Protein 4S3O (pdb70)

Sequence (690 aa):
GSALKRINKELSDLARDPPAQCSAGPVGDDMFHHWQATIMGPNDSPYQGGVFFLTIHHFPTDYPFKPPKVAFTTRIYHPNINSNGSICLDDILRSQWSPALTISKVLLSICSLLCDPNNPDDPLVPEIARIYKTDRDKYNRISREWTQKYAMGSALKRINKELSDLARDPPAQCSAGPVGDDMFHHWQATIMGPNDSPYQGGVFFLTIHHFPTDYPFKPPKVAFTTRIYHPNINSNGSICLDILRSQWSPALTISKVLLSICSLLCDPNPDDPLVPEIARIYKTDRDKYNRISREWTQKYAMTQPLSKTWELSLYELQRTPQEAITDLEIVVSPRSLHSELMCPICLDMLKNTMTTKECLHRFCADCIITALRSNKECPTCRKKLVSKRSLRPDPNFDALISSKIYPSTQPLSKTWELSLYELQRTPQEAVSPRSLHSELMCPICLDMLKNTMTTKECLHRFCADCIITALRSGNKECPTCRKKLVSKRSLRPDPNFDALISKIYPSKHLVKDFNPYITCYICKGYLIKPTTVTECLHTFCKTCIVQHFEDSNDDCPRCGNQVETNPLEMLRLDNTLEEIIFKLVPGLREQELERESEFWKKNLVKDFNPYITCYICKGYLIKPTTVTECLHTFCKTCIVQHFEDSNDCPRCGNQVHETNPLEMLRLDNTLEEIIFKLVPGLRREQELERESSEFWKKNK

GO terms:
  GO:0061631 ubiquitin conjugating enzyme activity (F, IDA)
  GO:1903749 positive regulation of protein localization to mitochondrion (P, HMP)
  GO:0051865 protein autoubiquitination (P, IDA)
  GO:0004842 ubiquitin-protein transferase activity (F, IDA)
  GO:0043161 proteasome-mediated ubiquitin-dependent protein catabolic process (P, IDA)
  GO:0016567 protein ubiquitination (P, IDA)
  GO:0006513 protein monoubiquitination (P, IDA)
  GO:0085020 protein K6-linked ubiquitination (P, IDA)
  GO:0000209 protein polyubiquitination (P, IDA)
  GO:0061631 ubiquitin conjugating enzyme activity (F, EXP)
  GO:0005886 plasma membrane (C, EXP)
  GO:0010008 endosome membrane (C, EXP)
  GO:0005515 protein binding (F, IPI)
  GO:0004842 ubiquitin-protein transferase activity (F, TAS)
  GO:0036211 protein modification process (P, TAS)
  GO:0005654 nucleoplasm (C, TAS)
  GO:0005829 cytosol (C, TAS)
  GO:0030514 negative regulation of BMP signaling pathway (P, TAS)
  GO:0000122 negative regulation of transcription by RNA polymerase II (P, TAS)
  GO:0005886 plasma membrane (C, IDA)

Nearest PDB structures (foldseek):
  4s3o-assembly2_C  TM=1.011E+00  e=5.346E-19  Homo sapiens
  4s3o-assembly1_F  TM=1.002E+00  e=6.451E-17  Homo sapiens
  9dgg-assembly1_K  TM=9.718E-01  e=1.398E-11  Homo sapiens
  6wi8-assembly2_B  TM=9.639E-01  e=3.337E-10  Homo sapiens
  4s3o-assembly2_B  TM=9.518E-01  e=9.614E-07  Homo sapiens

CATH classification: 3.10.110.10

Secondary structure (DSSP, 8-state):
-HHHHHHHHHHHHHHHSPPTTEEEEESSS-TTEEEEEEEPPSSSTTTT-EEEEEEE--TTTTSSPPEEEESS----TTB-TT-BB--GGGTTT--TT--HHHHHHHHHHHHHS--TTS-SSHHHHHHHHH-HHHHHHHHHHHHHHH--/---HHHHTPPPHHHHT----PPP---B-SS-GGGGHHHHB-TTT-SB-SSEEEETTT--EEEHHHHHHHHT---B-TTT--B--SGGGEEE-HHHHHHHHHHS--/--BGGGGHHHHB-TTTSSB-SSEEEETTTTEEEEHHHHHHHTTT-SB-TTT--B---SGGGGEEE-HHHHHHHHHHSTTHHHHHHHHHHHHHTT-/-HHHHHHHHHHHHHHHSPPTTEEEEEETTEEEEEEEEEEPPTTSTTTT-EEEEEEE--TTTTSSPPEEEESS---BTTB-TT-BB--GGGTTT--TT--HHHHHHHHHHHHHS--TTS-SSHHHHHHHHH-HHHHHHHHHHHHHHH--/---HHHHTPPPTTGGG--------GGGGHHHHB-TTT-SB-SSEEEETTT--EEEHHHHHHHHSSSTTB-TTT--B--SGGGEEE-HHHHHHHHHHS--/-GGGGHHHHB-TTT-SB-SSEEEETTTTEEEEHHHHHHHHTT--B-TTT-PBP-SSSGGGGEEE-HHHHHHHHHHSTTHHHHHHHHHHHHHHH--

Structure (mmCIF, N/CA/C/O backbone):
data_4S3O
#
_entry.id   4S3O
#
_cell.length_a   54.392
_cell.length_b   105.285
_cell.length_c   132.417
_cell.angle_alpha   90.00
_cell.angle_beta   90.00
_cell.angle_gamma   90.00
#
_symmetry.space_group_name_H-M   'P 21 21 21'
#
loop_
_entity.id
_entity.type
_entity.pdbx_description
1 polymer 'Ubiquitin-conjugating enzyme E2 D3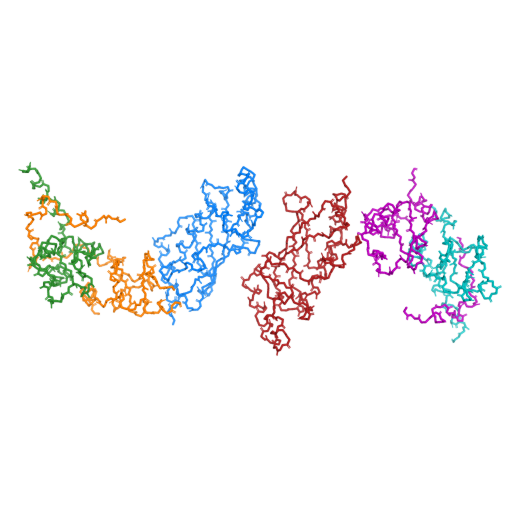'
2 polymer 'E3 ubiquitin-protein ligase RING2'
3 polymer 'Polycomb group RING finger protein 5'
4 non-polymer 'ZINC ION'
5 water water
#
loop_
_atom_site.group_PDB
_atom_site.id
_atom_site.type_symbol
_atom_site.label_atom_id
_atom_site.label_alt_id
_atom_site.label_comp_id
_atom_site.label_asym_id
_atom_site.label_entity_id
_atom_site.label_seq_id
_atom_site.pdbx_PDB_ins_code
_atom_site.Cartn_x
_atom_site.Cartn_y
_atom_site.Cartn_z
_atom_site.occupancy
_atom_site.B_iso_or_equiv
_atom_site.auth_seq_id
_atom_site.auth_comp_id
_atom_site.auth_asym_id
_atom_site.auth_atom_id
_atom_site.pdbx_PDB_model_num
ATOM 1 N N . GLY A 1 1 ? 16.699 -0.867 -3.705 1.00 58.35 0 GLY A N 1
ATOM 2 C CA . GLY A 1 1 ? 15.364 -0.734 -4.266 1.00 48.49 0 GLY A CA 1
ATOM 3 C C . GLY A 1 1 ? 15.374 -0.536 -5.770 1.00 43.93 0 GLY A C 1
ATOM 4 O O . GLY A 1 1 ? 14.479 0.097 -6.331 1.00 42.79 0 GLY A O 1
ATOM 5 N N . SER A 1 2 ? 16.382 -1.083 -6.437 1.00 40.41 1 SER A N 1
ATOM 6 C CA . SER A 1 2 ? 16.541 -0.825 -7.863 1.00 38.78 1 SER A CA 1
ATOM 7 C C . SER A 1 2 ? 15.437 -1.498 -8.676 1.00 34.11 1 SER A C 1
ATOM 8 O O . SER A 1 2 ? 14.956 -0.929 -9.653 1.00 31.82 1 SER A O 1
ATOM 11 N N . ALA A 1 3 ? 15.016 -2.691 -8.259 1.00 32.60 2 ALA A N 1
ATOM 12 C CA . ALA A 1 3 ? 13.980 -3.413 -8.986 1.00 37.05 2 ALA A CA 1
ATOM 13 C C . ALA A 1 3 ? 12.659 -2.663 -8.962 1.00 35.54 2 ALA A C 1
ATOM 14 O O . ALA A 1 3 ? 12.016 -2.515 -10.004 1.00 33.14 2 ALA A O 1
ATOM 16 N N . LEU A 1 4 ? 12.266 -2.179 -7.784 1.00 29.86 3 LEU A N 1
ATOM 17 C CA . LEU A 1 4 ? 11.039 -1.400 -7.659 1.00 31.79 3 LEU A CA 1
ATOM 18 C C . LEU A 1 4 ? 11.082 -0.141 -8.536 1.00 32.09 3 LEU A C 1
ATOM 19 O O . LEU A 1 4 ? 10.088 0.213 -9.178 1.00 31.34 3 LEU A O 1
ATOM 24 N N . LYS A 1 5 ? 12.235 0.520 -8.572 1.00 32.56 4 LYS A N 1
ATOM 25 C CA . LYS A 1 5 ? 12.418 1.683 -9.439 1.00 34.26 4 LYS A CA 1
ATOM 26 C C . LYS A 1 5 ? 12.165 1.279 -10.893 1.00 32.55 4 LYS A C 1
ATOM 27 O O . LYS A 1 5 ? 11.450 1.964 -11.640 1.00 31.70 4 LYS A O 1
ATOM 29 N N . ARG A 1 6 ? 12.715 0.134 -11.283 1.00 29.75 5 ARG A N 1
ATOM 30 C CA . ARG A 1 6 ? 12.666 -0.272 -12.680 1.00 28.49 5 ARG A CA 1
ATOM 31 C C . ARG A 1 6 ? 11.239 -0.587 -13.087 1.00 31.89 5 ARG A C 1
ATOM 32 O O . ARG A 1 6 ? 10.780 -0.173 -14.145 1.00 31.63 5 ARG A O 1
ATOM 40 N N . ILE A 1 7 ? 10.531 -1.303 -12.220 1.00 29.15 6 ILE A N 1
ATOM 41 C CA . ILE A 1 7 ? 9.128 -1.616 -12.435 1.00 29.65 6 ILE A CA 1
ATOM 42 C C . ILE A 1 7 ? 8.264 -0.362 -12.547 1.00 31.33 6 ILE A C 1
ATOM 43 O O . ILE A 1 7 ? 7.451 -0.237 -13.472 1.00 33.47 6 ILE A O 1
ATOM 48 N N . ASN A 1 8 ? 8.467 0.587 -11.642 1.00 31.49 7 ASN A N 1
ATOM 49 C CA . ASN A 1 8 ? 7.794 1.871 -11.751 1.00 33.86 7 ASN A CA 1
ATOM 50 C C . ASN A 1 8 ? 8.075 2.619 -13.061 1.00 36.32 7 ASN A C 1
ATOM 51 O O . ASN A 1 8 ? 7.162 3.224 -13.641 1.00 32.83 7 ASN A O 1
ATOM 56 N N . LYS A 1 9 ? 9.325 2.590 -13.520 1.00 36.42 8 LYS A N 1
ATOM 57 C CA . LYS A 1 9 ? 9.664 3.182 -14.822 1.00 36.63 8 LYS A CA 1
ATOM 58 C C . LYS A 1 9 ? 8.859 2.542 -15.950 1.00 32.60 8 LYS A C 1
ATOM 59 O O . LYS A 1 9 ? 8.305 3.252 -16.786 1.00 33.36 8 LYS A O 1
ATOM 65 N N . GLU A 1 10 ? 8.791 1.210 -15.963 1.00 28.04 9 GLU A N 1
ATOM 66 C CA . GLU A 1 10 ? 8.029 0.480 -16.971 1.00 33.72 9 GLU A CA 1
ATOM 67 C C . GLU A 1 10 ? 6.558 0.865 -16.986 1.00 34.85 9 GLU A C 1
ATOM 68 O O . GLU A 1 10 ? 5.970 1.043 -18.046 1.00 34.97 9 GLU A O 1
ATOM 74 N N . LEU A 1 11 ? 5.966 0.970 -15.801 1.00 34.60 10 LEU A N 1
ATOM 75 C CA . LEU A 1 11 ? 4.553 1.289 -15.689 1.00 35.33 10 LEU A CA 1
ATOM 76 C C . LEU A 1 11 ? 4.268 2.623 -16.389 1.00 39.22 10 LEU A C 1
ATOM 77 O O . LEU A 1 11 ? 3.333 2.738 -17.179 1.00 39.02 10 LEU A O 1
ATOM 82 N N . SER A 1 12 ? 5.093 3.630 -16.117 1.00 41.92 11 SER A N 1
ATOM 83 C CA . SER A 1 12 ? 4.887 4.945 -16.724 1.00 46.93 11 SER A CA 1
ATOM 84 C C . SER A 1 12 ? 5.218 4.956 -18.219 1.00 48.70 11 SER A C 1
ATOM 85 O O . SER A 1 12 ? 4.616 5.712 -18.990 1.00 47.14 11 SER A O 1
ATOM 88 N N . ASP A 1 13 ? 6.167 4.114 -18.631 1.00 48.05 12 ASP A N 1
ATOM 89 C CA . ASP A 1 13 ? 6.485 3.987 -20.049 1.00 48.24 12 ASP A CA 1
ATOM 90 C C . ASP A 1 13 ? 5.335 3.324 -20.805 1.00 45.90 12 ASP A C 1
ATOM 91 O O . ASP A 1 13 ? 5.064 3.672 -21.956 1.00 43.75 12 ASP A O 1
ATOM 96 N N . LEU A 1 14 ? 4.650 2.390 -20.147 1.00 42.00 13 LEU A N 1
ATOM 97 C CA . LEU A 1 14 ? 3.472 1.740 -20.724 1.00 40.82 13 LEU A CA 1
ATOM 98 C C . LEU A 1 14 ? 2.377 2.749 -21.084 1.00 39.18 13 LEU A C 1
ATOM 99 O O . LEU A 1 14 ? 1.712 2.612 -22.106 1.00 36.46 13 LEU A O 1
ATOM 104 N N . ALA A 1 15 ? 2.195 3.756 -20.236 1.00 37.89 14 ALA A N 1
ATOM 105 C CA . ALA A 1 15 ? 1.219 4.811 -20.494 1.00 39.00 14 ALA A CA 1
ATOM 106 C C . ALA A 1 15 ? 1.538 5.565 -21.786 1.00 38.26 14 ALA A C 1
ATOM 107 O O . ALA A 1 15 ? 0.633 5.966 -22.524 1.00 36.78 14 ALA A O 1
ATOM 109 N N . ARG A 1 16 ? 2.826 5.753 -22.051 1.00 34.54 15 ARG A N 1
ATOM 110 C CA . ARG A 1 16 ? 3.271 6.529 -23.198 1.00 36.87 15 ARG A CA 1
ATOM 111 C C . ARG A 1 16 ? 3.327 5.690 -24.472 1.00 39.57 15 ARG A C 1
ATOM 112 O O . ARG A 1 16 ? 3.108 6.194 -25.577 1.00 40.66 15 ARG A O 1
ATOM 120 N N . ASP A 1 17 ? 3.633 4.410 -24.318 1.00 34.70 16 ASP A N 1
ATOM 121 C CA . ASP A 1 17 ? 3.845 3.551 -25.472 1.00 42.47 16 ASP A CA 1
ATOM 122 C C . ASP A 1 17 ? 3.297 2.160 -25.202 1.00 44.33 16 ASP A C 1
ATOM 123 O O . ASP A 1 17 ? 4.048 1.220 -24.944 1.00 45.38 16 ASP A O 1
ATOM 128 N N . PRO A 1 18 ? 1.976 2.025 -25.243 1.00 42.99 17 PRO A N 1
ATOM 129 C CA . PRO A 1 18 ? 1.365 0.753 -24.857 1.00 44.45 17 PRO A CA 1
ATOM 130 C C . PRO A 1 18 ? 1.468 -0.294 -25.967 1.00 45.35 17 PRO A C 1
ATOM 131 O O . PRO A 1 18 ? 1.379 0.038 -27.150 1.00 49.71 17 PRO A O 1
ATOM 135 N N . PRO A 1 19 ? 1.650 -1.563 -25.587 1.00 42.12 18 PRO A N 1
ATOM 136 C CA . PRO A 1 19 ? 1.692 -2.629 -26.591 1.00 47.32 18 PRO A CA 1
ATOM 137 C C . PRO A 1 19 ? 0.284 -2.865 -27.140 1.00 49.49 18 PRO A C 1
ATOM 138 O O . PRO A 1 19 ? -0.683 -2.941 -26.371 1.00 49.00 18 PRO A O 1
ATOM 142 N N . ALA A 1 20 ? 0.177 -2.946 -28.457 1.00 48.78 19 ALA A N 1
ATOM 143 C CA . ALA A 1 20 ? -1.110 -3.098 -29.119 1.00 52.77 19 ALA A CA 1
ATOM 144 C C . ALA A 1 20 ? -1.861 -4.331 -28.621 1.00 57.86 19 ALA A C 1
ATOM 145 O O . ALA A 1 20 ? -1.282 -5.418 -28.506 1.00 59.23 19 ALA A O 1
ATOM 147 N N . GLN A 1 21 ? -3.144 -4.139 -28.311 1.00 59.24 20 GLN A N 1
ATOM 148 C CA . GLN A 1 21 ? -4.044 -5.223 -27.915 1.00 60.46 20 GLN A CA 1
ATOM 149 C C . GLN A 1 21 ? -3.698 -5.862 -26.563 1.00 57.21 20 GLN A C 1
ATOM 150 O O . GLN A 1 21 ? -4.236 -6.920 -26.222 1.00 60.35 20 GLN A O 1
ATOM 152 N N . CYS A 1 22 ? -2.809 -5.220 -25.803 1.00 48.48 21 CYS A N 1
ATOM 153 C CA . CYS A 1 22 ? -2.428 -5.704 -24.479 1.00 49.58 21 CYS A CA 1
ATOM 154 C C . CYS A 1 22 ? -2.517 -4.603 -23.437 1.00 49.09 21 CYS A C 1
ATOM 155 O O . CYS A 1 22 ? -2.499 -3.419 -23.767 1.00 50.38 21 CYS A O 1
ATOM 158 N N . SER A 1 23 ? -2.583 -5.007 -22.172 1.00 46.61 22 SER A N 1
ATOM 159 C CA . SER A 1 23 ? -2.465 -4.073 -21.056 1.00 40.90 22 SER A CA 1
ATOM 160 C C .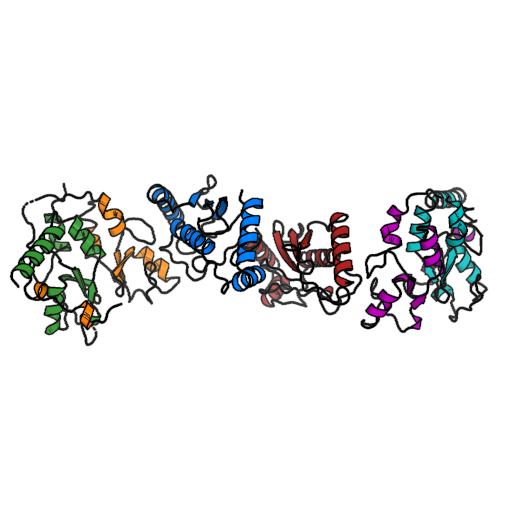 SER A 1 23 ? -1.963 -4.842 -19.843 1.00 39.19 22 SER A C 1
ATOM 161 O O . SER A 1 23 ? -2.089 -6.065 -19.790 1.00 39.78 22 SER A O 1
ATOM 164 N N . ALA A 1 24 ? -1.375 -4.127 -18.886 1.00 33.29 23 ALA A N 1
ATOM 165 C CA . ALA A 1 24 ? -0.842 -4.734 -17.677 1.00 38.55 23 ALA A CA 1
ATOM 166 C C . ALA A 1 24 ? -0.658 -3.677 -16.588 1.00 37.38 23 ALA A C 1
ATOM 167 O O . ALA A 1 24 ? -0.482 -2.503 -16.889 1.00 37.12 23 ALA A O 1
ATOM 169 N N . GLY A 1 25 ? -0.677 -4.104 -15.331 1.00 33.85 24 GLY A N 1
ATOM 170 C CA . GLY A 1 25 ? -0.398 -3.210 -14.227 1.00 35.70 24 GLY A CA 1
ATOM 171 C C . GLY A 1 25 ? -0.538 -3.941 -12.910 1.00 37.10 24 GLY A C 1
ATOM 172 O O . GLY A 1 25 ? -0.995 -5.077 -12.893 1.00 36.74 24 GLY A O 1
ATOM 173 N N . PRO A 1 26 ? -0.143 -3.291 -11.801 1.00 36.27 25 PRO A N 1
ATOM 174 C CA . PRO A 1 26 ? -0.123 -3.952 -10.498 1.00 40.71 25 PRO A CA 1
ATOM 175 C C . PRO A 1 26 ? -1.521 -4.350 -10.056 1.00 43.13 25 PRO A C 1
ATOM 176 O O . PRO A 1 26 ? -2.510 -3.689 -10.393 1.00 43.63 25 PRO A O 1
ATOM 180 N N . VAL A 1 27 ? -1.600 -5.454 -9.326 1.00 41.51 26 VAL A N 1
ATOM 181 C CA . VAL A 1 27 ? -2.893 -5.986 -8.914 1.00 46.89 26 VAL A CA 1
ATOM 182 C C . VAL A 1 27 ? -3.466 -5.142 -7.787 1.00 54.17 26 VAL A C 1
ATOM 183 O O . VAL A 1 27 ? -4.626 -4.730 -7.829 1.00 63.46 26 VAL A O 1
ATOM 187 N N . GLY A 1 28 ? -2.649 -4.878 -6.779 1.00 45.20 27 GLY A N 1
ATOM 188 C CA . GLY A 1 28 ? -3.106 -4.058 -5.674 1.00 46.98 27 GLY A CA 1
ATOM 189 C C . GLY A 1 28 ? -2.029 -3.102 -5.227 1.00 51.24 27 GLY A C 1
ATOM 190 O O . GLY A 1 28 ? -1.576 -2.256 -6.002 1.00 51.42 27 GLY A O 1
ATOM 191 N N . ASP A 1 29 ? -1.607 -3.263 -3.975 1.00 49.64 28 ASP A N 1
ATOM 192 C CA . ASP A 1 29 ? -0.560 -2.449 -3.374 1.00 48.33 28 ASP A CA 1
ATOM 193 C C . ASP A 1 29 ? 0.843 -2.979 -3.665 1.00 55.20 28 ASP A C 1
ATOM 194 O O . ASP A 1 29 ? 1.839 -2.312 -3.366 1.00 54.30 28 ASP A O 1
ATOM 199 N N . ASP A 1 30 ? 0.925 -4.173 -4.251 1.00 52.22 29 ASP A N 1
ATOM 200 C CA . ASP A 1 30 ? 2.216 -4.813 -4.487 1.00 50.57 29 ASP A CA 1
ATOM 201 C C . ASP A 1 30 ? 2.697 -4.602 -5.921 1.00 43.33 29 ASP A C 1
ATOM 202 O O . ASP A 1 30 ? 2.173 -5.192 -6.871 1.00 39.06 29 ASP A O 1
ATOM 207 N N . MET A 1 31 ? 3.722 -3.777 -6.072 1.00 34.76 30 MET A N 1
ATOM 208 C CA . MET A 1 31 ? 4.241 -3.479 -7.394 1.00 33.47 30 MET A CA 1
ATOM 209 C C . MET A 1 31 ? 4.916 -4.679 -8.062 1.00 27.83 30 MET A C 1
ATOM 210 O O . MET A 1 31 ? 5.115 -4.665 -9.259 1.00 30.13 30 MET A O 1
ATOM 215 N N . PHE A 1 32 ? 5.255 -5.713 -7.295 1.00 38.44 31 PHE A N 1
ATOM 216 C CA . PHE A 1 32 ? 5.922 -6.897 -7.856 1.00 37.27 31 PHE A CA 1
ATOM 217 C C . PHE A 1 32 ? 4.943 -7.960 -8.382 1.00 36.30 31 PHE A C 1
ATOM 218 O O . PHE A 1 32 ? 5.361 -8.962 -8.961 1.00 34.17 31 PHE A O 1
ATOM 226 N N . HIS A 1 33 ? 3.652 -7.746 -8.163 1.00 33.97 32 HIS A N 1
ATOM 227 C CA A HIS A 1 33 ? 2.624 -8.650 -8.670 0.45 33.85 32 HIS A CA 1
ATOM 228 C CA B HIS A 1 33 ? 2.622 -8.649 -8.677 0.55 33.87 32 HIS A CA 1
ATOM 229 C C . HIS A 1 33 ? 1.678 -7.874 -9.585 1.00 32.38 32 HIS A C 1
ATOM 230 O O . HIS A 1 33 ? 0.968 -6.973 -9.127 1.00 37.19 32 HIS A O 1
ATOM 243 N N . TRP A 1 34 ? 1.671 -8.224 -10.873 1.00 26.24 33 TRP A N 1
ATOM 244 C CA . TRP A 1 34 ? 0.834 -7.547 -11.857 1.00 27.67 33 TRP A CA 1
ATOM 245 C C . TRP A 1 34 ? -0.147 -8.509 -12.499 1.00 32.54 33 TRP A C 1
ATOM 246 O O . TRP A 1 34 ? 0.044 -9.730 -12.468 1.00 33.47 33 TRP A O 1
ATOM 257 N N . GLN A 1 35 ? -1.179 -7.937 -13.114 1.00 32.18 34 GLN A N 1
ATOM 258 C CA . GLN A 1 35 ? -2.090 -8.678 -13.969 1.00 38.72 34 GLN A CA 1
ATOM 259 C C . GLN A 1 35 ? -1.937 -8.104 -15.366 1.00 38.77 34 GLN A C 1
ATOM 260 O O . GLN A 1 35 ? -1.651 -6.907 -15.516 1.00 35.80 34 GLN A O 1
ATOM 266 N N . ALA A 1 36 ? -2.099 -8.952 -16.381 1.00 34.27 35 ALA A N 1
ATOM 267 C CA . ALA A 1 36 ? -2.133 -8.491 -17.764 1.00 33.31 35 ALA A CA 1
ATOM 268 C C . ALA A 1 36 ? -3.334 -9.045 -18.528 1.00 38.09 35 ALA A C 1
ATOM 269 O O . ALA A 1 36 ? -3.963 -10.033 -18.127 1.00 36.53 35 ALA A O 1
ATOM 271 N N . THR A 1 37 ? -3.648 -8.374 -19.625 1.00 35.65 36 THR A N 1
ATOM 272 C CA . THR A 1 37 ? -4.730 -8.761 -20.495 1.00 40.40 36 THR A CA 1
ATOM 273 C C . THR A 1 37 ? -4.216 -8.796 -21.921 1.00 41.97 36 THR A C 1
ATOM 274 O O . THR A 1 37 ? -3.529 -7.870 -22.359 1.00 41.74 36 THR A O 1
ATOM 278 N N . ILE A 1 38 ? -4.536 -9.875 -22.632 1.00 42.35 37 ILE A N 1
ATOM 279 C CA . ILE A 1 38 ? -4.225 -9.998 -24.047 1.00 38.47 37 ILE A CA 1
ATOM 280 C C . ILE A 1 38 ? -5.488 -10.305 -24.838 1.00 42.18 37 ILE A C 1
ATOM 281 O O . ILE A 1 38 ? -6.223 -11.246 -24.530 1.00 40.46 37 ILE A O 1
ATOM 286 N N . MET A 1 39 ? -5.758 -9.496 -25.850 1.00 43.31 38 MET A N 1
ATOM 287 C CA . MET A 1 39 ? -6.856 -9.801 -26.733 1.00 47.87 38 MET A CA 1
ATOM 288 C C . MET A 1 39 ? -6.342 -10.769 -27.799 1.00 46.68 38 MET A C 1
ATOM 289 O O . MET A 1 39 ? -5.234 -10.601 -28.315 1.00 46.78 38 MET A O 1
ATOM 294 N N . GLY A 1 40 ? -7.119 -11.812 -28.075 1.00 46.88 39 GLY A N 1
ATOM 295 C CA . GLY A 1 40 ? -6.751 -12.784 -29.091 1.00 49.34 39 GLY A CA 1
ATOM 296 C C . GLY A 1 40 ? -6.491 -12.080 -30.404 1.00 53.25 39 GLY A C 1
ATOM 297 O O . GLY A 1 40 ? -7.346 -11.345 -30.889 1.00 56.03 39 GLY A O 1
ATOM 298 N N . PRO A 1 41 ? -5.292 -12.265 -30.969 1.00 52.46 40 PRO A N 1
ATOM 299 C CA . PRO A 1 41 ? -4.918 -11.528 -32.185 1.00 56.79 40 PRO A CA 1
ATOM 300 C C . PRO A 1 41 ? -5.813 -11.852 -33.369 1.00 62.10 40 PRO A C 1
ATOM 301 O O . PRO A 1 41 ? -6.345 -12.953 -33.452 1.00 59.61 40 PRO A O 1
ATOM 305 N N . ASN A 1 42 ? -5.995 -10.886 -34.264 1.00 72.53 41 ASN A N 1
ATOM 306 C CA . ASN A 1 42 ? -6.693 -11.137 -35.516 1.00 82.24 41 ASN A CA 1
ATOM 307 C C . ASN A 1 42 ? -5.808 -11.994 -36.409 1.00 86.98 41 ASN A C 1
ATOM 308 O O . ASN A 1 42 ? -4.584 -11.989 -36.256 1.00 87.33 41 ASN A O 1
ATOM 313 N N . ASP A 1 43 ? -6.423 -12.717 -37.340 1.00 92.60 42 ASP A N 1
ATOM 314 C CA . ASP A 1 43 ? -5.725 -13.760 -38.093 1.00 96.65 42 ASP A CA 1
ATOM 315 C C . ASP A 1 43 ? -5.040 -14.696 -37.095 1.00 90.33 42 ASP A C 1
ATOM 316 O O . ASP A 1 43 ? -3.821 -14.896 -37.116 1.00 90.91 42 ASP A O 1
ATOM 318 N N . SER A 1 44 ? -5.856 -15.218 -36.188 1.00 80.65 43 SER A N 1
ATOM 319 C CA . SER A 1 44 ? -5.458 -16.248 -35.247 1.00 69.63 43 SER A CA 1
ATOM 320 C C . SER A 1 44 ? -6.777 -16.800 -34.751 1.00 61.71 43 SER A C 1
ATOM 321 O O . SER A 1 44 ? -7.770 -16.078 -34.721 1.00 60.61 43 SER A O 1
ATOM 324 N N . PRO A 1 45 ? -6.813 -18.086 -34.385 1.00 57.57 44 PRO A N 1
ATOM 325 C CA . PRO A 1 45 ? -8.107 -18.652 -33.999 1.00 53.69 44 PRO A CA 1
ATOM 326 C C . PRO A 1 45 ? -8.529 -18.255 -32.583 1.00 50.30 44 PRO A C 1
ATOM 327 O O . PRO A 1 45 ? -9.570 -18.718 -32.123 1.00 48.48 44 PRO A O 1
ATOM 331 N N . TYR A 1 46 ? -7.738 -17.416 -31.913 1.00 48.69 45 TYR A N 1
ATOM 332 C CA . TYR A 1 46 ? -8.104 -16.895 -30.595 1.00 48.34 45 TYR A CA 1
ATOM 333 C C . TYR A 1 46 ? -8.748 -15.519 -30.708 1.00 49.78 45 TYR A C 1
ATOM 334 O O . TYR A 1 46 ? -8.968 -14.851 -29.705 1.00 47.63 45 TYR A O 1
ATOM 343 N N . GLN A 1 47 ? -9.024 -15.093 -31.937 1.00 55.72 46 GLN A N 1
ATOM 344 C CA . GLN A 1 47 ? -9.655 -13.803 -32.186 1.00 58.37 46 GLN A CA 1
ATOM 345 C C . GLN A 1 47 ? -11.010 -13.719 -31.488 1.00 54.46 46 GLN A C 1
ATOM 346 O O . GLN A 1 47 ? -11.785 -14.669 -31.508 1.00 51.89 46 GLN A O 1
ATOM 352 N N . GLY A 1 48 ? -11.285 -12.582 -30.859 1.00 53.04 47 GLY A N 1
ATOM 353 C CA . GLY A 1 48 ? -12.514 -12.419 -30.108 1.00 54.22 47 GLY A CA 1
ATOM 354 C C . GLY A 1 48 ? -12.314 -12.657 -28.621 1.00 54.67 47 GLY A C 1
ATOM 355 O O . GLY A 1 48 ? -13.090 -12.159 -27.804 1.00 54.28 47 GLY A O 1
ATOM 356 N N . GLY A 1 49 ? -11.269 -13.404 -28.267 1.00 47.48 48 GLY A N 1
ATOM 357 C CA . GLY A 1 49 ? -11.042 -13.782 -26.884 1.00 46.53 48 GLY A CA 1
ATOM 358 C C . GLY A 1 49 ? -10.325 -12.725 -26.070 1.00 47.40 48 GLY A C 1
ATOM 359 O O . GLY A 1 49 ? -9.635 -11.869 -26.619 1.00 46.80 48 GLY A O 1
ATOM 360 N N . VAL A 1 50 ? -10.501 -12.779 -24.753 1.00 49.17 49 VAL A N 1
ATOM 361 C CA . VAL A 1 50 ? -9.719 -11.957 -23.840 1.00 45.09 49 VAL A CA 1
ATOM 362 C C . VAL A 1 50 ? -9.039 -12.851 -22.818 1.00 41.86 49 VAL A C 1
ATOM 363 O O . VAL A 1 50 ? -9.694 -13.569 -22.072 1.00 42.25 49 VAL A O 1
ATOM 367 N N . PHE A 1 51 ? -7.717 -12.815 -22.796 1.00 37.38 50 PHE A N 1
ATOM 368 C CA . PHE A 1 51 ? -6.964 -13.735 -21.963 1.00 36.67 50 PHE A CA 1
ATOM 369 C C . PHE A 1 51 ? -6.251 -12.984 -20.847 1.00 38.87 50 PHE A C 1
ATOM 370 O O . PHE A 1 51 ? -5.506 -12.029 -21.096 1.00 41.97 50 PHE A O 1
ATOM 378 N N . PHE A 1 52 ? -6.485 -13.421 -19.617 1.00 35.74 51 PHE A N 1
ATOM 379 C CA . PHE A 1 52 ? -5.820 -12.844 -18.461 1.00 33.74 51 PHE A CA 1
ATOM 380 C C . PHE A 1 52 ? -4.545 -13.600 -18.123 1.00 35.99 51 PHE A C 1
ATOM 381 O O . PHE A 1 52 ? -4.460 -14.820 -18.320 1.00 32.19 51 PHE A O 1
ATOM 389 N N . LEU A 1 53 ? -3.553 -12.853 -17.637 1.00 31.65 52 LEU A N 1
ATOM 390 C CA . LEU A 1 53 ? -2.273 -13.407 -17.218 1.00 29.85 52 LEU A CA 1
ATOM 391 C C . LEU A 1 53 ? -1.860 -12.823 -15.859 1.00 29.86 52 LEU A C 1
ATOM 392 O O . LEU A 1 53 ? -2.297 -11.724 -15.477 1.00 27.43 52 LEU A O 1
ATOM 397 N N . THR A 1 54 ? -1.021 -13.548 -15.131 1.00 30.98 53 THR A N 1
ATOM 398 C CA . THR A 1 54 ? -0.437 -13.007 -13.903 1.00 33.72 53 THR A CA 1
ATOM 399 C C . THR A 1 54 ? 1.063 -12.877 -14.106 1.00 32.16 53 THR A C 1
ATOM 400 O O . THR A 1 54 ? 1.682 -13.704 -14.791 1.00 31.35 53 THR A O 1
ATOM 404 N N . ILE A 1 55 ? 1.640 -11.828 -13.532 1.00 30.67 54 ILE A N 1
ATOM 405 C CA . ILE A 1 55 ? 3.063 -11.539 -13.694 1.00 28.99 54 ILE A CA 1
ATOM 406 C C . ILE A 1 55 ? 3.683 -11.314 -12.319 1.00 31.66 54 ILE A C 1
ATOM 407 O O . ILE A 1 55 ? 3.174 -10.509 -11.534 1.00 35.45 54 ILE A O 1
ATOM 412 N N A HIS A 1 56 ? 4.760 -12.032 -12.022 0.57 30.92 55 HIS A N 1
ATOM 413 N N B HIS A 1 56 ? 4.770 -12.025 -12.017 0.43 31.01 55 HIS A N 1
ATOM 414 C CA A HIS A 1 56 ? 5.489 -11.818 -10.780 0.57 32.20 55 HIS A CA 1
ATOM 415 C CA B HIS A 1 56 ? 5.498 -11.848 -10.755 0.43 32.48 55 HIS A CA 1
ATOM 416 C C A HIS A 1 56 ? 6.937 -11.471 -11.097 0.57 32.63 55 HIS A C 1
ATOM 417 C C B HIS A 1 56 ? 6.954 -11.497 -11.043 0.43 32.48 55 HIS A C 1
ATOM 418 O O A HIS A 1 56 ? 7.648 -12.245 -11.743 0.57 30.62 55 HIS A O 1
ATOM 419 O O B HIS A 1 56 ? 7.694 -12.304 -11.610 0.43 31.11 55 HIS A O 1
ATOM 432 N N . PHE A 1 57 ? 7.364 -10.290 -10.666 1.00 33.13 56 PHE A N 1
ATOM 433 C CA . PHE A 1 57 ? 8.746 -9.855 -10.894 1.00 28.08 56 PHE A CA 1
ATOM 434 C C . PHE A 1 57 ? 9.625 -10.375 -9.779 1.00 31.32 56 PHE A C 1
ATOM 435 O O . PHE A 1 57 ? 9.253 -10.271 -8.605 1.00 32.09 56 PHE A O 1
ATOM 443 N N . PRO A 1 58 ? 10.798 -10.926 -10.123 1.00 31.19 57 PRO A N 1
ATOM 444 C CA . PRO A 1 58 ? 11.739 -11.380 -9.079 1.00 31.19 57 PRO A CA 1
ATOM 445 C C . PRO A 1 58 ? 12.370 -10.182 -8.344 1.00 29.61 57 PRO A C 1
ATOM 446 O O . PRO A 1 58 ? 12.313 -9.056 -8.846 1.00 29.49 57 PRO A O 1
ATOM 450 N N . THR A 1 59 ? 12.983 -10.423 -7.187 1.00 30.85 58 THR A N 1
ATOM 451 C CA . THR A 1 59 ? 13.569 -9.331 -6.408 1.00 35.65 58 THR A CA 1
ATOM 452 C C . THR A 1 59 ? 14.744 -8.644 -7.110 1.00 37.08 58 THR A C 1
ATOM 453 O O . THR A 1 59 ? 15.030 -7.481 -6.829 1.00 37.43 58 THR A O 1
ATOM 457 N N . ASP A 1 60 ? 15.415 -9.356 -8.016 1.00 34.29 59 ASP A N 1
ATOM 458 C CA . ASP A 1 60 ? 16.517 -8.774 -8.784 1.00 37.43 59 ASP A CA 1
ATOM 459 C C . ASP A 1 60 ? 16.175 -8.470 -10.260 1.00 34.95 59 ASP A C 1
ATOM 460 O O . ASP A 1 60 ? 17.064 -8.408 -11.122 1.00 33.60 59 ASP A O 1
ATOM 465 N N . TYR A 1 61 ? 14.890 -8.255 -10.534 1.00 30.23 60 TYR A N 1
ATOM 466 C CA . TYR A 1 61 ? 14.454 -7.750 -11.825 1.00 29.61 60 TYR A CA 1
ATOM 467 C C . TYR A 1 61 ? 15.195 -6.448 -12.062 1.00 31.16 60 TYR A C 1
ATOM 468 O O . TYR A 1 61 ? 15.328 -5.649 -11.136 1.00 36.04 60 TYR A O 1
ATOM 477 N N . PRO A 1 62 ? 15.674 -6.201 -13.302 1.00 29.08 61 PRO A N 1
ATOM 478 C CA . PRO A 1 62 ? 15.445 -6.925 -14.555 1.00 27.90 61 PRO A CA 1
ATOM 479 C C . PRO A 1 62 ? 16.539 -7.938 -14.911 1.00 30.58 61 PRO A C 1
ATOM 480 O O . PRO A 1 62 ? 16.625 -8.358 -16.067 1.00 31.20 61 PRO A O 1
ATOM 484 N N . PHE A 1 63 ? 17.358 -8.336 -13.946 1.00 29.34 62 PHE A N 1
ATOM 485 C CA . PHE A 1 63 ? 18.458 -9.254 -14.247 1.00 30.20 62 PHE A CA 1
ATOM 486 C C . PHE A 1 63 ? 18.026 -10.725 -14.313 1.00 32.05 62 PHE A C 1
ATOM 487 O O . PHE A 1 63 ? 18.775 -11.584 -14.782 1.00 35.92 62 PHE A O 1
ATOM 495 N N . LYS A 1 64 ? 16.805 -11.004 -13.865 1.00 32.69 63 LYS A N 1
ATOM 496 C CA . LYS A 1 64 ? 16.183 -12.315 -14.027 1.00 32.73 63 LYS A CA 1
ATOM 497 C C . LYS A 1 64 ? 14.799 -12.053 -14.596 1.00 31.97 63 LYS A C 1
ATOM 498 O O . LYS A 1 64 ? 14.215 -11.004 -14.323 1.00 33.57 63 LYS A O 1
ATOM 504 N N . PRO A 1 65 ? 14.268 -12.994 -15.399 1.00 30.17 64 PRO A N 1
ATOM 505 C CA . PRO A 1 65 ? 12.990 -12.718 -16.081 1.00 29.97 64 PRO A CA 1
ATOM 506 C C . PRO A 1 65 ? 11.804 -12.644 -15.104 1.00 32.15 64 PRO A C 1
ATOM 507 O O . PRO A 1 65 ? 11.902 -13.151 -13.995 1.00 30.44 64 PRO A O 1
ATOM 511 N N . PRO A 1 66 ? 10.703 -12.000 -15.510 1.00 30.97 65 PRO A N 1
ATOM 512 C CA . PRO A 1 66 ? 9.479 -12.115 -14.713 1.00 30.51 65 PRO A CA 1
ATOM 513 C C . PRO A 1 66 ? 8.840 -13.479 -14.946 1.00 31.57 65 PRO A C 1
ATOM 514 O O . PRO A 1 66 ? 9.122 -14.116 -15.976 1.00 29.87 65 PRO A O 1
ATOM 518 N N . LYS A 1 67 ? 8.024 -13.936 -13.998 1.00 27.93 66 LYS A N 1
ATOM 519 C CA . LYS A 1 67 ? 7.261 -15.160 -14.188 1.00 28.67 66 LYS A CA 1
ATOM 520 C C . LYS A 1 67 ? 5.930 -14.745 -14.792 1.00 33.05 66 LYS A C 1
ATOM 521 O O . LYS A 1 67 ? 5.204 -13.897 -14.235 1.00 30.84 66 LYS A O 1
ATOM 527 N N . VAL A 1 68 ? 5.615 -15.312 -15.951 1.00 29.47 67 VAL A N 1
ATOM 528 C CA . VAL A 1 68 ? 4.401 -14.912 -16.657 1.00 24.48 67 VAL A CA 1
ATOM 529 C C . VAL A 1 68 ? 3.576 -16.138 -17.000 1.00 30.21 67 VAL A C 1
ATOM 530 O O . VAL A 1 68 ? 4.083 -17.043 -17.643 1.00 29.87 67 VAL A O 1
ATOM 534 N N . ALA A 1 69 ? 2.319 -16.175 -16.553 1.00 29.40 68 ALA A N 1
ATOM 535 C CA . ALA A 1 69 ? 1.445 -17.323 -16.793 1.00 31.77 68 ALA A CA 1
ATOM 536 C C . ALA A 1 69 ? 0.034 -16.885 -17.175 1.00 30.98 68 ALA A C 1
ATOM 537 O O . ALA A 1 69 ? -0.440 -15.844 -16.720 1.00 30.98 68 ALA A O 1
ATOM 539 N N . PHE A 1 70 ? -0.639 -17.693 -17.989 1.00 27.26 69 PHE A N 1
ATOM 540 C CA . PHE A 1 70 ? -2.057 -17.472 -18.277 1.00 30.23 69 PHE A CA 1
ATOM 541 C C . PHE A 1 70 ? -2.914 -17.934 -17.091 1.00 34.53 69 PHE A C 1
ATOM 542 O O . PHE A 1 70 ? -2.647 -18.985 -16.497 1.00 34.09 69 PHE A O 1
ATOM 550 N N . THR A 1 71 ? -3.933 -17.151 -16.737 1.00 30.36 70 THR A N 1
ATOM 551 C CA . THR A 1 71 ? -4.970 -17.644 -15.835 1.00 35.56 70 THR A CA 1
ATOM 552 C C . THR A 1 71 ? -6.205 -18.095 -16.628 1.00 40.85 70 THR A C 1
ATOM 553 O O . THR A 1 71 ? -6.974 -18.942 -16.176 1.00 44.50 70 THR A O 1
ATOM 557 N N . THR A 1 72 ? -6.389 -17.526 -17.811 1.00 37.80 71 THR A N 1
ATOM 558 C CA . THR A 1 72 ? -7.449 -17.966 -18.710 1.00 39.79 71 THR A CA 1
ATOM 559 C C . THR A 1 72 ? -7.032 -19.243 -19.451 1.00 39.44 71 THR A C 1
ATOM 560 O O . THR A 1 72 ? -5.953 -19.291 -20.038 1.00 36.15 71 THR A O 1
ATOM 564 N N . ARG A 1 73 ? -7.879 -20.269 -19.433 1.00 41.35 72 ARG A N 1
ATOM 565 C CA . ARG A 1 73 ? -7.576 -21.510 -20.159 1.00 46.19 72 ARG A CA 1
ATOM 566 C C . ARG A 1 73 ? -7.391 -21.233 -21.646 1.00 44.43 72 ARG A C 1
ATOM 567 O O . ARG A 1 73 ? -8.166 -20.479 -22.242 1.00 44.82 72 ARG A O 1
ATOM 575 N N . ILE A 1 74 ? -6.392 -21.865 -22.257 1.00 38.99 73 ILE A N 1
ATOM 576 C CA . ILE A 1 74 ? -6.163 -21.672 -23.684 1.00 37.47 73 ILE A CA 1
ATOM 577 C C . ILE A 1 74 ? -5.583 -22.932 -24.331 1.00 40.83 73 ILE A C 1
ATOM 578 O O . ILE A 1 74 ? -4.809 -23.653 -23.702 1.00 40.03 73 ILE A O 1
ATOM 583 N N . TYR A 1 75 ? -5.984 -23.198 -25.576 1.00 38.81 74 TYR A N 1
ATOM 584 C CA . TYR A 1 75 ? -5.531 -24.367 -26.335 1.00 40.76 74 TYR A CA 1
ATOM 585 C C . TYR A 1 75 ? -4.382 -23.941 -27.255 1.00 47.80 74 TYR A C 1
ATOM 586 O O . TYR A 1 75 ? -4.577 -23.211 -28.225 1.00 39.86 74 TYR A O 1
ATOM 595 N N . HIS A 1 76 ? -3.174 -24.388 -26.939 1.00 34.29 75 HIS A N 1
ATOM 596 C CA . HIS A 1 76 ? -1.989 -23.905 -27.637 1.00 30.18 75 HIS A CA 1
ATOM 597 C C . HIS A 1 76 ? -0.824 -24.839 -27.300 1.00 30.92 75 HIS A C 1
ATOM 598 O O . HIS A 1 76 ? -0.688 -25.265 -26.155 1.00 32.71 75 HIS A O 1
ATOM 605 N N . PRO A 1 77 ? 0.010 -25.176 -28.298 1.00 33.40 76 PRO A N 1
ATOM 606 C CA . PRO A 1 77 ? 1.050 -26.183 -28.056 1.00 30.45 76 PRO A CA 1
ATOM 607 C C . PRO A 1 77 ? 2.161 -25.718 -27.114 1.00 29.50 76 PRO A C 1
ATOM 608 O O . PRO A 1 77 ? 2.856 -26.573 -26.569 1.00 34.81 76 PRO A O 1
ATOM 612 N N . ASN A 1 78 ? 2.316 -24.407 -26.925 1.00 27.66 77 ASN A N 1
ATOM 613 C CA . ASN A 1 78 ? 3.359 -23.859 -26.052 1.00 31.79 77 ASN A CA 1
ATOM 614 C C . ASN A 1 78 ? 2.860 -23.351 -24.698 1.00 30.70 77 ASN A C 1
ATOM 615 O O . ASN A 1 78 ? 3.612 -22.707 -23.961 1.00 30.25 77 ASN A O 1
ATOM 620 N N . ILE A 1 79 ? 1.607 -23.649 -24.364 1.00 30.08 78 ILE A N 1
ATOM 621 C CA . ILE A 1 79 ? 1.028 -23.219 -23.090 1.00 27.58 78 ILE A CA 1
ATOM 622 C C . ILE A 1 79 ? 0.329 -24.398 -22.417 1.00 30.28 78 ILE A C 1
ATOM 623 O O . ILE A 1 79 ? -0.565 -24.986 -23.010 1.00 35.65 78 ILE A O 1
ATOM 628 N N . ASN A 1 80 ? 0.732 -24.771 -21.202 1.00 31.77 79 ASN A N 1
ATOM 629 C CA . ASN A 1 80 ? 0.113 -25.949 -20.568 1.00 31.54 79 ASN A CA 1
ATOM 630 C C . ASN A 1 80 ? -1.166 -25.659 -19.770 1.00 34.12 79 ASN A C 1
ATOM 631 O O . ASN A 1 80 ? -1.669 -24.533 -19.751 1.00 31.16 79 ASN A O 1
ATOM 636 N N . SER A 1 81 ? -1.694 -26.686 -19.117 1.00 28.41 80 SER A N 1
ATOM 637 C CA . SER A 1 81 ? -2.948 -26.550 -18.402 1.00 33.34 80 SER A CA 1
ATOM 638 C C . SER A 1 81 ? -2.821 -25.711 -17.136 1.00 32.51 80 SER A C 1
ATOM 639 O O . SER A 1 81 ? -3.832 -25.244 -16.625 1.00 31.54 80 SER A O 1
ATOM 642 N N . ASN A 1 82 ? -1.593 -25.524 -16.634 1.00 31.13 81 ASN A N 1
ATOM 643 C CA . ASN A 1 82 ? -1.372 -24.637 -15.486 1.00 31.92 81 ASN A CA 1
ATOM 644 C C . ASN A 1 82 ? -1.161 -23.201 -15.929 1.00 31.86 81 ASN A C 1
ATOM 645 O O . ASN A 1 82 ? -1.001 -22.304 -15.090 1.00 35.99 81 ASN A O 1
ATOM 650 N N . GLY A 1 83 ? -1.131 -22.989 -17.244 1.00 31.49 82 GLY A N 1
ATOM 651 C CA . GLY A 1 83 ? -0.937 -21.661 -17.811 1.00 25.41 82 GLY A CA 1
ATOM 652 C C . GLY A 1 83 ? 0.520 -21.250 -17.995 1.00 28.81 82 GLY A C 1
ATOM 653 O O . GLY A 1 83 ? 0.799 -20.104 -18.374 1.00 26.66 82 GLY A O 1
ATOM 654 N N . SER A 1 84 ? 1.462 -22.153 -17.722 1.00 31.35 83 SER A N 1
ATOM 655 C CA . SER A 1 84 ? 2.874 -21.833 -17.970 1.00 31.48 83 SER A CA 1
ATOM 656 C C . SER A 1 84 ? 3.108 -21.700 -19.470 1.00 32.20 83 SER A C 1
ATOM 657 O O . SER A 1 84 ? 2.426 -22.355 -20.272 1.00 28.56 83 SER A O 1
ATOM 660 N N . ILE A 1 85 ? 4.086 -20.873 -19.831 1.00 26.52 84 ILE A N 1
ATOM 661 C CA . ILE A 1 85 ? 4.361 -20.548 -21.226 1.00 28.40 84 ILE A CA 1
ATOM 662 C C . ILE A 1 85 ? 5.779 -20.946 -21.578 1.00 32.03 84 ILE A C 1
ATOM 663 O O . ILE A 1 85 ? 6.718 -20.511 -20.917 1.00 30.31 84 ILE A O 1
ATOM 668 N N . CYS A 1 86 ? 5.940 -21.762 -22.617 1.00 24.16 85 CYS A N 1
ATOM 669 C CA . CYS A 1 86 ? 7.275 -22.118 -23.089 1.00 29.34 85 CYS A CA 1
ATOM 670 C C . CYS A 1 86 ? 7.656 -21.101 -24.163 1.00 34.41 85 CYS A C 1
ATOM 671 O O . CYS A 1 86 ? 7.183 -21.156 -25.304 1.00 34.01 85 CYS A O 1
ATOM 674 N N . LEU A 1 87 ? 8.485 -20.148 -23.764 1.00 33.42 86 LEU A N 1
ATOM 675 C CA . LEU A 1 87 ? 8.914 -19.048 -24.608 1.00 34.33 86 LEU A CA 1
ATOM 676 C C . LEU A 1 87 ? 10.346 -18.734 -24.171 1.00 33.90 86 LEU A C 1
ATOM 677 O O . LEU A 1 87 ? 10.591 -18.466 -22.989 1.00 33.93 86 LEU A O 1
ATOM 682 N N A ASP A 1 88 ? 11.272 -18.767 -25.125 0.51 33.89 87 ASP A N 1
ATOM 683 N N B ASP A 1 88 ? 11.288 -18.768 -25.104 0.49 33.95 87 ASP A N 1
ATOM 684 C CA A ASP A 1 88 ? 12.701 -18.651 -24.839 0.51 36.77 87 ASP A CA 1
ATOM 685 C CA B ASP A 1 88 ? 12.702 -18.699 -24.738 0.49 36.52 87 ASP A CA 1
ATOM 686 C C A ASP A 1 88 ? 13.097 -17.452 -23.966 0.51 35.45 87 ASP A C 1
ATOM 687 C C B ASP A 1 88 ? 13.141 -17.437 -23.968 0.49 35.57 87 ASP A C 1
ATOM 688 O O A ASP A 1 88 ? 13.876 -17.594 -23.017 0.51 36.77 87 ASP A O 1
ATOM 689 O O B ASP A 1 88 ? 13.994 -17.524 -23.077 0.49 36.49 87 ASP A O 1
ATOM 698 N N . ILE A 1 89 ? 12.578 -16.275 -24.299 1.00 29.93 88 ILE A N 1
ATOM 699 C CA . ILE A 1 89 ? 12.945 -15.055 -23.569 1.00 32.38 88 ILE A CA 1
ATOM 700 C C . ILE A 1 89 ? 12.458 -15.089 -22.121 1.00 28.79 88 ILE A C 1
ATOM 701 O O . ILE A 1 89 ? 12.914 -14.316 -21.286 1.00 32.37 88 ILE A O 1
ATOM 706 N N . LEU A 1 90 ? 11.526 -15.982 -21.815 1.00 27.13 89 LEU A N 1
ATOM 707 C CA . LEU A 1 90 ? 11.088 -16.129 -20.432 1.00 28.98 89 LEU A CA 1
ATOM 708 C C . LEU A 1 90 ? 11.982 -17.119 -19.703 1.00 37.81 89 LEU A C 1
ATOM 709 O O . LEU A 1 90 ? 11.813 -17.346 -18.508 1.00 38.33 89 LEU A O 1
ATOM 714 N N . ARG A 1 91 ? 12.931 -17.703 -20.436 1.00 41.02 90 ARG A N 1
ATOM 715 C CA . ARG A 1 91 ? 13.854 -18.698 -19.893 1.00 45.95 90 ARG A CA 1
ATOM 716 C C . ARG A 1 91 ? 15.313 -18.301 -20.140 1.00 50.30 90 ARG A C 1
ATOM 717 O O . ARG A 1 91 ? 15.774 -17.261 -19.656 1.00 48.24 90 ARG A O 1
ATOM 719 N N . SER A 1 92 ? 16.026 -19.130 -20.905 1.00 50.14 91 SER A N 1
ATOM 720 C CA . SER A 1 92 ? 17.450 -18.921 -21.180 1.00 54.52 91 SER A CA 1
ATOM 721 C C . SER A 1 92 ? 17.752 -17.649 -21.961 1.00 46.08 91 SER A C 1
ATOM 722 O O . SER A 1 92 ? 18.826 -17.076 -21.827 1.00 48.09 91 SER A O 1
ATOM 725 N N . GLN A 1 93 ? 16.806 -17.213 -22.780 1.00 40.53 92 GLN A N 1
ATOM 726 C CA . GLN A 1 93 ? 17.031 -16.073 -23.665 1.00 39.94 92 GLN A CA 1
ATOM 727 C C . GLN A 1 93 ? 16.600 -14.729 -23.081 1.00 39.11 92 GLN A C 1
ATOM 728 O O . GLN A 1 93 ? 16.510 -13.736 -23.806 1.00 38.48 92 GLN A O 1
ATOM 734 N N . TRP A 1 94 ? 16.327 -14.683 -21.783 1.00 38.10 93 TRP A N 1
ATOM 735 C CA . TRP A 1 94 ? 16.005 -13.405 -21.162 1.00 36.16 93 TRP A CA 1
ATOM 736 C C . TRP A 1 94 ? 17.178 -12.428 -21.306 1.00 35.77 93 TRP A C 1
ATOM 737 O O . TRP A 1 94 ? 18.349 -12.836 -21.350 1.00 35.49 93 TRP A O 1
ATOM 748 N N . SER A 1 95 ? 16.850 -11.146 -21.421 1.00 34.55 94 SER A N 1
ATOM 749 C CA . SER A 1 95 ? 17.846 -10.076 -21.420 1.00 37.76 94 SER A CA 1
ATOM 750 C C . SER A 1 95 ? 17.356 -8.942 -20.526 1.00 33.18 94 SER A C 1
ATOM 751 O O . SER A 1 95 ? 16.174 -8.593 -20.561 1.00 28.05 94 SER A O 1
ATOM 754 N N . PRO A 1 96 ? 18.264 -8.348 -19.737 1.00 29.78 95 PRO A N 1
ATOM 755 C CA . PRO A 1 96 ? 17.849 -7.295 -18.805 1.00 29.69 95 PRO A CA 1
ATOM 756 C C . PRO A 1 96 ? 17.396 -6.008 -19.516 1.00 31.15 95 PRO A C 1
ATOM 757 O O . PRO A 1 96 ? 16.922 -5.090 -18.842 1.00 35.03 95 PRO A O 1
ATOM 761 N N . ALA A 1 97 ? 17.527 -5.955 -20.844 1.00 27.83 96 ALA A N 1
ATOM 762 C CA . ALA A 1 97 ? 16.984 -4.845 -21.644 1.00 23.92 96 ALA A CA 1
ATOM 763 C C . ALA A 1 97 ? 15.524 -5.097 -22.051 1.00 28.54 96 ALA A C 1
ATOM 764 O O . ALA A 1 97 ? 14.881 -4.226 -22.636 1.00 30.58 96 ALA A O 1
ATOM 766 N N . LEU A 1 98 ? 15.002 -6.289 -21.769 1.00 27.72 97 LEU A N 1
ATOM 767 C CA . LEU A 1 98 ? 13.601 -6.576 -22.115 1.00 31.74 97 LEU A CA 1
ATOM 768 C C . LEU A 1 98 ? 12.653 -5.962 -21.094 1.00 30.33 97 LEU A C 1
ATOM 769 O O . LEU A 1 98 ? 13.077 -5.550 -20.028 1.00 32.85 97 LEU A O 1
ATOM 774 N N . THR A 1 99 ? 11.370 -5.895 -21.430 1.00 27.58 98 THR A N 1
ATOM 775 C CA . THR A 1 99 ? 10.371 -5.288 -20.547 1.00 28.15 98 THR A CA 1
ATOM 776 C C . THR A 1 99 ? 9.084 -6.087 -20.654 1.00 27.78 98 THR A C 1
ATOM 777 O O . THR A 1 99 ? 8.946 -6.947 -21.537 1.00 26.57 98 THR A O 1
ATOM 781 N N . ILE A 1 100 ? 8.122 -5.794 -19.783 1.00 28.48 99 ILE A N 1
ATOM 782 C CA . ILE A 1 100 ? 6.847 -6.492 -19.851 1.00 25.68 99 ILE A CA 1
ATOM 783 C C . ILE A 1 100 ? 6.186 -6.259 -21.204 1.00 27.72 99 ILE A C 1
ATOM 784 O O . ILE A 1 100 ? 5.636 -7.180 -21.795 1.00 29.32 99 ILE A O 1
ATOM 789 N N . SER A 1 101 ? 6.303 -5.037 -21.715 1.00 31.85 100 SER A N 1
ATOM 790 C CA . SER A 1 101 ? 5.742 -4.682 -23.019 1.00 36.09 100 SER A CA 1
ATOM 791 C C . SER A 1 101 ? 6.218 -5.608 -24.150 1.00 33.34 100 SER A C 1
ATOM 792 O O . SER A 1 101 ? 5.407 -6.156 -24.915 1.00 32.69 100 SER A O 1
ATOM 795 N N . LYS A 1 102 ? 7.536 -5.766 -24.244 1.00 29.67 101 LYS A N 1
ATOM 796 C CA . LYS A 1 102 ? 8.173 -6.698 -25.175 1.00 31.31 101 LYS A CA 1
ATOM 797 C C . LYS A 1 102 ? 7.749 -8.145 -24.954 1.00 26.20 101 LYS A C 1
ATOM 798 O O . LYS A 1 102 ? 7.552 -8.914 -25.914 1.00 25.72 101 LYS A O 1
ATOM 804 N N . VAL A 1 103 ? 7.616 -8.527 -23.684 1.00 25.92 102 VAL A N 1
ATOM 805 C CA . VAL A 1 103 ? 7.179 -9.879 -23.351 1.00 29.13 102 VAL A CA 1
ATOM 806 C C . VAL A 1 103 ? 5.765 -10.158 -23.855 1.00 31.68 102 VAL A C 1
ATOM 807 O O . VAL A 1 103 ? 5.530 -11.168 -24.522 1.00 29.95 102 VAL A O 1
ATOM 811 N N . LEU A 1 104 ? 4.832 -9.256 -23.559 1.00 31.36 103 LEU A N 1
ATOM 812 C CA . LEU A 1 104 ? 3.452 -9.412 -24.027 1.00 31.86 103 LEU A CA 1
ATOM 813 C C . LEU A 1 104 ? 3.336 -9.453 -25.549 1.00 30.39 103 LEU A C 1
ATOM 814 O O . LEU A 1 104 ? 2.570 -10.247 -26.101 1.00 32.09 103 LEU A O 1
ATOM 819 N N . LEU A 1 105 ? 4.084 -8.591 -26.228 1.00 32.03 104 LEU A N 1
ATOM 820 C CA . LEU A 1 105 ? 4.089 -8.587 -27.688 1.00 37.52 104 LEU A CA 1
ATOM 821 C C . LEU A 1 105 ? 4.624 -9.914 -28.235 1.00 35.81 104 LEU A C 1
ATOM 822 O O . LEU A 1 105 ? 4.147 -10.430 -29.258 1.00 33.28 104 LEU A O 1
ATOM 827 N N . SER A 1 106 ? 5.607 -10.476 -27.542 1.00 32.41 105 SER A N 1
ATOM 828 C CA . SER A 1 106 ? 6.184 -11.738 -27.976 1.00 32.76 105 SER A CA 1
ATOM 829 C C . SER A 1 106 ? 5.187 -12.873 -27.749 1.00 28.45 105 SER A C 1
ATOM 830 O O . SER A 1 106 ? 5.120 -13.822 -28.530 1.00 29.50 105 SER A O 1
ATOM 833 N N . ILE A 1 107 ? 4.397 -12.764 -26.690 1.00 27.37 106 ILE A N 1
ATOM 834 C CA . ILE A 1 107 ? 3.350 -13.752 -26.420 1.00 29.83 106 ILE A CA 1
ATOM 835 C C . ILE A 1 107 ? 2.231 -13.652 -27.451 1.00 32.48 106 ILE A C 1
ATOM 836 O O . ILE A 1 107 ? 1.696 -14.668 -27.887 1.00 36.82 106 ILE A O 1
ATOM 841 N N . CYS A 1 108 ? 1.891 -12.435 -27.866 1.00 34.62 107 CYS A N 1
ATOM 842 C CA . CYS A 1 108 ? 0.929 -12.271 -28.960 1.00 35.79 107 CYS A CA 1
ATOM 843 C C . CYS A 1 108 ? 1.431 -12.972 -30.204 1.00 36.30 107 CYS A C 1
ATOM 844 O O . CYS A 1 108 ? 0.696 -13.732 -30.843 1.00 38.90 107 CYS A O 1
ATOM 847 N N . SER A 1 109 ? 2.694 -12.715 -30.540 1.00 34.60 108 SER A N 1
ATOM 848 C CA . SER A 1 109 ? 3.296 -13.309 -31.724 1.00 38.90 108 SER A CA 1
ATOM 849 C C . SER A 1 109 ? 3.241 -14.838 -31.657 1.00 37.20 108 SER A C 1
ATOM 850 O O . SER A 1 109 ? 2.981 -15.508 -32.662 1.00 39.57 108 SER A O 1
ATOM 853 N N . LEU A 1 110 ? 3.463 -15.373 -30.459 1.00 35.49 109 LEU A N 1
ATOM 854 C CA . LEU A 1 110 ? 3.397 -16.807 -30.198 1.00 36.05 109 LEU A CA 1
ATOM 855 C C . LEU A 1 110 ? 1.976 -17.358 -30.403 1.00 36.80 109 LEU A C 1
ATOM 856 O O . LEU A 1 110 ? 1.800 -18.494 -30.858 1.00 34.40 109 LEU A O 1
ATOM 861 N N . LEU A 1 111 ? 0.965 -16.551 -30.076 1.00 36.09 110 LEU A N 1
ATOM 862 C CA . LEU A 1 111 ? -0.418 -16.950 -30.326 1.00 36.60 110 LEU A CA 1
ATOM 863 C C . LEU A 1 111 ? -0.718 -16.983 -31.828 1.00 36.88 110 LEU A C 1
ATOM 864 O O . LEU A 1 111 ? -1.484 -17.814 -32.286 1.00 37.80 110 LEU A O 1
ATOM 869 N N . CYS A 1 112 ? -0.121 -16.075 -32.595 1.00 41.31 111 CYS A N 1
ATOM 870 C CA . CYS A 1 112 ? -0.345 -16.068 -34.038 1.00 47.95 111 CYS A CA 1
ATOM 871 C C . CYS A 1 112 ? 0.408 -17.204 -34.709 1.00 44.41 111 CYS A C 1
ATOM 872 O O . CYS A 1 112 ? -0.087 -17.819 -35.658 1.00 47.03 111 CYS A O 1
ATOM 875 N N . ASP A 1 113 ? 1.610 -17.468 -34.210 1.00 44.07 112 ASP A N 1
ATOM 876 C CA . ASP A 1 113 ? 2.522 -18.432 -34.818 1.00 45.31 112 ASP A CA 1
ATOM 877 C C . ASP A 1 113 ? 3.162 -19.301 -33.744 1.00 41.96 112 ASP A C 1
ATOM 878 O O . ASP A 1 113 ? 4.251 -18.996 -33.273 1.00 37.71 112 ASP A O 1
ATOM 883 N N . PRO A 1 114 ? 2.486 -20.387 -33.355 1.00 41.53 113 PRO A N 1
ATOM 884 C CA . PRO A 1 114 ? 3.019 -21.303 -32.342 1.00 38.96 113 PRO A CA 1
ATOM 885 C C . PRO A 1 114 ? 4.344 -21.934 -32.754 1.00 40.72 113 PRO A C 1
ATOM 886 O O . PRO A 1 114 ? 4.693 -21.938 -33.944 1.00 40.05 113 PRO A O 1
ATOM 890 N N . ASN A 1 115 ? 5.085 -22.444 -31.776 1.00 37.93 114 ASN A N 1
ATOM 891 C CA A ASN A 1 115 ? 6.318 -23.173 -32.050 0.53 43.04 114 ASN A CA 1
ATOM 892 C CA B ASN A 1 115 ? 6.318 -23.164 -32.046 0.47 43.14 114 ASN A CA 1
ATOM 893 C C . ASN A 1 115 ? 6.178 -24.649 -31.700 1.00 43.85 114 ASN A C 1
ATOM 894 O O . ASN A 1 115 ? 6.556 -25.073 -30.615 1.00 43.07 114 ASN A O 1
ATOM 903 N N . PRO A 1 116 ? 5.633 -25.446 -32.631 1.00 49.77 115 PRO A N 1
ATOM 904 C CA . PRO A 1 116 ? 5.352 -26.862 -32.363 1.00 52.47 115 PRO A CA 1
ATOM 905 C C . PRO A 1 116 ? 6.598 -27.727 -32.177 1.00 51.98 115 PRO A C 1
ATOM 906 O O . PRO A 1 116 ? 6.474 -28.842 -31.676 1.00 53.17 115 PRO A O 1
ATOM 910 N N . ASP A 1 117 ? 7.767 -27.229 -32.571 1.00 52.88 116 ASP A N 1
ATOM 911 C CA . ASP A 1 117 ? 9.010 -27.960 -32.340 1.00 56.63 116 ASP A CA 1
ATOM 912 C C . ASP A 1 117 ? 9.629 -27.651 -30.966 1.00 59.21 116 ASP A C 1
ATOM 913 O O . ASP A 1 117 ? 10.611 -28.267 -30.574 1.00 63.84 116 ASP A O 1
ATOM 918 N N . ASP A 1 118 ? 9.037 -26.710 -30.237 1.00 59.31 117 ASP A N 1
ATOM 919 C CA . ASP A 1 118 ? 9.402 -26.449 -28.836 1.00 63.86 117 ASP A CA 1
ATOM 920 C C . ASP A 1 118 ? 8.151 -26.562 -27.948 1.00 58.44 117 ASP A C 1
ATOM 921 O O . ASP A 1 118 ? 7.751 -25.597 -27.286 1.00 56.96 117 ASP A O 1
ATOM 926 N N . PRO A 1 119 ? 7.528 -27.752 -27.922 1.00 55.95 118 PRO A N 1
ATOM 927 C CA . PRO A 1 119 ? 6.178 -27.843 -27.357 1.00 52.50 118 PRO A CA 1
ATOM 928 C C . PRO A 1 119 ? 6.132 -28.059 -25.846 1.00 50.14 118 PRO A C 1
ATOM 929 O O . PRO A 1 119 ? 7.035 -28.662 -25.271 1.00 53.25 118 PRO A O 1
ATOM 933 N N . LEU A 1 120 ? 5.078 -27.558 -25.211 1.00 45.86 119 LEU A N 1
ATOM 934 C CA . LEU A 1 120 ? 4.778 -27.934 -23.837 1.00 46.34 119 LEU A CA 1
ATOM 935 C C . LEU A 1 120 ? 3.710 -29.019 -23.812 1.00 46.93 119 LEU A C 1
ATOM 936 O O . LEU A 1 120 ? 3.662 -29.824 -22.885 1.00 48.24 119 LEU A O 1
ATOM 941 N N . VAL A 1 121 ? 2.844 -29.019 -24.827 1.00 41.66 120 VAL A N 1
ATOM 942 C CA . VAL A 1 121 ? 1.754 -29.987 -24.922 1.00 43.12 120 VAL A CA 1
ATOM 943 C C . VAL A 1 121 ? 1.889 -30.746 -26.242 1.00 49.36 120 VAL A C 1
ATOM 944 O O . VAL A 1 121 ? 1.342 -30.324 -27.259 1.00 43.70 120 VAL A O 1
ATOM 948 N N . PRO A 1 122 ? 2.637 -31.860 -26.227 1.00 46.60 121 PRO A N 1
ATOM 949 C CA . PRO A 1 122 ? 2.964 -32.628 -27.435 1.00 55.36 121 PRO A CA 1
ATOM 950 C C . PRO A 1 122 ? 1.754 -33.004 -28.289 1.00 53.33 121 PRO A C 1
ATOM 951 O O . PRO A 1 122 ? 1.856 -33.005 -29.516 1.00 48.99 121 PRO A O 1
ATOM 955 N N . GLU A 1 123 ? 0.625 -33.302 -27.659 1.00 53.81 122 GLU A N 1
ATOM 956 C CA . GLU A 1 123 ? -0.559 -33.705 -28.408 1.00 54.92 122 GLU A CA 1
ATOM 957 C C . GLU A 1 123 ? -1.076 -32.559 -29.281 1.00 56.47 122 GLU A C 1
ATOM 958 O O . GLU A 1 123 ? -1.440 -32.768 -30.449 1.00 49.43 122 GLU A O 1
ATOM 964 N N . ILE A 1 124 ? -1.090 -31.348 -28.720 1.00 46.24 123 ILE A N 1
ATOM 965 C CA . ILE A 1 124 ? -1.531 -30.166 -29.459 1.00 44.82 123 ILE A CA 1
ATOM 966 C C . ILE A 1 124 ? -0.541 -29.837 -30.584 1.00 51.30 123 ILE A C 1
ATOM 967 O O . ILE A 1 124 ? -0.939 -29.493 -31.705 1.00 44.81 123 ILE A O 1
ATOM 972 N N . ALA A 1 125 ? 0.746 -29.955 -30.270 1.00 44.12 124 ALA A N 1
ATOM 973 C CA . ALA A 1 125 ? 1.813 -29.805 -31.256 1.00 47.84 124 ALA A CA 1
ATOM 974 C C . ALA A 1 125 ? 1.581 -30.710 -32.475 1.00 50.22 124 ALA A C 1
ATOM 975 O O . ALA A 1 125 ? 1.689 -30.272 -33.616 1.00 51.06 124 ALA A O 1
ATOM 977 N N . ARG A 1 126 ? 1.243 -31.969 -32.221 1.00 50.51 125 ARG A N 1
ATOM 978 C CA . ARG A 1 126 ? 0.985 -32.929 -33.295 1.00 50.72 125 ARG A CA 1
ATOM 979 C C . ARG A 1 126 ? -0.195 -32.499 -34.170 1.00 53.64 125 ARG A C 1
ATOM 980 O O . ARG A 1 126 ? -0.121 -32.543 -35.404 1.00 52.08 125 ARG A O 1
ATOM 982 N N . ILE A 1 127 ? -1.280 -32.081 -33.525 1.00 51.15 126 ILE A N 1
ATOM 983 C CA . ILE A 1 127 ? -2.459 -31.598 -34.237 1.00 54.79 126 ILE A CA 1
ATOM 984 C C . ILE A 1 127 ? -2.124 -30.360 -35.063 1.00 57.01 126 ILE A C 1
ATOM 985 O O . ILE A 1 127 ? -2.525 -30.263 -36.229 1.00 51.04 126 ILE A O 1
ATOM 990 N N . TYR A 1 128 ? -1.383 -29.427 -34.462 1.00 53.98 127 TYR A N 1
ATOM 991 C CA . TYR A 1 128 ? -0.959 -28.219 -35.165 1.00 46.50 127 TYR A CA 1
ATOM 992 C C . TYR A 1 128 ? -0.186 -28.559 -36.449 1.00 52.33 127 TYR A C 1
ATOM 993 O O . TYR A 1 128 ? -0.364 -27.926 -37.485 1.00 48.97 127 TYR A O 1
ATOM 1002 N N . LYS A 1 129 ? 0.672 -29.565 -36.370 1.00 48.94 128 LYS A N 1
ATOM 1003 C CA . LYS A 1 129 ? 1.540 -29.908 -37.490 1.00 50.74 128 LYS A CA 1
ATOM 1004 C C . LYS A 1 129 ? 0.828 -30.683 -38.606 1.00 53.28 128 LYS A C 1
ATOM 1005 O O . LYS A 1 129 ? 1.146 -30.518 -39.789 1.00 54.86 128 LYS A O 1
ATOM 1011 N N . THR A 1 130 ? -0.134 -31.519 -38.235 1.00 53.99 129 THR A N 1
ATOM 1012 C CA . THR A 1 130 ? -0.724 -32.462 -39.190 1.00 56.79 129 THR A CA 1
ATOM 1013 C C . THR A 1 130 ? -2.178 -32.187 -39.516 1.00 57.64 129 THR A C 1
ATOM 1014 O O . THR A 1 130 ? -2.737 -32.786 -40.420 1.00 60.20 129 THR A O 1
ATOM 1018 N N . ASP A 1 131 ? -2.813 -31.307 -38.755 1.00 61.52 130 ASP A N 1
ATOM 1019 C CA . ASP A 1 131 ? -4.240 -31.110 -38.933 1.00 60.48 130 ASP A CA 1
ATOM 1020 C C . ASP A 1 131 ? -4.615 -29.695 -38.541 1.00 55.50 130 ASP A C 1
ATOM 1021 O O . ASP A 1 131 ? -5.332 -29.495 -37.566 1.00 54.75 130 ASP A O 1
ATOM 1026 N N . ARG A 1 132 ? -4.125 -28.719 -39.302 1.00 55.23 131 ARG A N 1
ATOM 1027 C CA . ARG A 1 132 ? -4.232 -27.323 -38.887 1.00 56.83 131 ARG A CA 1
ATOM 1028 C C . ARG A 1 132 ? -5.682 -26.876 -38.730 1.00 62.39 131 ARG A C 1
ATOM 1029 O O . ARG A 1 132 ? -5.998 -26.118 -37.827 1.00 53.29 131 ARG A O 1
ATOM 1037 N N . ASP A 1 133 ? -6.559 -27.357 -39.607 1.00 65.29 132 ASP A N 1
ATOM 1038 C CA . ASP A 1 133 ? -7.968 -26.977 -39.551 1.00 68.80 132 ASP A CA 1
ATOM 1039 C C . ASP A 1 133 ? -8.654 -27.467 -38.266 1.00 65.49 132 ASP A C 1
ATOM 1040 O O . ASP A 1 133 ? -9.510 -26.778 -37.709 1.00 64.43 132 ASP A O 1
ATOM 1045 N N . LYS A 1 134 ? -8.275 -28.648 -37.790 1.00 61.83 133 LYS A N 1
ATOM 1046 C CA . LYS A 1 134 ? -8.740 -29.123 -36.488 1.00 58.38 133 LYS A CA 1
ATOM 1047 C C . LYS A 1 134 ? -8.174 -28.254 -35.350 1.00 55.08 133 LYS A C 1
ATOM 1048 O O . LYS A 1 134 ? -8.876 -27.907 -34.389 1.00 54.99 133 LYS A O 1
ATOM 1054 N N . TYR A 1 135 ? -6.892 -27.925 -35.455 1.00 52.72 134 TYR A N 1
ATOM 1055 C CA . TYR A 1 135 ? -6.253 -27.083 -34.450 1.00 49.80 134 TYR A CA 1
ATOM 1056 C C . TYR A 1 135 ? -6.984 -25.754 -34.350 1.00 53.52 134 TYR A C 1
ATOM 1057 O O . TYR A 1 135 ? -7.316 -25.295 -33.253 1.00 50.27 134 TYR A O 1
ATOM 1066 N N . ASN A 1 136 ? -7.229 -25.149 -35.509 1.00 53.87 135 ASN A N 1
ATOM 1067 C CA . ASN A 1 136 ? -7.944 -23.883 -35.592 1.00 56.41 135 ASN A CA 1
ATOM 1068 C C . ASN A 1 136 ? -9.319 -23.953 -34.958 1.00 57.43 135 ASN A C 1
ATOM 1069 O O . ASN A 1 136 ? -9.680 -23.098 -34.144 1.00 56.78 135 ASN A O 1
ATOM 1074 N N . ARG A 1 137 ? -10.090 -24.972 -35.331 1.00 59.64 136 ARG A N 1
ATOM 1075 C CA . ARG A 1 137 ? -11.449 -25.098 -34.817 1.00 59.18 136 ARG A CA 1
ATOM 1076 C C . ARG A 1 137 ? -11.482 -25.344 -33.301 1.00 57.61 136 ARG A C 1
ATOM 1077 O O . ARG A 1 137 ? -12.345 -24.810 -32.601 1.00 58.77 136 ARG A O 1
ATOM 1085 N N . ILE A 1 138 ? -10.540 -26.127 -32.786 1.00 55.36 137 ILE A N 1
ATOM 1086 C CA . ILE A 1 138 ? -10.511 -26.378 -31.349 1.00 57.41 137 ILE A CA 1
ATOM 1087 C C . ILE A 1 138 ? -10.061 -25.137 -30.577 1.00 53.32 137 ILE A C 1
ATOM 1088 O O . ILE A 1 138 ? -10.641 -24.798 -29.551 1.00 51.90 137 ILE A O 1
ATOM 1093 N N . SER A 1 139 ? -9.037 -24.458 -31.084 1.00 51.70 138 SER A N 1
ATOM 1094 C CA . SER A 1 139 ? -8.615 -23.181 -30.521 1.00 48.90 138 SER A CA 1
ATOM 1095 C C . SER A 1 139 ? -9.765 -22.178 -30.513 1.00 49.91 138 SER A C 1
ATOM 1096 O O . SER A 1 139 ? -9.954 -21.416 -29.551 1.00 48.38 138 SER A O 1
ATOM 1099 N N . ARG A 1 140 ? -10.533 -22.183 -31.598 1.00 51.91 139 ARG A N 1
ATOM 1100 C CA . ARG A 1 140 ? -11.659 -21.263 -31.746 1.00 55.63 139 ARG A CA 1
ATOM 1101 C C . ARG A 1 140 ? -12.749 -21.616 -30.738 1.00 58.02 139 ARG A C 1
ATOM 1102 O O . ARG A 1 140 ? -13.427 -20.738 -30.184 1.00 60.05 139 ARG A O 1
ATOM 1110 N N . GLU A 1 141 ? -12.905 -22.912 -30.497 1.00 61.18 140 GLU A N 1
ATOM 1111 C CA . GLU A 1 141 ? -13.909 -23.402 -29.566 1.00 64.59 140 GLU A CA 1
ATOM 1112 C C . GLU A 1 141 ? -13.569 -23.025 -28.129 1.00 61.42 140 GLU A C 1
ATOM 1113 O O . GLU A 1 141 ? -14.431 -22.572 -27.372 1.00 59.43 140 GLU A O 1
ATOM 1119 N N . TRP A 1 142 ? -12.314 -23.239 -27.755 1.00 55.20 141 TRP A N 1
ATOM 1120 C CA . TRP A 1 142 ? -11.843 -22.903 -26.411 1.00 53.69 141 TRP A CA 1
ATOM 1121 C C . TRP A 1 142 ? -11.930 -21.409 -26.152 1.00 51.11 141 TRP A C 1
ATOM 1122 O O . TRP A 1 142 ? -12.313 -20.982 -25.060 1.00 51.51 141 TRP A O 1
ATOM 1133 N N . THR A 1 143 ? -11.576 -20.623 -27.165 1.00 50.34 142 THR A N 1
ATOM 1134 C CA . THR A 1 143 ? -11.738 -19.174 -27.100 1.00 51.20 142 THR A CA 1
ATOM 1135 C C . THR A 1 143 ? -13.185 -18.816 -26.754 1.00 54.80 142 THR A C 1
ATOM 1136 O O . THR A 1 143 ? -13.437 -18.022 -25.844 1.00 56.24 142 THR A O 1
ATOM 1140 N N . GLN A 1 144 ? -14.131 -19.418 -27.475 1.00 57.43 143 GLN A N 1
ATOM 1141 C CA . GLN A 1 144 ? -15.550 -19.188 -27.228 1.00 61.79 143 GLN A CA 1
ATOM 1142 C C . GLN A 1 144 ? -15.973 -19.614 -25.819 1.00 64.70 143 GLN A C 1
ATOM 1143 O O . GLN A 1 144 ? -16.754 -18.922 -25.173 1.00 67.11 143 GLN A O 1
ATOM 1145 N N . LYS A 1 145 ? -15.445 -20.738 -25.339 1.00 62.39 144 LYS A N 1
ATOM 1146 C CA . LYS A 1 145 ? -15.866 -21.292 -24.049 1.00 65.28 144 LYS A CA 1
ATOM 1147 C C . LYS A 1 145 ? -15.256 -20.626 -22.803 1.00 63.10 144 LYS A C 1
ATOM 1148 O O . LYS A 1 145 ? -15.945 -20.438 -21.799 1.00 61.85 144 LYS A O 1
ATOM 1150 N N . TYR A 1 146 ? -13.974 -20.277 -22.864 1.00 57.99 145 TYR A N 1
ATOM 1151 C CA . TYR A 1 146 ? -13.255 -19.827 -21.663 1.00 56.50 145 TYR A CA 1
ATOM 1152 C C . TYR A 1 146 ? -12.743 -18.390 -21.702 1.00 51.02 145 TYR A C 1
ATOM 1153 O O . TYR A 1 146 ? -12.425 -17.811 -20.659 1.00 51.58 145 TYR A O 1
ATOM 1162 N N . ALA A 1 147 ? -12.663 -17.813 -22.896 1.00 50.76 146 ALA A N 1
ATOM 1163 C CA . ALA A 1 147 ? -12.025 -16.506 -23.074 1.00 48.81 146 ALA A CA 1
ATOM 1164 C C . ALA A 1 147 ? -13.035 -15.449 -23.488 1.00 55.76 146 ALA A C 1
ATOM 1165 O O . ALA A 1 147 ? -12.676 -14.305 -23.767 1.00 53.20 146 ALA A O 1
ATOM 1167 N N . MET A 1 148 ? -14.299 -15.860 -23.554 1.00 59.89 147 MET A N 1
ATOM 1168 C CA . MET A 1 148 ? -15.404 -14.964 -23.843 1.00 65.47 147 MET A CA 1
ATOM 1169 C C . MET A 1 148 ? -16.511 -15.317 -22.860 1.00 74.21 147 MET A C 1
ATOM 1170 O O . MET A 1 148 ? -16.743 -16.500 -22.588 1.00 78.15 147 MET A O 1
ATOM 1176 N N . GLY B 1 1 ? -15.924 -53.692 -29.525 1.00 62.80 0 GLY D N 1
ATOM 1177 C CA . GLY B 1 1 ? -15.019 -52.755 -28.884 1.00 58.06 0 GLY D CA 1
ATOM 1178 C C . GLY B 1 1 ? -15.098 -52.859 -27.371 1.00 57.24 0 GLY D C 1
ATOM 1179 O O . GLY B 1 1 ? -15.776 -52.064 -26.715 1.00 57.79 0 GLY D O 1
ATOM 1180 N N . SER B 1 2 ? -14.407 -53.841 -26.805 1.00 55.64 1 SER D N 1
ATOM 1181 C CA . SER B 1 2 ? -14.518 -54.087 -25.371 1.00 53.66 1 SER D CA 1
ATOM 1182 C C . SER B 1 2 ? -13.796 -53.028 -24.538 1.00 45.32 1 SER D C 1
ATOM 1183 O O . SER B 1 2 ? -14.290 -52.617 -23.488 1.00 38.46 1 SER D O 1
ATOM 1186 N N . ALA B 1 3 ? -12.628 -52.592 -25.008 1.00 43.89 2 ALA D N 1
ATOM 1187 C CA . ALA B 1 3 ? -11.873 -51.549 -24.327 1.00 40.67 2 ALA D CA 1
ATOM 1188 C C . ALA B 1 3 ? -12.700 -50.266 -24.262 1.00 36.91 2 ALA D C 1
ATOM 1189 O O . ALA B 1 3 ? -12.829 -49.650 -23.211 1.00 35.36 2 ALA D O 1
ATOM 1191 N N . LEU B 1 4 ? -13.291 -49.890 -25.390 1.00 37.97 3 LEU D N 1
ATOM 1192 C CA . LEU B 1 4 ? -14.103 -48.682 -25.455 1.00 38.93 3 LEU D CA 1
ATOM 1193 C C . LEU B 1 4 ? -15.318 -48.785 -24.524 1.00 39.52 3 LEU D C 1
ATOM 1194 O O . LEU B 1 4 ? -15.661 -47.823 -23.815 1.00 34.03 3 LEU D O 1
ATOM 1199 N N . LYS B 1 5 ? -15.956 -49.954 -24.517 1.00 37.20 4 LYS D N 1
ATOM 1200 C CA . LYS B 1 5 ? -17.072 -50.204 -23.609 1.00 39.08 4 LYS D CA 1
ATOM 1201 C C . LYS B 1 5 ? -16.632 -50.042 -22.147 1.00 34.05 4 LYS D C 1
ATOM 1202 O O . LYS B 1 5 ? -17.312 -49.403 -21.339 1.00 33.17 4 LYS D O 1
ATOM 1208 N N . ARG B 1 6 ? -15.483 -50.611 -21.810 1.00 34.01 5 ARG D N 1
ATOM 1209 C CA . ARG B 1 6 ? -14.986 -50.533 -20.433 1.00 34.54 5 ARG D CA 1
ATOM 1210 C C . ARG B 1 6 ? -14.695 -49.081 -20.037 1.00 34.34 5 ARG D C 1
ATOM 1211 O O . ARG B 1 6 ? -15.076 -48.636 -18.960 1.00 35.55 5 ARG D O 1
ATOM 1219 N N . ILE B 1 7 ? -14.048 -48.344 -20.934 1.00 33.43 6 ILE D N 1
ATOM 1220 C CA . ILE B 1 7 ? -13.709 -46.940 -20.699 1.00 31.18 6 ILE D CA 1
ATOM 1221 C C . ILE B 1 7 ? -14.962 -46.087 -20.438 1.00 30.32 6 ILE D C 1
ATOM 1222 O O . ILE B 1 7 ? -15.002 -45.285 -19.492 1.00 30.40 6 ILE D O 1
ATOM 1227 N N . ASN B 1 8 ? -15.990 -46.295 -21.258 1.00 29.49 7 ASN D N 1
ATOM 1228 C CA . ASN B 1 8 ? -17.269 -45.608 -21.085 1.00 31.89 7 ASN D CA 1
ATOM 1229 C C . ASN B 1 8 ? -17.952 -45.879 -19.738 1.00 32.74 7 ASN D C 1
ATOM 1230 O O . ASN B 1 8 ? -18.430 -44.950 -19.088 1.00 31.79 7 ASN D O 1
ATOM 1235 N N . LYS B 1 9 ? -17.991 -47.142 -19.326 1.00 33.66 8 LYS D N 1
ATOM 1236 C CA . LYS B 1 9 ? -18.485 -47.500 -18.000 1.00 37.32 8 LYS D CA 1
ATOM 1237 C C . LYS B 1 9 ? -17.741 -46.742 -16.896 1.00 34.44 8 LYS D C 1
ATOM 1238 O O . LYS B 1 9 ? -18.371 -46.189 -16.002 1.00 30.31 8 LYS D O 1
ATOM 1244 N N . GLU B 1 10 ? -16.407 -46.721 -16.969 1.00 31.81 9 GLU D N 1
ATOM 1245 C CA . GLU B 1 10 ? -15.594 -45.966 -16.007 1.00 35.21 9 GLU D CA 1
ATOM 1246 C C . GLU B 1 10 ? -16.013 -44.509 -15.935 1.00 33.46 9 GLU D C 1
ATOM 1247 O O . GLU B 1 10 ? -16.144 -43.940 -14.853 1.00 32.00 9 GLU D O 1
ATOM 1253 N N . LEU B 1 11 ? -16.213 -43.912 -17.100 1.00 33.95 10 LEU D N 1
ATOM 1254 C CA . LEU B 1 11 ? -16.662 -42.535 -17.178 1.00 36.27 10 LEU D CA 1
ATOM 1255 C C . LEU B 1 11 ? -17.974 -42.348 -16.434 1.00 36.37 10 LEU D C 1
ATOM 1256 O O . LEU B 1 11 ? -18.145 -41.372 -15.706 1.00 37.23 10 LEU D O 1
ATOM 1261 N N . SER B 1 12 ? -18.905 -43.281 -16.617 1.00 39.06 11 SER D N 1
ATOM 1262 C CA . SER B 1 12 ? -20.191 -43.186 -15.925 1.00 41.86 11 SER D CA 1
ATOM 1263 C C . SER B 1 12 ? -19.997 -43.373 -14.428 1.00 39.91 11 SER D C 1
ATOM 1264 O O . SER B 1 12 ? -20.644 -42.703 -13.618 1.00 41.76 11 SER D O 1
ATOM 1267 N N . ASP B 1 13 ? -19.108 -44.284 -14.055 1.00 38.50 12 ASP D N 1
ATOM 1268 C CA . ASP B 1 13 ? -18.852 -44.538 -12.635 1.00 39.54 12 ASP D CA 1
ATOM 1269 C C . ASP B 1 13 ? -18.263 -43.310 -11.952 1.00 38.75 12 ASP D C 1
ATOM 1270 O O . ASP B 1 13 ? -18.606 -42.994 -10.806 1.00 40.39 12 ASP D O 1
ATOM 1275 N N . LEU B 1 14 ? -17.396 -42.611 -12.674 1.00 37.45 13 LEU D N 1
ATOM 1276 C CA . LEU B 1 14 ? -16.734 -41.424 -12.156 1.00 39.13 13 LEU D CA 1
ATOM 1277 C C . LEU B 1 14 ? -17.731 -40.301 -11.939 1.00 42.25 13 LEU D C 1
ATOM 1278 O O . LEU B 1 14 ? -17.611 -39.533 -10.983 1.00 46.72 13 LEU D O 1
ATOM 1283 N N . ALA B 1 15 ? -18.710 -40.200 -12.830 1.00 40.72 14 ALA D N 1
ATOM 1284 C CA . ALA B 1 15 ? -19.746 -39.182 -12.687 1.00 41.72 14 ALA D CA 1
ATOM 1285 C C . ALA B 1 15 ? -20.588 -39.441 -11.441 1.00 45.00 14 ALA D C 1
ATOM 1286 O O . ALA B 1 15 ? -21.076 -38.507 -10.798 1.00 50.02 14 ALA D O 1
ATOM 1288 N N . ARG B 1 16 ? -20.762 -40.717 -11.109 1.00 40.65 15 ARG D N 1
ATOM 1289 C CA . ARG B 1 16 ? -21.589 -41.101 -9.974 1.00 45.36 15 ARG D CA 1
ATOM 1290 C C . ARG B 1 16 ? -20.794 -41.082 -8.665 1.00 46.75 15 ARG D C 1
ATOM 1291 O O . ARG B 1 16 ? -21.290 -40.637 -7.629 1.00 52.12 15 ARG D O 1
ATOM 1299 N N . ASP B 1 17 ? -19.555 -41.547 -8.719 1.00 45.04 16 ASP D N 1
ATOM 1300 C CA . ASP B 1 17 ? -18.740 -41.658 -7.516 1.00 45.88 16 ASP D CA 1
ATOM 1301 C C . ASP B 1 17 ? -17.326 -41.148 -7.773 1.00 41.17 16 ASP D C 1
ATOM 1302 O O . ASP B 1 17 ? -16.403 -41.935 -7.940 1.00 36.84 16 ASP D O 1
ATOM 1307 N N . PRO B 1 18 ? -17.158 -39.818 -7.823 1.00 42.77 17 PRO D N 1
ATOM 1308 C CA . PRO B 1 18 ? -15.843 -39.254 -8.127 1.00 45.56 17 PRO D CA 1
ATOM 1309 C C . PRO B 1 18 ? -14.841 -39.487 -6.994 1.00 47.20 17 PRO D C 1
ATOM 1310 O O . PRO B 1 18 ? -15.199 -39.415 -5.814 1.00 48.22 17 PRO D O 1
ATOM 1314 N N . PRO B 1 19 ? -13.590 -39.782 -7.351 1.00 46.06 18 PRO D N 1
ATOM 1315 C CA . PRO B 1 19 ? -12.550 -39.909 -6.325 1.00 45.41 18 PRO D CA 1
ATOM 1316 C C . PRO B 1 19 ? -12.292 -38.555 -5.669 1.00 46.86 18 PRO D C 1
ATOM 1317 O O . PRO B 1 19 ? -12.256 -37.540 -6.366 1.00 50.68 18 PRO D O 1
ATOM 1321 N N . ALA B 1 20 ? -12.116 -38.538 -4.352 1.00 41.09 19 ALA D N 1
ATOM 1322 C CA . ALA B 1 20 ? -11.896 -37.293 -3.631 1.00 44.39 19 ALA D CA 1
ATOM 1323 C C . ALA B 1 20 ? -10.675 -36.528 -4.162 1.00 44.73 19 ALA D C 1
ATOM 1324 O O . ALA B 1 20 ? -9.612 -37.114 -4.374 1.00 47.18 19 ALA D O 1
ATOM 1326 N N . GLN B 1 21 ? -10.868 -35.235 -4.415 1.00 46.37 20 GLN D N 1
ATOM 1327 C CA . GLN B 1 21 ? -9.815 -34.319 -4.842 1.00 51.55 20 GLN D CA 1
ATOM 1328 C C . GLN B 1 21 ? -9.212 -34.624 -6.218 1.00 49.20 20 GLN D C 1
ATOM 1329 O O . GLN B 1 21 ? -8.130 -34.130 -6.544 1.00 45.72 20 GLN D O 1
ATOM 1335 N N . CYS B 1 22 ? -9.918 -35.415 -7.023 1.00 41.68 21 CYS D N 1
ATOM 1336 C CA . CYS B 1 22 ? -9.424 -35.801 -8.345 1.00 39.30 21 CYS D CA 1
ATOM 1337 C C . CYS B 1 22 ? -10.544 -35.759 -9.361 1.00 37.63 21 CYS D C 1
ATOM 1338 O O . CYS B 1 22 ? -11.710 -35.969 -9.021 1.00 38.30 21 CYS D O 1
ATOM 1341 N N . SER B 1 23 ? -10.186 -35.518 -10.614 1.00 36.73 22 SER D N 1
ATOM 1342 C CA . SER B 1 23 ? -11.145 -35.631 -11.712 1.00 35.83 22 SER D CA 1
ATOM 1343 C C . SER B 1 23 ? -10.419 -36.143 -12.944 1.00 34.56 22 SER D C 1
ATOM 1344 O O . SER B 1 23 ? -9.179 -36.055 -13.033 1.00 34.29 22 SER D O 1
ATOM 1347 N N . ALA B 1 24 ? -11.181 -36.689 -13.889 1.00 32.21 23 ALA D N 1
ATOM 1348 C CA . ALA B 1 24 ? -10.569 -37.192 -15.117 1.00 35.35 23 ALA D CA 1
ATOM 1349 C C . ALA B 1 24 ? -11.618 -37.309 -16.199 1.00 34.51 23 ALA D C 1
ATOM 1350 O O . ALA B 1 24 ? -12.793 -37.504 -15.906 1.00 30.45 23 ALA D O 1
ATOM 1352 N N . GLY B 1 25 ? -11.195 -37.202 -17.453 1.00 34.08 24 GLY D N 1
ATOM 1353 C CA . GLY B 1 25 ? -12.097 -37.419 -18.571 1.00 35.93 24 GLY D CA 1
ATOM 1354 C C . GLY B 1 25 ? -11.383 -37.128 -19.878 1.00 37.41 24 GLY D C 1
ATOM 1355 O O . GLY B 1 25 ? -10.275 -36.595 -19.863 1.00 35.42 24 GLY D O 1
ATOM 1356 N N . PRO B 1 26 ? -12.014 -37.473 -21.009 1.00 35.55 25 PRO D N 1
ATOM 1357 C CA . PRO B 1 26 ? -11.403 -37.359 -22.341 1.00 37.26 25 PRO D CA 1
ATOM 1358 C C . PRO B 1 26 ? -10.984 -35.945 -22.729 1.00 37.84 25 PRO D C 1
ATOM 1359 O O . PRO B 1 26 ? -11.655 -34.974 -22.418 1.00 37.40 25 PRO D O 1
ATOM 1363 N N . VAL B 1 27 ? -9.855 -35.846 -23.416 1.00 41.50 26 VAL D N 1
ATOM 1364 C CA . VAL B 1 27 ? -9.459 -34.593 -24.026 1.00 48.12 26 VAL D CA 1
ATOM 1365 C C . VAL B 1 27 ? -10.029 -34.555 -25.432 1.00 54.84 26 VAL D C 1
ATOM 1366 O O . VAL B 1 27 ? -9.692 -35.393 -26.268 1.00 57.16 26 VAL D O 1
ATOM 1370 N N . GLY B 1 28 ? -10.921 -33.601 -25.670 1.00 57.66 27 GLY D N 1
ATOM 1371 C CA . GLY B 1 28 ? -11.508 -33.400 -26.984 1.00 67.06 27 GLY D CA 1
ATOM 1372 C C . GLY B 1 28 ? -12.017 -34.637 -27.710 1.00 69.03 27 GLY D C 1
ATOM 1373 O O . GLY B 1 28 ? -11.616 -34.892 -28.846 1.00 72.61 27 GLY D O 1
ATOM 1374 N N . ASP B 1 29 ? -12.881 -35.408 -27.052 1.00 67.36 28 ASP D N 1
ATOM 1375 C CA . ASP B 1 29 ? -13.619 -36.486 -27.716 1.00 71.59 28 ASP D CA 1
ATOM 1376 C C . ASP B 1 29 ? -12.744 -37.601 -28.307 1.00 74.38 28 ASP D C 1
ATOM 1377 O O . ASP B 1 29 ? -13.091 -38.198 -29.331 1.00 77.33 28 ASP D O 1
ATOM 1379 N N . ASP B 1 30 ? -11.606 -37.860 -27.669 1.00 72.49 29 ASP D N 1
ATOM 1380 C CA . ASP B 1 30 ? -10.820 -39.060 -27.944 1.00 65.91 29 ASP D CA 1
ATOM 1381 C C . ASP B 1 30 ? -10.899 -39.915 -26.694 1.00 48.24 29 ASP D C 1
ATOM 1382 O O . ASP B 1 30 ? -10.248 -39.613 -25.699 1.00 46.39 29 ASP D O 1
ATOM 1387 N N . MET B 1 31 ? -11.701 -40.973 -26.736 1.00 40.40 30 MET D N 1
ATOM 1388 C CA . MET B 1 31 ? -11.965 -41.729 -25.522 1.00 40.04 30 MET D CA 1
ATOM 1389 C C . MET B 1 31 ? -10.719 -42.436 -24.988 1.00 37.59 30 MET D C 1
ATOM 1390 O O . MET B 1 31 ? -10.652 -42.772 -23.813 1.00 34.86 30 MET D O 1
ATOM 1395 N N . PHE B 1 32 ? -9.723 -42.632 -25.844 1.00 36.95 31 PHE D N 1
ATOM 1396 C CA . PHE B 1 32 ? -8.521 -43.345 -25.423 1.00 34.68 31 PHE D CA 1
ATOM 1397 C C . PHE B 1 32 ? -7.427 -42.411 -24.915 1.00 35.03 31 PHE D C 1
ATOM 1398 O O . PHE B 1 32 ? -6.337 -42.862 -24.533 1.00 34.13 31 PHE D O 1
ATOM 1406 N N . HIS B 1 33 ? -7.716 -41.112 -24.928 1.00 35.68 32 HIS D N 1
ATOM 1407 C CA A HIS B 1 33 ? -6.810 -40.112 -24.358 0.49 36.24 32 HIS D CA 1
ATOM 1408 C CA B HIS B 1 33 ? -6.802 -40.127 -24.375 0.51 36.28 32 HIS D CA 1
ATOM 1409 C C . HIS B 1 33 ? -7.532 -39.198 -23.382 1.00 36.79 32 HIS D C 1
ATOM 1410 O O . HIS B 1 33 ? -8.383 -38.396 -23.781 1.00 38.93 32 HIS D O 1
ATOM 1423 N N . TRP B 1 34 ? -7.198 -39.327 -22.099 1.00 32.74 33 TRP D N 1
ATOM 1424 C CA . TRP B 1 34 ? -7.814 -38.519 -21.045 1.00 32.79 33 TRP D CA 1
ATOM 1425 C C . TRP B 1 34 ? -6.837 -37.550 -20.401 1.00 33.16 33 TRP D C 1
ATOM 1426 O O . TRP B 1 34 ? -5.632 -37.765 -20.429 1.00 34.44 33 TRP D O 1
ATOM 1437 N N . GLN B 1 35 ? -7.382 -36.508 -19.781 1.00 35.28 34 GLN D N 1
ATOM 1438 C CA . GLN B 1 35 ? -6.627 -35.671 -18.863 1.00 34.00 34 GLN D CA 1
ATOM 1439 C C . GLN B 1 35 ? -7.181 -35.910 -17.467 1.00 35.37 34 GLN D C 1
ATOM 1440 O O . GLN B 1 35 ? -8.389 -36.122 -17.302 1.00 36.42 34 GLN D O 1
ATOM 1446 N N . ALA B 1 36 ? -6.307 -35.889 -16.468 1.00 31.57 35 ALA D N 1
ATOM 1447 C CA . ALA B 1 36 ? -6.751 -35.914 -15.084 1.00 31.25 35 ALA D CA 1
ATOM 1448 C C . ALA B 1 36 ? -6.195 -34.721 -14.321 1.00 33.76 35 ALA D C 1
ATOM 1449 O O . ALA B 1 36 ? -5.196 -34.099 -14.721 1.00 29.51 35 ALA D O 1
ATOM 1451 N N . THR B 1 37 ? -6.881 -34.386 -13.235 1.00 32.75 36 THR D N 1
ATOM 1452 C CA . THR B 1 37 ? -6.430 -33.354 -12.330 1.00 32.18 36 THR D CA 1
ATOM 1453 C C . THR B 1 37 ? -6.371 -33.930 -10.926 1.00 34.00 36 THR D C 1
ATOM 1454 O O . THR B 1 37 ? -7.320 -34.573 -10.475 1.00 34.46 36 THR D O 1
ATOM 1458 N N . ILE B 1 38 ? -5.260 -33.701 -10.233 1.00 33.57 37 ILE D N 1
ATOM 1459 C CA . ILE B 1 38 ? -5.172 -34.022 -8.819 1.00 32.53 37 ILE D CA 1
ATOM 1460 C C . ILE B 1 38 ? -4.871 -32.763 -8.032 1.00 35.04 37 ILE D C 1
ATOM 1461 O O . ILE B 1 38 ? -3.885 -32.070 -8.296 1.00 34.05 37 ILE D O 1
ATOM 1466 N N . MET B 1 39 ? -5.732 -32.458 -7.067 1.00 38.93 38 MET D N 1
ATOM 1467 C CA . MET B 1 39 ? -5.463 -31.382 -6.141 1.00 42.11 38 MET D CA 1
ATOM 1468 C C . MET B 1 39 ? -4.445 -31.899 -5.136 1.00 45.82 38 MET D C 1
ATOM 1469 O O . MET B 1 39 ? -4.578 -33.015 -4.631 1.00 44.36 38 MET D O 1
ATOM 1474 N N . GLY B 1 40 ? -3.420 -31.100 -4.866 1.00 37.46 39 GLY D N 1
ATOM 1475 C CA . GLY B 1 40 ? -2.409 -31.452 -3.874 1.00 39.72 39 GLY D CA 1
ATOM 1476 C C . GLY B 1 40 ? -3.033 -31.849 -2.540 1.00 40.88 39 GLY D C 1
ATOM 1477 O O . GLY B 1 40 ? -3.850 -31.108 -1.991 1.00 44.25 39 GLY D O 1
ATOM 1478 N N . PRO B 1 41 ? -2.685 -33.045 -2.038 1.00 40.11 40 PRO D N 1
ATOM 1479 C CA . PRO B 1 41 ? -3.265 -33.535 -0.785 1.00 45.63 40 PRO D CA 1
ATOM 1480 C C . PRO B 1 41 ? -2.943 -32.621 0.377 1.00 49.51 40 PRO D C 1
ATOM 1481 O O . PRO B 1 41 ? -1.821 -32.132 0.486 1.00 47.46 40 PRO D O 1
ATOM 1485 N N . ASN B 1 42 ? -3.938 -32.387 1.222 1.00 58.20 41 ASN D N 1
ATOM 1486 C CA . ASN B 1 42 ? -3.809 -31.477 2.358 1.00 65.29 41 ASN D CA 1
ATOM 1487 C C . ASN B 1 42 ? -2.655 -31.787 3.306 1.00 70.37 41 ASN D C 1
ATOM 1488 O O . ASN B 1 42 ? -1.998 -30.874 3.822 1.00 72.82 41 ASN D O 1
ATOM 1493 N N . ASP B 1 43 ? -2.409 -33.072 3.534 1.00 72.90 42 ASP D N 1
ATOM 1494 C CA . ASP B 1 43 ? -1.378 -33.487 4.477 1.00 80.83 42 ASP D CA 1
ATOM 1495 C C . ASP B 1 43 ? 0.022 -33.151 3.958 1.00 77.66 42 ASP D C 1
ATOM 1496 O O . ASP B 1 43 ? 0.951 -32.909 4.737 1.00 81.62 42 ASP D O 1
ATOM 1498 N N . SER B 1 44 ? 0.144 -33.098 2.636 1.00 66.71 43 SER D N 1
ATOM 1499 C CA . SER B 1 44 ? 1.430 -33.061 1.954 1.00 57.56 43 SER D CA 1
ATOM 1500 C C . SER B 1 44 ? 1.949 -31.643 1.688 1.00 56.66 43 SER D C 1
ATOM 1501 O O . SER B 1 44 ? 1.214 -30.667 1.837 1.00 56.47 43 SER D O 1
ATOM 1504 N N . PRO B 1 45 ? 3.227 -31.529 1.278 1.00 53.38 44 PRO D N 1
ATOM 1505 C CA . PRO B 1 45 ? 3.764 -30.242 0.828 1.00 48.83 44 PRO D CA 1
ATOM 1506 C C . PRO B 1 45 ? 3.269 -29.798 -0.551 1.00 41.46 44 PRO D C 1
ATOM 1507 O O . PRO B 1 45 ? 3.738 -28.763 -1.030 1.00 44.15 44 PRO D O 1
ATOM 1511 N N . TYR B 1 46 ? 2.358 -30.549 -1.172 1.00 40.92 45 TYR D N 1
ATOM 1512 C CA . TYR B 1 46 ? 1.781 -30.172 -2.469 1.00 37.37 45 TYR D CA 1
ATOM 1513 C C . TYR B 1 46 ? 0.444 -29.466 -2.303 1.00 40.17 45 TYR D C 1
ATOM 1514 O O . TYR B 1 46 ? -0.214 -29.114 -3.289 1.00 38.92 45 TYR D O 1
ATOM 1523 N N . GLN B 1 47 ? 0.054 -29.268 -1.048 1.00 42.72 46 GLN D N 1
ATOM 1524 C CA . GLN B 1 47 ? -1.195 -28.595 -0.695 1.00 45.72 46 GLN D CA 1
ATOM 1525 C C . GLN B 1 47 ? -1.372 -27.274 -1.455 1.00 45.72 46 GLN D C 1
ATOM 1526 O O . GLN B 1 47 ? -0.458 -26.447 -1.493 1.00 46.73 46 GLN D O 1
ATOM 1532 N N . GLY B 1 48 ? -2.539 -27.091 -2.069 1.00 48.69 47 GLY D N 1
ATOM 1533 C CA . GLY B 1 48 ? -2.838 -25.887 -2.831 1.00 49.93 47 GLY D CA 1
ATOM 1534 C C . GLY B 1 48 ? -2.529 -26.038 -4.317 1.00 47.19 47 GLY D C 1
ATOM 1535 O O . GLY B 1 48 ? -2.994 -25.256 -5.150 1.00 48.83 47 GLY D O 1
ATOM 1536 N N . GLY B 1 49 ? -1.738 -27.049 -4.652 1.00 40.69 48 GLY D N 1
ATOM 1537 C CA . GLY B 1 49 ? -1.349 -27.276 -6.032 1.00 35.15 48 GLY D CA 1
ATOM 1538 C C . GLY B 1 49 ? -2.451 -27.885 -6.879 1.00 38.00 48 GLY D C 1
ATOM 1539 O O . GLY B 1 49 ? -3.326 -28.599 -6.380 1.00 36.87 48 GLY D O 1
ATOM 1540 N N . VAL B 1 50 ? -2.415 -27.591 -8.176 1.00 33.73 49 VAL D N 1
ATOM 1541 C CA . VAL B 1 50 ? -3.290 -28.252 -9.131 1.00 29.53 49 VAL D CA 1
ATOM 1542 C C . VAL B 1 50 ? -2.386 -28.991 -10.098 1.00 31.91 49 VAL D C 1
ATOM 1543 O O . VAL B 1 50 ? -1.550 -28.369 -10.750 1.00 30.20 49 VAL D O 1
ATOM 1547 N N . PHE B 1 51 ? -2.513 -30.314 -10.146 1.00 27.55 50 PHE D N 1
ATOM 1548 C CA . PHE B 1 51 ? -1.587 -31.139 -10.914 1.00 27.66 50 PHE D CA 1
ATOM 1549 C C . PHE B 1 51 ? -2.309 -31.890 -12.009 1.00 31.41 50 PHE D C 1
ATOM 1550 O O . PHE B 1 51 ? -3.265 -32.637 -11.745 1.00 33.17 50 PHE D O 1
ATOM 1558 N N . PHE B 1 52 ? -1.835 -31.699 -13.235 1.00 27.73 51 PHE D N 1
ATOM 1559 C CA . PHE B 1 52 ? -2.463 -32.278 -14.403 1.00 28.58 51 PHE D CA 1
ATOM 1560 C C . PHE B 1 52 ? -1.713 -33.514 -14.876 1.00 30.60 51 PHE D C 1
ATOM 1561 O O . PHE B 1 52 ? -0.478 -33.584 -14.809 1.00 30.34 51 PHE D O 1
ATOM 1569 N N . LEU B 1 53 ? -2.469 -34.504 -15.328 1.00 27.32 52 LEU D N 1
ATOM 1570 C CA . LEU B 1 53 ? -1.867 -35.728 -15.837 1.00 29.32 52 LEU D CA 1
ATOM 1571 C C . LEU B 1 53 ? -2.453 -36.063 -17.202 1.00 27.86 52 LEU D C 1
ATOM 1572 O O . LEU B 1 53 ? -3.557 -35.630 -17.546 1.00 28.86 52 LEU D O 1
ATOM 1577 N N . THR B 1 54 ? -1.710 -36.826 -17.985 1.00 24.67 53 THR D N 1
ATOM 1578 C CA . THR B 1 54 ? -2.235 -37.328 -19.242 1.00 30.73 53 THR D CA 1
ATOM 1579 C C . THR B 1 54 ? -2.401 -38.846 -19.090 1.00 33.55 53 THR D C 1
ATOM 1580 O O . THR B 1 54 ? -1.591 -39.503 -18.431 1.00 31.40 53 THR D O 1
ATOM 1584 N N . ILE B 1 55 ? -3.453 -39.397 -19.687 1.00 32.44 54 ILE D N 1
ATOM 1585 C CA . ILE B 1 55 ? -3.725 -40.830 -19.602 1.00 30.85 54 ILE D CA 1
ATOM 1586 C C . ILE B 1 55 ? -3.933 -41.372 -21.019 1.00 31.74 54 ILE D C 1
ATOM 1587 O O . ILE B 1 55 ? -4.730 -40.829 -21.768 1.00 34.93 54 ILE D O 1
ATOM 1592 N N A HIS B 1 56 ? -3.214 -42.432 -21.373 0.51 31.54 55 HIS D N 1
ATOM 1593 N N B HIS B 1 56 ? -3.180 -42.408 -21.398 0.49 31.56 55 HIS D N 1
ATOM 1594 C CA A HIS B 1 56 ? -3.422 -43.087 -22.659 0.51 34.21 55 HIS D CA 1
ATOM 1595 C CA B HIS B 1 56 ? -3.408 -43.108 -22.669 0.49 33.95 55 HIS D CA 1
ATOM 1596 C C A HIS B 1 56 ? -3.767 -44.561 -22.448 0.51 34.00 55 HIS D C 1
ATOM 1597 C C B HIS B 1 56 ? -3.800 -44.551 -22.378 0.49 33.77 55 HIS D C 1
ATOM 1598 O O A HIS B 1 56 ? -2.958 -45.327 -21.916 0.51 33.59 55 HIS D O 1
ATOM 1599 O O B HIS B 1 56 ? -3.053 -45.288 -21.728 0.49 33.42 55 HIS D O 1
ATOM 1612 N N . PHE B 1 57 ? -4.973 -44.948 -22.857 1.00 32.55 56 PHE D N 1
ATOM 1613 C CA . PHE B 1 57 ? -5.439 -46.323 -22.688 1.00 31.50 56 PHE D CA 1
ATOM 1614 C C . PHE B 1 57 ? -4.982 -47.173 -23.869 1.00 37.32 56 PHE D C 1
ATOM 1615 O O . PHE B 1 57 ? -5.028 -46.724 -25.009 1.00 40.14 56 PHE D O 1
ATOM 1623 N N . PRO B 1 58 ? -4.553 -48.412 -23.604 1.00 37.72 57 PRO D N 1
ATOM 1624 C CA . PRO B 1 58 ? -4.150 -49.263 -24.732 1.00 40.29 57 PRO D CA 1
ATOM 1625 C C . PRO B 1 58 ? -5.365 -49.934 -25.337 1.00 39.60 57 PRO D C 1
ATOM 1626 O O . PRO B 1 58 ? -6.440 -49.942 -24.717 1.00 37.38 57 PRO D O 1
ATOM 1630 N N . THR B 1 59 ? -5.202 -50.488 -26.535 1.00 39.71 58 THR D N 1
ATOM 1631 C CA . THR B 1 59 ? -6.329 -51.100 -27.225 1.00 44.41 58 THR D CA 1
ATOM 1632 C C . THR B 1 59 ? -6.910 -52.303 -26.495 1.00 43.00 58 THR D C 1
ATOM 1633 O O . THR B 1 59 ? -8.078 -52.619 -26.682 1.00 38.95 58 THR D O 1
ATOM 1637 N N . ASP B 1 60 ? -6.104 -52.972 -25.673 1.00 44.41 59 ASP D N 1
ATOM 1638 C CA . ASP B 1 60 ? -6.595 -54.124 -24.912 1.00 46.61 59 ASP D CA 1
ATOM 1639 C C . ASP B 1 60 ? -6.816 -53.827 -23.412 1.00 41.52 59 ASP D C 1
ATOM 1640 O O . ASP B 1 60 ? -6.799 -54.730 -22.570 1.00 45.09 59 ASP D O 1
ATOM 1645 N N . TYR B 1 61 ? -7.021 -52.557 -23.092 1.00 35.66 60 TYR D N 1
ATOM 1646 C CA . TYR B 1 61 ? -7.475 -52.175 -21.759 1.00 31.81 60 TYR D CA 1
ATOM 1647 C C . TYR B 1 61 ? -8.756 -52.944 -21.480 1.00 34.54 60 TYR D C 1
ATOM 1648 O O . TYR B 1 61 ? -9.588 -53.098 -22.372 1.00 40.50 60 TYR D O 1
ATOM 1657 N N . PRO B 1 62 ? -8.947 -53.413 -20.234 1.00 34.61 61 PRO D N 1
ATOM 1658 C CA . PRO B 1 62 ? -8.127 -53.162 -19.051 1.00 34.88 61 PRO D CA 1
ATOM 1659 C C . PRO B 1 62 ? -7.105 -54.269 -18.773 1.00 37.53 61 PRO D C 1
ATOM 1660 O O . PRO B 1 62 ? -6.640 -54.388 -17.640 1.00 42.09 61 PRO D O 1
ATOM 1664 N N . PHE B 1 63 ? -6.754 -55.064 -19.777 1.00 35.83 62 PHE D N 1
ATOM 1665 C CA . PHE B 1 63 ? -5.825 -56.174 -19.556 1.00 42.15 62 PHE D CA 1
ATOM 1666 C C . PHE B 1 63 ? -4.352 -55.747 -19.640 1.00 44.19 62 PHE D C 1
ATOM 1667 O O . PHE B 1 63 ? -3.447 -56.529 -19.348 1.00 46.21 62 PHE D O 1
ATOM 1675 N N . LYS B 1 64 ? -4.129 -54.501 -20.042 1.00 38.28 63 LYS D N 1
ATOM 1676 C CA . LYS B 1 64 ? -2.806 -53.898 -20.009 1.00 40.08 63 LYS D CA 1
ATOM 1677 C C . LYS B 1 64 ? -3.041 -52.555 -19.362 1.00 37.26 63 LYS D C 1
ATOM 1678 O O . LYS B 1 64 ? -4.134 -52.002 -19.485 1.00 36.49 63 LYS D O 1
ATOM 1680 N N . PRO B 1 65 ? -2.034 -52.030 -18.654 1.00 35.41 64 PRO D N 1
ATOM 1681 C CA . PRO B 1 65 ? -2.307 -50.805 -17.903 1.00 37.34 64 PRO D CA 1
ATOM 1682 C C . PRO B 1 65 ? -2.385 -49.605 -18.827 1.00 38.85 64 PRO D C 1
ATOM 1683 O O . PRO B 1 65 ? -1.865 -49.657 -19.948 1.00 39.76 64 PRO D O 1
ATOM 1687 N N . PRO B 1 66 ? -3.043 -48.534 -18.374 1.00 34.46 65 PRO D N 1
ATOM 1688 C CA . PRO B 1 66 ? -2.980 -47.280 -19.117 1.00 35.55 65 PRO D CA 1
ATOM 1689 C C . PRO B 1 66 ? -1.625 -46.602 -18.864 1.00 34.23 65 PRO D C 1
ATOM 1690 O O . PRO B 1 66 ? -0.977 -46.881 -17.856 1.00 31.04 65 PRO D O 1
ATOM 1694 N N . LYS B 1 67 ? -1.193 -45.731 -19.766 1.00 34.56 66 LYS D N 1
ATOM 1695 C CA . LYS B 1 67 ? 0.016 -44.958 -19.519 1.00 35.58 66 LYS D CA 1
ATOM 1696 C C . LYS B 1 67 ? -0.404 -43.647 -18.871 1.00 33.13 66 LYS D C 1
ATOM 1697 O O . LYS B 1 67 ? -1.223 -42.907 -19.423 1.00 27.59 66 LYS D O 1
ATOM 1699 N N . VAL B 1 68 ? 0.137 -43.382 -17.685 1.00 29.25 67 VAL D N 1
ATOM 1700 C CA . VAL B 1 68 ? -0.256 -42.233 -16.882 1.00 25.92 67 VAL D CA 1
ATOM 1701 C C . VAL B 1 68 ? 0.988 -41.426 -16.532 1.00 34.80 67 VAL D C 1
ATOM 1702 O O . VAL B 1 68 ? 1.939 -41.957 -15.943 1.00 40.31 67 VAL D O 1
ATOM 1706 N N . ALA B 1 69 ? 1.005 -40.155 -16.907 1.00 32.12 68 ALA D N 1
ATOM 1707 C CA . ALA B 1 69 ? 2.142 -39.308 -16.556 1.00 33.46 68 ALA D CA 1
ATOM 1708 C C . ALA B 1 69 ? 1.738 -37.891 -16.152 1.00 31.74 68 ALA D C 1
ATOM 1709 O O . ALA B 1 69 ? 0.705 -37.382 -16.582 1.00 30.92 68 ALA D O 1
ATOM 1711 N N . PHE B 1 70 ? 2.547 -37.261 -15.304 1.00 31.23 69 PHE D N 1
ATOM 1712 C CA . PHE B 1 70 ? 2.283 -35.881 -14.904 1.00 30.32 69 PHE D CA 1
ATOM 1713 C C . PHE B 1 70 ? 2.649 -34.934 -16.046 1.00 32.73 69 PHE D C 1
ATOM 1714 O O . PHE B 1 70 ? 3.665 -35.134 -16.719 1.00 32.74 69 PHE D O 1
ATOM 1722 N N . THR B 1 71 ? 1.824 -33.916 -16.285 1.00 32.31 70 THR D N 1
ATOM 1723 C CA . THR B 1 71 ? 2.215 -32.850 -17.212 1.00 32.95 70 THR D CA 1
ATOM 1724 C C . THR B 1 71 ? 2.642 -31.615 -16.416 1.00 38.37 70 THR D C 1
ATOM 1725 O O . THR B 1 71 ? 3.360 -30.744 -16.919 1.00 47.63 70 THR D O 1
ATOM 1729 N N . THR B 1 72 ? 2.220 -31.560 -15.160 1.00 33.50 71 THR D N 1
ATOM 1730 C CA . THR B 1 72 ? 2.690 -30.533 -14.233 1.00 30.81 71 THR D CA 1
ATOM 1731 C C . THR B 1 72 ? 3.985 -30.987 -13.563 1.00 33.23 71 THR D C 1
ATOM 1732 O O . THR B 1 72 ? 4.031 -32.065 -12.959 1.00 29.76 71 THR D O 1
ATOM 1736 N N . ARG B 1 73 ? 5.033 -30.169 -13.656 1.00 34.38 72 ARG D N 1
ATOM 1737 C CA . ARG B 1 73 ? 6.299 -30.502 -13.017 1.00 37.26 72 ARG D CA 1
ATOM 1738 C C . ARG B 1 73 ? 6.127 -30.575 -11.503 1.00 31.88 72 ARG D C 1
ATOM 1739 O O . ARG B 1 73 ? 5.440 -29.749 -10.921 1.00 31.05 72 ARG D O 1
ATOM 1747 N N . ILE B 1 74 ? 6.772 -31.550 -10.867 1.00 30.18 73 ILE D N 1
ATOM 1748 C CA . ILE B 1 74 ? 6.587 -31.758 -9.433 1.00 30.04 73 ILE D CA 1
ATOM 1749 C C . ILE B 1 74 ? 7.856 -32.324 -8.790 1.00 35.46 73 ILE D C 1
ATOM 1750 O O . ILE B 1 74 ? 8.574 -33.137 -9.387 1.00 37.23 73 ILE D O 1
ATOM 1755 N N . TYR B 1 75 ? 8.144 -31.858 -7.582 1.00 36.85 74 TYR D N 1
ATOM 1756 C CA . TYR B 1 75 ? 9.355 -32.249 -6.870 1.00 37.95 74 TYR D CA 1
ATOM 1757 C C . TYR B 1 75 ? 9.031 -33.467 -6.010 1.00 38.44 74 TYR D C 1
ATOM 1758 O O . TYR B 1 75 ? 8.405 -33.353 -4.961 1.00 38.74 74 TYR D O 1
ATOM 1767 N N . HIS B 1 76 ? 9.460 -34.637 -6.460 1.00 39.70 75 HIS D N 1
ATOM 1768 C CA . HIS B 1 76 ? 9.051 -35.885 -5.828 1.00 40.20 75 HIS D CA 1
ATOM 1769 C C . HIS B 1 76 ? 10.030 -36.977 -6.238 1.00 41.38 75 HIS D C 1
ATOM 1770 O O . HIS B 1 76 ? 10.410 -37.059 -7.405 1.00 42.82 75 HIS D O 1
ATOM 1777 N N . PRO B 1 77 ? 10.437 -37.826 -5.287 1.00 41.75 76 PRO D N 1
ATOM 1778 C CA . PRO B 1 77 ? 11.450 -38.841 -5.607 1.00 48.34 76 PRO D CA 1
ATOM 1779 C C . PRO B 1 77 ? 10.969 -39.919 -6.580 1.00 48.10 76 PRO D C 1
ATOM 1780 O O . PRO B 1 77 ? 11.807 -40.600 -7.169 1.00 52.21 76 PRO D O 1
ATOM 1784 N N . ASN B 1 78 ? 9.656 -40.055 -6.758 1.00 44.63 77 ASN D N 1
ATOM 1785 C CA . ASN B 1 78 ? 9.094 -41.107 -7.611 1.00 44.18 77 ASN D CA 1
ATOM 1786 C C . ASN B 1 78 ? 8.490 -40.605 -8.921 1.00 44.23 77 ASN D C 1
ATOM 1787 O O . ASN B 1 78 ? 7.851 -41.364 -9.649 1.00 43.84 77 ASN D O 1
ATOM 1792 N N . ILE B 1 79 ? 8.682 -39.321 -9.207 1.00 43.21 78 ILE D N 1
ATOM 1793 C CA . ILE B 1 79 ? 8.191 -38.714 -10.435 1.00 36.98 78 ILE D CA 1
ATOM 1794 C C . ILE B 1 79 ? 9.315 -37.912 -11.075 1.00 42.52 78 ILE D C 1
ATOM 1795 O O . ILE B 1 79 ? 9.837 -36.981 -10.461 1.00 42.14 78 ILE D O 1
ATOM 1800 N N . ASN B 1 80 ? 9.712 -38.260 -12.297 1.00 42.27 79 ASN D N 1
ATOM 1801 C CA . ASN B 1 80 ? 10.813 -37.527 -12.920 1.00 45.69 79 ASN D CA 1
ATOM 1802 C C . ASN B 1 80 ? 10.375 -36.369 -13.814 1.00 45.32 79 ASN D C 1
ATOM 1803 O O . ASN B 1 80 ? 9.180 -36.062 -13.937 1.00 38.62 79 ASN D O 1
ATOM 1808 N N . SER B 1 81 ? 11.364 -35.762 -14.460 1.00 45.92 80 SER D N 1
ATOM 1809 C CA . SER B 1 81 ? 11.178 -34.580 -15.293 1.00 46.60 80 SER D CA 1
ATOM 1810 C C . SER B 1 81 ? 10.355 -34.860 -16.557 1.00 46.85 80 SER D C 1
ATOM 1811 O O . SER B 1 81 ? 9.834 -33.933 -17.181 1.00 45.28 80 SER D O 1
ATOM 1814 N N . ASN B 1 82 ? 10.249 -36.131 -16.934 1.00 45.46 81 ASN D N 1
ATOM 1815 C CA . ASN B 1 82 ? 9.389 -36.520 -18.047 1.00 44.92 81 ASN D CA 1
ATOM 1816 C C . ASN B 1 82 ? 7.950 -36.694 -17.569 1.00 44.27 81 ASN D C 1
ATOM 1817 O O . ASN B 1 82 ? 7.036 -36.849 -18.380 1.00 46.29 81 ASN D O 1
ATOM 1822 N N . GLY B 1 83 ? 7.756 -36.674 -16.251 1.00 37.42 82 GLY D N 1
ATOM 1823 C CA . GLY B 1 83 ? 6.434 -36.862 -15.661 1.00 35.42 82 GLY D CA 1
ATOM 1824 C C . GLY B 1 83 ? 6.104 -38.339 -15.466 1.00 34.43 82 GLY D C 1
ATOM 1825 O O . GLY B 1 83 ? 5.014 -38.699 -15.035 1.00 32.26 82 GLY D O 1
ATOM 1826 N N . SER B 1 84 ? 7.057 -39.194 -15.804 1.00 34.11 83 SER D N 1
ATOM 1827 C CA . SER B 1 84 ? 6.954 -40.623 -15.547 1.00 39.51 83 SER D CA 1
ATOM 1828 C C . SER B 1 84 ? 6.794 -40.915 -14.043 1.00 41.29 83 SER D C 1
ATOM 1829 O O . SER B 1 84 ? 7.467 -40.296 -13.216 1.00 39.83 83 SER D O 1
ATOM 1832 N N . ILE B 1 85 ? 5.900 -41.848 -13.701 1.00 37.62 84 ILE D N 1
ATOM 1833 C CA . ILE B 1 85 ? 5.600 -42.181 -12.304 1.00 38.74 84 ILE D CA 1
ATOM 1834 C C . ILE B 1 85 ? 6.052 -43.587 -11.937 1.00 43.04 84 ILE D C 1
ATOM 1835 O O . ILE B 1 85 ? 5.652 -44.554 -12.581 1.00 40.38 84 ILE D O 1
ATOM 1840 N N . CYS B 1 86 ? 6.872 -43.707 -10.892 1.00 44.11 85 CYS D N 1
ATOM 1841 C CA . CYS B 1 86 ? 7.243 -45.024 -10.372 1.00 45.94 85 CYS D CA 1
ATOM 1842 C C . CYS B 1 86 ? 6.182 -45.501 -9.388 1.00 44.99 85 CYS D C 1
ATOM 1843 O O . CYS B 1 86 ? 6.175 -45.106 -8.230 1.00 42.80 85 CYS D O 1
ATOM 1846 N N . LEU B 1 87 ? 5.262 -46.330 -9.870 1.00 45.54 86 LEU D N 1
ATOM 1847 C CA . LEU B 1 87 ? 4.160 -46.829 -9.058 1.00 45.08 86 LEU D CA 1
ATOM 1848 C C . LEU B 1 87 ? 3.862 -48.246 -9.509 1.00 48.72 86 LEU D C 1
ATOM 1849 O O . LEU B 1 87 ? 3.516 -48.464 -10.678 1.00 49.78 86 LEU D O 1
ATOM 1854 N N . ASP B 1 88 ? 4.004 -49.195 -8.585 1.00 49.78 87 ASP D N 1
ATOM 1855 C CA . ASP B 1 88 ? 3.873 -50.626 -8.875 1.00 55.88 87 ASP D CA 1
ATOM 1856 C C . ASP B 1 88 ? 2.684 -50.969 -9.771 1.00 49.88 87 ASP D C 1
ATOM 1857 O O . ASP B 1 88 ? 2.820 -51.689 -10.765 1.00 48.97 87 ASP D O 1
ATOM 1862 N N . ILE B 1 89 ? 1.520 -50.444 -9.418 1.00 45.78 88 ILE D N 1
ATOM 1863 C CA . ILE B 1 89 ? 0.289 -50.838 -10.084 1.00 44.34 88 ILE D CA 1
ATOM 1864 C C . ILE B 1 89 ? 0.164 -50.324 -11.525 1.00 40.54 88 ILE D C 1
ATOM 1865 O O . ILE B 1 89 ? -0.675 -50.803 -12.275 1.00 42.03 88 ILE D O 1
ATOM 1870 N N . LEU B 1 90 ? 1.016 -49.378 -11.915 1.00 40.82 89 LEU D N 1
ATOM 1871 C CA . LEU B 1 90 ? 1.040 -48.897 -13.299 1.00 43.32 89 LEU D CA 1
ATOM 1872 C C . LEU B 1 90 ? 1.835 -49.811 -14.245 1.00 48.10 89 LEU D C 1
ATOM 1873 O O . LEU B 1 90 ? 1.723 -49.703 -15.476 1.00 45.46 89 LEU D O 1
ATOM 1878 N N . ARG B 1 91 ? 2.635 -50.705 -13.671 1.00 47.08 90 ARG D N 1
ATOM 1879 C CA . ARG B 1 91 ? 3.479 -51.586 -14.472 1.00 56.58 90 ARG D CA 1
ATOM 1880 C C . ARG B 1 91 ? 3.413 -53.034 -13.989 1.00 56.97 90 ARG D C 1
ATOM 1881 O O . ARG B 1 91 ? 2.431 -53.730 -14.258 1.00 53.87 90 ARG D O 1
ATOM 1889 N N . SER B 1 92 ? 4.440 -53.471 -13.263 1.00 58.15 91 SER D N 1
ATOM 1890 C CA . SER B 1 92 ? 4.537 -54.860 -12.805 1.00 62.23 91 SER D CA 1
ATOM 1891 C C . SER B 1 92 ? 3.289 -55.368 -12.070 1.00 58.44 91 SER D C 1
ATOM 1892 O O . SER B 1 92 ? 2.905 -56.529 -12.208 1.00 59.44 91 SER D O 1
ATOM 1895 N N . GLN B 1 93 ? 2.640 -54.489 -11.316 1.00 54.46 92 GLN D N 1
ATOM 1896 C CA . GLN B 1 93 ? 1.524 -54.909 -10.479 1.00 54.42 92 GLN D CA 1
ATOM 1897 C C . GLN B 1 93 ? 0.140 -54.484 -10.981 1.00 50.24 92 GLN D C 1
ATOM 1898 O O . GLN B 1 93 ? -0.792 -54.327 -10.195 1.00 50.26 92 GLN D O 1
ATOM 1904 N N . TRP B 1 94 ? -0.013 -54.300 -12.283 1.00 46.88 93 TRP D N 1
ATOM 1905 C CA . TRP B 1 94 ? -1.335 -53.938 -12.789 1.00 43.16 93 TRP D CA 1
ATOM 1906 C C . TRP B 1 94 ? -2.275 -55.140 -12.670 1.00 47.26 93 TRP D C 1
ATOM 1907 O O . TRP B 1 94 ? -1.837 -56.295 -12.678 1.00 45.29 93 TRP D O 1
ATOM 1918 N N . SER B 1 95 ? -3.562 -54.862 -12.503 1.00 43.89 94 SER D N 1
ATOM 1919 C CA . SER B 1 95 ? -4.584 -55.898 -12.534 1.00 46.68 94 SER D CA 1
ATOM 1920 C C . SER B 1 95 ? -5.782 -55.367 -13.313 1.00 41.55 94 SER D C 1
ATOM 1921 O O . SER B 1 95 ? -6.057 -54.170 -13.280 1.00 40.30 94 SER D O 1
ATOM 1924 N N . PRO B 1 96 ? -6.498 -56.251 -14.018 1.00 42.37 95 PRO D N 1
ATOM 1925 C CA . PRO B 1 96 ? -7.632 -55.795 -14.834 1.00 42.90 95 PRO D CA 1
ATOM 1926 C C . PRO B 1 96 ? -8.863 -55.384 -14.018 1.00 42.67 95 PRO D C 1
ATOM 1927 O O . PRO B 1 96 ? -9.868 -54.984 -14.612 1.00 39.05 95 PRO D O 1
ATOM 1931 N N . ALA B 1 97 ? -8.784 -55.479 -12.691 1.00 42.64 96 ALA D N 1
ATOM 1932 C CA . ALA B 1 97 ? -9.858 -54.994 -11.835 1.00 40.48 96 ALA D CA 1
ATOM 1933 C C . ALA B 1 97 ? -9.584 -53.564 -11.363 1.00 40.49 96 ALA D C 1
ATOM 1934 O O . ALA B 1 97 ? -10.422 -52.943 -10.702 1.00 41.61 96 ALA D O 1
ATOM 1936 N N . LEU B 1 98 ? -8.418 -53.030 -11.715 1.00 37.70 97 LEU D N 1
ATOM 1937 C CA . LEU B 1 98 ? -8.123 -51.634 -11.404 1.00 34.10 97 LEU D CA 1
ATOM 1938 C C . LEU B 1 98 ? -8.824 -50.685 -12.373 1.00 31.97 97 LEU D C 1
ATOM 1939 O O . LEU B 1 98 ? -9.224 -51.078 -13.474 1.00 30.78 97 LEU D O 1
ATOM 1944 N N . THR B 1 99 ? -8.989 -49.438 -11.954 1.00 29.12 98 THR D N 1
ATOM 1945 C CA . THR B 1 99 ? -9.662 -48.430 -12.770 1.00 30.71 98 THR D CA 1
ATOM 1946 C C . THR B 1 99 ? -8.909 -47.125 -12.571 1.00 31.01 98 THR D C 1
ATOM 1947 O O . THR B 1 99 ? -8.099 -47.016 -11.643 1.00 33.80 98 THR D O 1
ATOM 1951 N N . ILE B 1 100 ? -9.203 -46.126 -13.393 1.00 26.65 99 ILE D N 1
ATOM 1952 C CA . ILE B 1 100 ? -8.556 -44.827 -13.251 1.00 29.03 99 ILE D CA 1
ATOM 1953 C C . ILE B 1 100 ? -8.817 -44.209 -11.865 1.00 32.07 99 ILE D C 1
ATOM 1954 O O . ILE B 1 100 ? -7.911 -43.618 -11.268 1.00 31.25 99 ILE D O 1
ATOM 1959 N N . SER B 1 101 ? -10.042 -44.372 -11.359 1.00 28.92 100 SER D N 1
ATOM 1960 C CA . SER B 1 101 ? -10.388 -43.897 -10.022 1.00 31.43 100 SER D CA 1
ATOM 1961 C C . SER B 1 101 ? -9.384 -44.439 -9.001 1.00 33.52 100 SER D C 1
ATOM 1962 O O . SER B 1 101 ? -8.823 -43.684 -8.204 1.00 32.58 100 SER D O 1
ATOM 1965 N N . LYS B 1 102 ? -9.146 -45.747 -9.046 1.00 31.37 101 LYS D N 1
ATOM 1966 C CA . LYS B 1 102 ? -8.228 -46.376 -8.107 1.00 37.24 101 LYS D CA 1
ATOM 1967 C C . LYS B 1 102 ? -6.785 -45.924 -8.322 1.00 35.71 101 LYS D C 1
ATOM 1968 O O . LYS B 1 102 ? -6.048 -45.724 -7.358 1.00 35.70 101 LYS D O 1
ATOM 1974 N N . VAL B 1 103 ? -6.378 -45.774 -9.583 1.00 32.08 102 VAL D N 1
ATOM 1975 C CA . VAL B 1 103 ? -5.036 -45.288 -9.896 1.00 30.16 102 VAL D CA 1
ATOM 1976 C C . VAL B 1 103 ? -4.798 -43.860 -9.363 1.00 33.72 102 VAL D C 1
ATOM 1977 O O . VAL B 1 103 ? -3.733 -43.557 -8.793 1.00 30.47 102 VAL D O 1
ATOM 1981 N N . LEU B 1 104 ? -5.783 -42.982 -9.540 1.00 32.00 103 LEU D N 1
ATOM 1982 C CA . LEU B 1 104 ? -5.635 -41.611 -9.055 1.00 33.55 103 LEU D CA 1
ATOM 1983 C C . LEU B 1 104 ? -5.485 -41.584 -7.535 1.00 32.07 103 LEU D C 1
ATOM 1984 O O . LEU B 1 104 ? -4.653 -40.852 -7.001 1.00 34.35 103 LEU D O 1
ATOM 1989 N N . LEU B 1 105 ? -6.278 -42.396 -6.843 1.00 32.63 104 LEU D N 1
ATOM 1990 C CA . LEU B 1 105 ? -6.216 -42.451 -5.389 1.00 34.17 104 LEU D CA 1
ATOM 1991 C C . LEU B 1 105 ? -4.847 -42.945 -4.914 1.00 35.80 104 LEU D C 1
ATOM 1992 O O . LEU B 1 105 ? -4.323 -42.476 -3.893 1.00 33.85 104 LEU D O 1
ATOM 1997 N N . SER B 1 106 ? -4.260 -43.876 -5.664 1.00 34.76 105 SER D N 1
ATOM 1998 C CA . SER B 1 106 ? -2.942 -44.397 -5.325 1.00 39.01 105 SER D CA 1
ATOM 1999 C C . SER B 1 106 ? -1.881 -43.330 -5.526 1.00 38.82 105 SER D C 1
ATOM 2000 O O . SER B 1 106 ? -0.937 -43.223 -4.736 1.00 35.48 105 SER D O 1
ATOM 2003 N N . ILE B 1 107 ? -2.022 -42.557 -6.600 1.00 37.01 106 ILE D N 1
ATOM 2004 C CA . ILE B 1 107 ? -1.086 -41.474 -6.859 1.00 32.05 106 ILE D CA 1
ATOM 2005 C C . ILE B 1 107 ? -1.167 -40.444 -5.728 1.00 36.29 106 ILE D C 1
ATOM 2006 O O . ILE B 1 107 ? -0.133 -39.980 -5.237 1.00 37.00 106 ILE D O 1
ATOM 2011 N N . CYS B 1 108 ? -2.380 -40.116 -5.285 1.00 34.63 107 CYS D N 1
ATOM 2012 C CA . CYS B 1 108 ? -2.533 -39.211 -4.139 1.00 39.03 107 CYS D CA 1
ATOM 2013 C C . CYS B 1 108 ? -1.820 -39.756 -2.898 1.00 42.79 107 CYS D C 1
ATOM 2014 O O . CYS B 1 108 ? -1.169 -39.008 -2.154 1.00 43.80 107 CYS D O 1
ATOM 2017 N N . SER B 1 109 ? -1.940 -41.060 -2.671 1.00 41.19 108 SER D N 1
ATOM 2018 C CA . SER B 1 109 ? -1.286 -41.659 -1.516 1.00 45.52 108 SER D CA 1
ATOM 2019 C C . SER B 1 109 ? 0.234 -41.620 -1.677 1.00 45.82 108 SER D C 1
ATOM 2020 O O . SER B 1 109 ? 0.976 -41.483 -0.693 1.00 48.12 108 SER D O 1
ATOM 2023 N N . LEU B 1 110 ? 0.689 -41.734 -2.921 1.00 44.18 109 LEU D N 1
ATOM 2024 C CA . LEU B 1 110 ? 2.107 -41.610 -3.245 1.00 44.15 109 LEU D CA 1
ATOM 2025 C C . LEU B 1 110 ? 2.601 -40.186 -3.001 1.00 44.63 109 LEU D C 1
ATOM 2026 O O . LEU B 1 110 ? 3.735 -39.983 -2.541 1.00 43.80 109 LEU D O 1
ATOM 2031 N N . LEU B 1 111 ? 1.761 -39.198 -3.309 1.00 40.03 110 LEU D N 1
ATOM 2032 C CA . LEU B 1 111 ? 2.121 -37.805 -3.040 1.00 41.08 110 LEU D CA 1
ATOM 2033 C C . LEU B 1 111 ? 2.227 -37.558 -1.535 1.00 43.96 110 LEU D C 1
ATOM 2034 O O . LEU B 1 111 ? 3.012 -36.718 -1.089 1.00 43.39 110 LEU D O 1
ATOM 2039 N N . CYS B 1 112 ? 1.443 -38.301 -0.758 1.00 48.89 111 CYS D N 1
ATOM 2040 C CA . CYS B 1 112 ? 1.450 -38.176 0.695 1.00 53.70 111 CYS D CA 1
ATOM 2041 C C . CYS B 1 112 ? 2.588 -38.952 1.346 1.00 57.43 111 CYS D C 1
ATOM 2042 O O . CYS B 1 112 ? 3.111 -38.566 2.405 1.00 55.09 111 CYS D O 1
ATOM 2045 N N . ASP B 1 113 ? 2.957 -40.056 0.711 1.00 55.96 112 ASP D N 1
ATOM 2046 C CA . ASP B 1 113 ? 3.969 -40.947 1.247 1.00 59.31 112 ASP D CA 1
ATOM 2047 C C . ASP B 1 113 ? 4.818 -41.523 0.126 1.00 58.82 112 ASP D C 1
ATOM 2048 O O . ASP B 1 113 ? 4.464 -42.548 -0.458 1.00 58.40 112 ASP D O 1
ATOM 2053 N N . PRO B 1 114 ? 5.933 -40.846 -0.188 1.00 58.59 113 PRO D N 1
ATOM 2054 C CA . PRO B 1 114 ? 6.888 -41.265 -1.220 1.00 62.56 113 PRO D CA 1
ATOM 2055 C C . PRO B 1 114 ? 7.612 -42.574 -0.895 1.00 67.42 113 PRO D C 1
ATOM 2056 O O . PRO B 1 114 ? 7.672 -42.976 0.263 1.00 66.46 113 PRO D O 1
ATOM 2060 N N . ASN B 1 115 ? 8.147 -43.225 -1.926 1.00 70.35 114 ASN D N 1
ATOM 2061 C CA . ASN B 1 115 ? 8.965 -44.424 -1.754 1.00 75.45 114 ASN D CA 1
ATOM 2062 C C . ASN B 1 115 ? 10.417 -44.187 -2.171 1.00 75.26 114 ASN D C 1
ATOM 2063 O O . ASN B 1 115 ? 10.823 -44.566 -3.273 1.00 66.70 114 ASN D O 1
ATOM 2068 N N . PRO B 1 116 ? 11.215 -43.585 -1.273 1.00 74.88 115 PRO D N 1
ATOM 2069 C CA . PRO B 1 116 ? 12.588 -43.168 -1.590 1.00 75.20 115 PRO D CA 1
ATOM 2070 C C . PRO B 1 116 ? 13.502 -44.354 -1.889 1.00 79.16 115 PRO D C 1
ATOM 2071 O O . PRO B 1 116 ? 14.553 -44.178 -2.504 1.00 73.60 115 PRO D O 1
ATOM 2075 N N . ASP B 1 117 ? 13.097 -45.542 -1.452 1.00 81.33 116 ASP D N 1
ATOM 2076 C CA . ASP B 1 117 ? 13.831 -46.757 -1.759 1.00 89.16 116 ASP D CA 1
ATOM 2077 C C . ASP B 1 117 ? 13.228 -47.426 -2.989 1.00 92.41 116 ASP D C 1
ATOM 2078 O O . ASP B 1 117 ? 13.083 -48.649 -3.039 1.00 98.10 116 ASP D O 1
ATOM 2083 N N . ASP B 1 118 ? 12.860 -46.593 -3.961 1.00 88.99 117 ASP D N 1
ATOM 2084 C CA . ASP B 1 118 ? 12.433 -47.013 -5.295 1.00 90.40 117 ASP D CA 1
ATOM 2085 C C . ASP B 1 118 ? 12.204 -45.732 -6.077 1.00 84.93 117 ASP D C 1
ATOM 2086 O O . ASP B 1 118 ? 11.067 -45.388 -6.380 1.00 82.00 117 ASP D O 1
ATOM 2091 N N . PRO B 1 119 ? 13.288 -45.011 -6.404 1.00 84.25 118 PRO D N 1
ATOM 2092 C CA . PRO B 1 119 ? 13.127 -43.648 -6.910 1.00 80.52 118 PRO D CA 1
ATOM 2093 C C . PRO B 1 119 ? 13.132 -43.546 -8.432 1.00 80.44 118 PRO D C 1
ATOM 2094 O O . PRO B 1 119 ? 13.093 -44.547 -9.145 1.00 86.53 118 PRO D O 1
ATOM 2098 N N . LEU B 1 120 ? 13.171 -42.310 -8.912 1.00 72.42 119 LEU D N 1
ATOM 2099 C CA . LEU B 1 120 ? 13.330 -42.018 -10.323 1.00 69.69 119 LEU D CA 1
ATOM 2100 C C . LEU B 1 120 ? 14.282 -40.843 -10.406 1.00 68.00 119 LEU D C 1
ATOM 2101 O O . LEU B 1 120 ? 14.935 -40.609 -11.428 1.00 61.42 119 LEU D O 1
ATOM 2106 N N . VAL B 1 121 ? 14.332 -40.095 -9.308 1.00 58.40 120 VAL D N 1
ATOM 2107 C CA . VAL B 1 121 ? 15.172 -38.926 -9.208 1.00 56.50 120 VAL D CA 1
ATOM 2108 C C . VAL B 1 121 ? 15.973 -39.089 -7.939 1.00 62.22 120 VAL D C 1
ATOM 2109 O O . VAL B 1 121 ? 15.509 -38.715 -6.857 1.00 59.53 120 VAL D O 1
ATOM 2113 N N . PRO B 1 122 ? 17.176 -39.660 -8.074 1.00 65.90 121 PRO D N 1
ATOM 2114 C CA . PRO B 1 122 ? 18.059 -39.998 -6.954 1.00 68.94 121 PRO D CA 1
ATOM 2115 C C . PRO B 1 122 ? 18.225 -38.850 -5.960 1.00 67.74 121 PRO D C 1
ATOM 2116 O O . PRO B 1 122 ? 17.993 -39.053 -4.767 1.00 67.42 121 PRO D O 1
ATOM 2120 N N . GLU B 1 123 ? 18.594 -37.669 -6.453 1.00 68.96 122 GLU D N 1
ATOM 2121 C CA . GLU B 1 123 ? 18.917 -36.542 -5.583 1.00 69.55 122 GLU D CA 1
ATOM 2122 C C . GLU B 1 123 ? 17.739 -36.178 -4.692 1.00 65.64 122 GLU D C 1
ATOM 2123 O O . GLU B 1 123 ? 17.923 -35.879 -3.512 1.00 64.15 122 GLU D O 1
ATOM 2125 N N . ILE B 1 124 ? 16.530 -36.225 -5.252 1.00 62.51 123 ILE D N 1
ATOM 2126 C CA . ILE B 1 124 ? 15.324 -35.933 -4.476 1.00 61.58 123 ILE D CA 1
ATOM 2127 C C . ILE B 1 124 ? 15.083 -37.006 -3.413 1.00 65.67 123 ILE D C 1
ATOM 2128 O O . ILE B 1 124 ? 14.659 -36.706 -2.299 1.00 64.62 123 ILE D O 1
ATOM 2133 N N . ALA B 1 125 ? 15.354 -38.259 -3.759 1.00 59.84 124 ALA D N 1
ATOM 2134 C CA . ALA B 1 125 ? 15.183 -39.335 -2.803 1.00 61.93 124 ALA D CA 1
ATOM 2135 C C . ALA B 1 125 ? 16.208 -39.178 -1.673 1.00 72.29 124 ALA D C 1
ATOM 2136 O O . ALA B 1 125 ? 15.897 -39.412 -0.504 1.00 66.54 124 ALA D O 1
ATOM 2138 N N . ARG B 1 126 ? 17.422 -38.768 -2.033 1.00 67.41 125 ARG D N 1
ATOM 2139 C CA . ARG B 1 126 ? 18.482 -38.561 -1.052 1.00 73.08 125 ARG D CA 1
ATOM 2140 C C . ARG B 1 126 ? 18.054 -37.480 -0.067 1.00 73.13 125 ARG D C 1
ATOM 2141 O O . ARG B 1 126 ? 18.111 -37.675 1.145 1.00 72.34 125 ARG D O 1
ATOM 2149 N N . ILE B 1 127 ? 17.599 -36.351 -0.609 1.00 68.25 126 ILE D N 1
ATOM 2150 C CA . ILE B 1 127 ? 17.171 -35.205 0.188 1.00 66.20 126 ILE D CA 1
ATOM 2151 C C . ILE B 1 127 ? 15.984 -35.542 1.095 1.00 67.14 126 ILE D C 1
ATOM 2152 O O . ILE B 1 127 ? 15.945 -35.140 2.257 1.00 67.41 126 ILE D O 1
ATOM 2157 N N . TYR B 1 128 ? 15.020 -36.287 0.559 1.00 65.01 127 TYR D N 1
ATOM 2158 C CA . TYR B 1 128 ? 13.859 -36.711 1.337 1.00 64.50 127 TYR D CA 1
ATOM 2159 C C . TYR B 1 128 ? 14.280 -37.557 2.534 1.00 69.04 127 TYR D C 1
ATOM 2160 O O . TYR B 1 128 ? 13.729 -37.425 3.630 1.00 68.24 127 TYR D O 1
ATOM 2169 N N . LYS B 1 129 ? 15.263 -38.425 2.318 1.00 70.51 128 LYS D N 1
ATOM 2170 C CA . LYS B 1 129 ? 15.735 -39.317 3.371 1.00 74.01 128 LYS D CA 1
ATOM 2171 C C . LYS B 1 129 ? 16.533 -38.578 4.441 1.00 79.88 128 LYS D C 1
ATOM 2172 O O . LYS B 1 129 ? 16.333 -38.798 5.635 1.00 84.64 128 LYS D O 1
ATOM 2174 N N . THR B 1 130 ? 17.432 -37.698 4.007 1.00 80.22 129 THR D N 1
ATOM 2175 C CA . THR B 1 130 ? 18.409 -37.096 4.915 1.00 84.37 129 THR D CA 1
ATOM 2176 C C . THR B 1 130 ? 18.018 -35.726 5.478 1.00 82.51 129 THR D C 1
ATOM 2177 O O . THR B 1 130 ? 18.507 -35.335 6.533 1.00 84.57 129 THR D O 1
ATOM 2181 N N . ASP B 1 131 ? 17.144 -34.999 4.787 1.00 76.28 130 ASP D N 1
ATOM 2182 C CA . ASP B 1 131 ? 16.696 -33.698 5.285 1.00 80.34 130 ASP D CA 1
ATOM 2183 C C . ASP B 1 131 ? 15.268 -33.365 4.861 1.00 75.92 130 ASP D C 1
ATOM 2184 O O . ASP B 1 131 ? 15.049 -32.758 3.810 1.00 73.72 130 ASP D O 1
ATOM 2189 N N . ARG B 1 132 ? 14.301 -33.744 5.690 1.00 75.36 131 ARG D N 1
ATOM 2190 C CA . ARG B 1 132 ? 12.897 -33.561 5.335 1.00 69.80 131 ARG D CA 1
ATOM 2191 C C . ARG B 1 132 ? 12.520 -32.089 5.191 1.00 68.87 131 ARG D C 1
ATOM 2192 O O . ARG B 1 132 ? 11.730 -31.733 4.314 1.00 67.15 131 ARG D O 1
ATOM 2200 N N . ASP B 1 133 ? 13.076 -31.239 6.054 1.00 72.77 132 ASP D N 1
ATOM 2201 C CA . ASP B 1 133 ? 12.785 -29.808 5.989 1.00 76.56 132 ASP D CA 1
ATOM 2202 C C . ASP B 1 133 ? 13.033 -29.241 4.587 1.00 72.45 132 ASP D C 1
ATOM 2203 O O . ASP B 1 133 ? 12.145 -28.632 3.992 1.00 66.36 132 ASP D O 1
ATOM 2208 N N . LYS B 1 134 ? 14.229 -29.474 4.057 1.00 69.24 133 LYS D N 1
ATOM 2209 C CA . LYS B 1 134 ? 14.573 -29.044 2.709 1.00 72.40 133 LYS D CA 1
ATOM 2210 C C . LYS B 1 134 ? 13.648 -29.651 1.635 1.00 65.47 133 LYS D C 1
ATOM 2211 O O . LYS B 1 134 ? 13.273 -28.967 0.678 1.00 59.00 133 LYS D O 1
ATOM 2217 N N . TYR B 1 135 ? 13.279 -30.922 1.788 1.00 63.69 134 TYR D N 1
ATOM 2218 C CA . TYR B 1 135 ? 12.392 -31.564 0.812 1.00 61.30 134 TYR D CA 1
ATOM 2219 C C . TYR B 1 135 ? 11.024 -30.885 0.778 1.00 59.54 134 TYR D C 1
ATOM 2220 O O . TYR B 1 135 ? 10.462 -30.651 -0.299 1.00 51.51 134 TYR D O 1
ATOM 2229 N N . ASN B 1 136 ? 10.500 -30.595 1.968 1.00 57.10 135 ASN D N 1
ATOM 2230 C CA . ASN B 1 136 ? 9.238 -29.886 2.121 1.00 60.52 135 ASN D CA 1
ATOM 2231 C C . ASN B 1 136 ? 9.322 -28.503 1.513 1.00 55.70 135 ASN D C 1
ATOM 2232 O O . ASN B 1 136 ? 8.455 -28.113 0.741 1.00 53.06 135 ASN D O 1
ATOM 2237 N N . ARG B 1 137 ? 10.368 -27.766 1.880 1.00 60.38 136 ARG D N 1
ATOM 2238 C CA . ARG B 1 137 ? 10.575 -26.418 1.359 1.00 62.62 136 ARG D CA 1
ATOM 2239 C C . ARG B 1 137 ? 10.573 -26.394 -0.175 1.00 60.35 136 ARG D C 1
ATOM 2240 O O . ARG B 1 137 ? 9.814 -25.640 -0.787 1.00 59.58 136 ARG D O 1
ATOM 2248 N N . ILE B 1 138 ? 11.402 -27.228 -0.797 1.00 53.98 137 ILE D N 1
ATOM 2249 C CA . ILE B 1 138 ? 11.499 -27.229 -2.251 1.00 51.28 137 ILE D CA 1
ATOM 2250 C C . ILE B 1 138 ? 10.217 -27.761 -2.906 1.00 53.64 137 ILE D C 1
ATOM 2251 O O . ILE B 1 138 ? 9.806 -27.277 -3.972 1.00 51.19 137 ILE D O 1
ATOM 2256 N N . SER B 1 139 ? 9.578 -28.736 -2.263 1.00 47.17 138 SER D N 1
ATOM 2257 C CA . SER B 1 139 ? 8.290 -29.242 -2.752 1.00 44.40 138 SER D CA 1
ATOM 2258 C C . SER B 1 139 ? 7.282 -28.109 -2.839 1.00 43.96 138 SER D C 1
ATOM 2259 O O . SER B 1 139 ? 6.603 -27.941 -3.863 1.00 44.12 138 SER D O 1
ATOM 2262 N N . ARG B 1 140 ? 7.192 -27.341 -1.755 1.00 46.54 139 ARG D N 1
ATOM 2263 C CA . ARG B 1 140 ? 6.276 -26.215 -1.696 1.00 54.78 139 ARG D CA 1
ATOM 2264 C C . ARG B 1 140 ? 6.614 -25.183 -2.755 1.00 46.26 139 ARG D C 1
ATOM 2265 O O . ARG B 1 140 ? 5.731 -24.692 -3.444 1.00 44.79 139 ARG D O 1
ATOM 2273 N N . GLU B 1 141 ? 7.893 -24.849 -2.870 1.00 47.76 140 GLU D N 1
ATOM 2274 C CA . GLU B 1 141 ? 8.353 -23.914 -3.886 1.00 50.30 140 GLU D CA 1
ATOM 2275 C C . GLU B 1 141 ? 7.980 -24.374 -5.301 1.00 44.38 140 GLU D C 1
ATOM 2276 O O . GLU B 1 141 ? 7.452 -23.591 -6.094 1.00 44.56 140 GLU D O 1
ATOM 2282 N N . TRP B 1 142 ? 8.244 -25.637 -5.621 1.00 42.71 141 TRP D N 1
ATOM 2283 C CA . TRP B 1 142 ? 7.888 -26.124 -6.943 1.00 40.19 141 TRP D CA 1
ATOM 2284 C C . TRP B 1 142 ? 6.373 -26.075 -7.111 1.00 43.33 141 TRP D C 1
ATOM 2285 O O . TRP B 1 142 ? 5.877 -25.789 -8.194 1.00 41.76 141 TRP D O 1
ATOM 2296 N N . THR B 1 143 ? 5.639 -26.325 -6.033 1.00 38.52 142 THR D N 1
ATOM 2297 C CA . THR B 1 143 ? 4.182 -26.283 -6.116 1.00 40.73 142 THR D CA 1
ATOM 2298 C C . THR B 1 143 ? 3.689 -24.884 -6.503 1.00 42.65 142 THR D C 1
ATOM 2299 O O . THR B 1 143 ? 2.759 -24.744 -7.301 1.00 43.35 142 THR D O 1
ATOM 2303 N N . GLN B 1 144 ? 4.317 -23.850 -5.956 1.00 43.37 143 GLN D N 1
ATOM 2304 C CA . GLN B 1 144 ? 3.916 -22.480 -6.275 1.00 47.02 143 GLN D CA 1
ATOM 2305 C C . GLN B 1 144 ? 4.383 -22.075 -7.673 1.00 42.11 143 GLN D C 1
ATOM 2306 O O . GLN B 1 144 ? 3.744 -21.260 -8.333 1.00 41.80 143 GLN D O 1
ATOM 2312 N N . LYS B 1 145 ? 5.503 -22.642 -8.106 1.00 40.65 144 LYS D N 1
ATOM 2313 C CA . LYS B 1 145 ? 6.115 -22.278 -9.381 1.00 50.77 144 LYS D CA 1
ATOM 2314 C C . LYS B 1 145 ? 5.391 -22.899 -10.580 1.00 47.75 144 LYS D C 1
ATOM 2315 O O . LYS B 1 145 ? 5.255 -22.265 -11.627 1.00 51.32 144 LYS D O 1
ATOM 2321 N N . TYR B 1 146 ? 4.914 -24.131 -10.413 1.00 42.85 145 TYR D N 1
ATOM 2322 C CA . TYR B 1 146 ? 4.426 -24.933 -11.537 1.00 39.60 145 TYR D CA 1
ATOM 2323 C C . TYR B 1 146 ? 2.952 -25.356 -11.434 1.00 36.88 145 TYR D C 1
ATOM 2324 O O . TYR B 1 146 ? 2.296 -25.580 -12.449 1.00 33.24 145 TYR D O 1
ATOM 2333 N N . ALA B 1 147 ? 2.428 -25.464 -10.218 1.00 36.61 146 ALA D N 1
ATOM 2334 C CA . ALA B 1 147 ? 1.108 -26.063 -10.040 1.00 34.78 146 ALA D CA 1
ATOM 2335 C C . ALA B 1 147 ? -0.042 -25.059 -9.854 1.00 36.39 146 ALA D C 1
ATOM 2336 O O . ALA B 1 147 ? -0.909 -25.259 -8.999 1.00 34.10 146 ALA D O 1
ATOM 2338 N N . MET B 1 148 ? -0.046 -23.992 -10.656 1.00 39.34 147 MET D N 1
ATOM 2339 C CA . MET B 1 148 ? -1.093 -22.962 -10.609 1.00 41.61 147 MET D CA 1
ATOM 2340 C C . MET B 1 148 ? -2.450 -23.495 -11.067 1.00 43.01 147 MET D C 1
ATOM 2341 O O . MET B 1 148 ? -3.492 -23.110 -10.519 1.00 42.54 147 MET D O 1
ATOM 2347 N N . THR C 2 12 ? 24.611 -8.044 -42.387 1.00 73.26 10 THR B N 1
ATOM 2348 C CA . THR C 2 12 ? 25.861 -7.280 -42.350 1.00 67.25 10 THR B CA 1
ATOM 2349 C C . THR C 2 12 ? 26.598 -7.265 -43.694 1.00 58.81 10 THR B C 1
ATOM 2350 O O . THR C 2 12 ? 26.785 -8.303 -44.332 1.00 61.46 10 THR B O 1
ATOM 2354 N N . GLN C 2 13 ? 27.017 -6.077 -44.120 1.00 46.58 11 GLN B N 1
ATOM 2355 C CA . GLN C 2 13 ? 27.643 -5.902 -45.427 1.00 43.51 11 GLN B CA 1
ATOM 2356 C C . GLN C 2 13 ? 29.153 -6.147 -45.349 1.00 44.09 11 GLN B C 1
ATOM 2357 O O . GLN C 2 13 ? 29.743 -6.074 -44.266 1.00 42.60 11 GLN B O 1
ATOM 2363 N N . PRO C 2 14 ? 29.786 -6.446 -46.493 1.00 41.68 12 PRO B N 1
ATOM 2364 C CA . PRO C 2 14 ? 31.250 -6.578 -46.494 1.00 42.11 12 PRO B CA 1
ATOM 2365 C C . PRO C 2 14 ? 31.938 -5.269 -46.104 1.00 40.37 12 PRO B C 1
ATOM 2366 O O . PRO C 2 14 ? 31.427 -4.187 -46.418 1.00 37.50 12 PRO B O 1
ATOM 2370 N N . LEU C 2 15 ? 33.096 -5.378 -45.456 1.00 39.17 13 LEU B N 1
ATOM 2371 C CA . LEU C 2 15 ? 33.905 -4.225 -45.061 1.00 39.35 13 LEU B CA 1
ATOM 2372 C C . LEU C 2 15 ? 34.162 -3.265 -46.228 1.00 37.64 13 LEU B C 1
ATOM 2373 O O . LEU C 2 15 ? 34.007 -2.051 -46.108 1.00 39.43 13 LEU B O 1
ATOM 2378 N N . SER C 2 16 ? 34.573 -3.820 -47.357 1.00 35.71 14 SER B N 1
ATOM 2379 C CA . SER C 2 16 ? 34.827 -3.029 -48.561 1.00 36.92 14 SER B CA 1
ATOM 2380 C C . SER C 2 16 ? 33.597 -2.257 -49.072 1.00 36.72 14 SER B C 1
ATOM 2381 O O . SER C 2 16 ? 33.737 -1.291 -49.809 1.00 38.76 14 SER B O 1
ATOM 2384 N N . LYS C 2 17 ? 32.398 -2.692 -48.692 1.00 36.43 15 LYS B N 1
ATOM 2385 C CA . LYS C 2 17 ? 31.162 -1.999 -49.070 1.00 32.12 15 LYS B CA 1
ATOM 2386 C C . LYS C 2 17 ? 30.811 -0.919 -48.051 1.00 29.24 15 LYS B C 1
ATOM 2387 O O . LYS C 2 17 ? 30.545 0.242 -48.394 1.00 27.23 15 LYS B O 1
ATOM 2393 N N . THR C 2 18 ? 30.813 -1.316 -46.788 1.00 31.36 16 THR B N 1
ATOM 2394 C CA . THR C 2 18 ? 30.481 -0.413 -45.686 1.00 33.73 16 THR B CA 1
ATOM 2395 C C . THR C 2 18 ? 31.322 0.868 -45.670 1.00 34.30 16 THR B C 1
ATOM 2396 O O . THR C 2 18 ? 30.792 1.962 -45.449 1.00 34.84 16 THR B O 1
ATOM 2400 N N . TRP C 2 19 ? 32.617 0.737 -45.929 1.00 34.95 17 TRP B N 1
ATOM 2401 C CA . TRP C 2 19 ? 33.526 1.890 -45.868 1.00 33.97 17 TRP B CA 1
ATOM 2402 C C . TRP C 2 19 ? 33.938 2.465 -47.234 1.00 34.48 17 TRP B C 1
ATOM 2403 O O . TRP C 2 19 ? 34.819 3.319 -47.313 1.00 35.33 17 TRP B O 1
ATOM 2414 N N . GLU C 2 20 ? 33.272 2.017 -48.298 1.00 35.91 18 GLU B N 1
ATOM 2415 C CA . GLU C 2 20 ? 33.465 2.603 -49.620 1.00 39.26 18 GLU B CA 1
ATOM 2416 C C . GLU C 2 20 ? 32.882 4.011 -49.623 1.00 40.64 18 GLU B C 1
ATOM 2417 O O . GLU C 2 20 ? 31.716 4.206 -49.288 1.00 40.87 18 GLU B O 1
ATOM 2423 N N . LEU C 2 21 ? 33.681 5.001 -50.000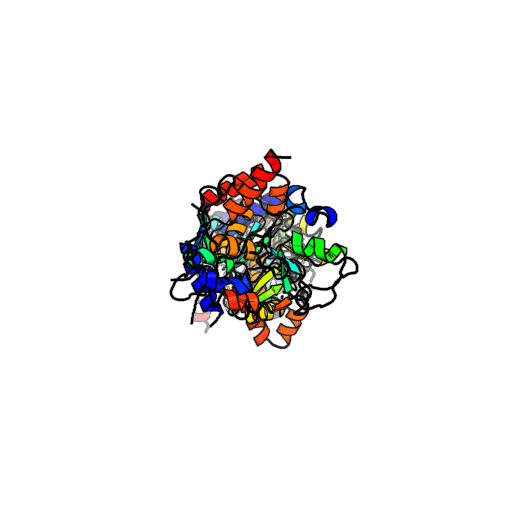 1.00 39.10 19 LEU B N 1
ATOM 2424 C CA . LEU C 2 21 ? 33.158 6.362 -50.070 1.00 36.57 19 LEU B CA 1
ATOM 2425 C C . LEU C 2 21 ? 32.547 6.594 -51.443 1.00 37.95 19 LEU B C 1
ATOM 2426 O O . LEU C 2 21 ? 33.097 6.137 -52.456 1.00 38.39 19 LEU B O 1
ATOM 2431 N N . SER C 2 22 ? 31.414 7.293 -51.483 1.00 38.75 20 SER B N 1
ATOM 2432 C CA . SER C 2 22 ? 30.772 7.639 -52.751 1.00 45.02 20 SER B CA 1
ATOM 2433 C C . SER C 2 22 ? 31.551 8.765 -53.418 1.00 44.37 20 SER B C 1
ATOM 2434 O O . SER C 2 22 ? 32.455 9.348 -52.805 1.00 40.69 20 SER B O 1
ATOM 2437 N N . LEU C 2 23 ? 31.187 9.086 -54.658 1.00 42.31 21 LEU B N 1
ATOM 2438 C CA . LEU C 2 23 ? 31.810 10.210 -55.369 1.00 46.05 21 LEU B CA 1
ATOM 2439 C C . LEU C 2 23 ? 31.641 11.524 -54.604 1.00 43.17 21 LEU B C 1
ATOM 2440 O O . LEU C 2 23 ? 32.595 12.298 -54.481 1.00 43.34 21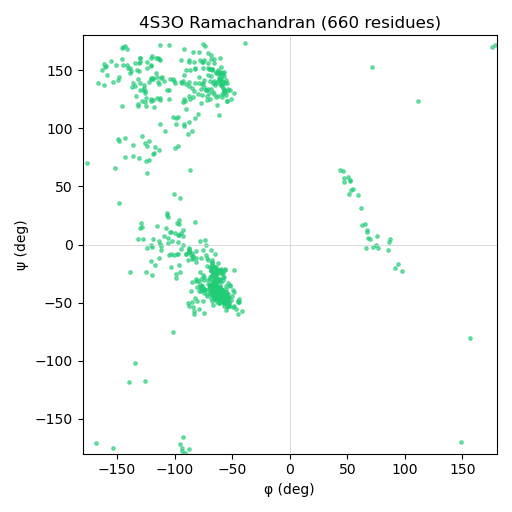 LEU B O 1
ATOM 2445 N N . TYR C 2 24 ? 30.434 11.762 -54.084 1.00 43.98 22 TYR B N 1
ATOM 2446 C CA . TYR C 2 24 ? 30.190 12.923 -53.225 1.00 42.32 22 TYR B CA 1
ATOM 2447 C C . TYR C 2 24 ? 31.144 12.937 -52.020 1.00 40.24 22 TYR B C 1
ATOM 2448 O O . TYR C 2 24 ? 31.769 13.954 -51.725 1.00 40.51 22 TYR B O 1
ATOM 2457 N N . GLU C 2 25 ? 31.262 11.802 -51.338 1.00 40.43 23 GLU B N 1
ATOM 2458 C CA . GLU C 2 25 ? 32.057 11.742 -50.102 1.00 40.15 23 GLU B CA 1
ATOM 2459 C C . GLU C 2 25 ? 33.544 12.004 -50.335 1.00 39.55 23 GLU B C 1
ATOM 2460 O O . GLU C 2 25 ? 34.229 12.540 -49.472 1.00 36.97 23 GLU B O 1
ATOM 2466 N N . LEU C 2 26 ? 34.030 11.651 -51.520 1.00 38.79 24 LEU B N 1
ATOM 2467 C CA . LEU C 2 26 ? 35.426 11.853 -51.853 1.00 39.85 24 LEU B CA 1
ATOM 2468 C C . LEU C 2 26 ? 35.801 13.332 -51.862 1.00 44.63 24 LEU B C 1
ATOM 2469 O O . LEU C 2 26 ? 36.957 13.685 -51.607 1.00 47.80 24 LEU B O 1
ATOM 2474 N N . GLN C 2 27 ? 34.825 14.191 -52.158 1.00 43.22 25 GLN B N 1
ATOM 2475 C CA . GLN C 2 27 ? 35.061 15.635 -52.250 1.00 43.72 25 GLN B CA 1
ATOM 2476 C C . GLN C 2 27 ? 34.316 16.470 -51.197 1.00 42.77 25 GLN B C 1
ATOM 2477 O O . GLN C 2 27 ? 34.204 17.690 -51.339 1.00 44.44 25 GLN B O 1
ATOM 2483 N N . ARG C 2 28 ? 33.811 15.831 -50.142 1.00 40.47 26 ARG B N 1
ATOM 2484 C CA . ARG C 2 28 ? 33.022 16.569 -49.159 1.00 39.80 26 ARG B CA 1
ATOM 2485 C C . ARG C 2 28 ? 33.899 17.506 -48.337 1.00 40.27 26 ARG B C 1
ATOM 2486 O O . ARG C 2 28 ? 35.070 17.219 -48.084 1.00 45.27 26 ARG B O 1
ATOM 2494 N N . THR C 2 29 ? 33.344 18.654 -47.970 1.00 41.07 27 THR B N 1
ATOM 2495 C CA . THR C 2 29 ? 34.053 19.618 -47.135 1.00 41.86 27 THR B CA 1
ATOM 2496 C C . THR C 2 29 ? 33.351 19.722 -45.780 1.00 40.24 27 THR B C 1
ATOM 2497 O O . THR C 2 29 ? 32.186 19.329 -45.667 1.00 39.10 27 THR B O 1
ATOM 2501 N N . PRO C 2 30 ? 34.062 20.214 -44.737 1.00 40.42 28 PRO B N 1
ATOM 2502 C CA . PRO C 2 30 ? 33.500 20.216 -43.380 1.00 39.87 28 PRO B CA 1
ATOM 2503 C C . PRO C 2 30 ? 32.168 20.950 -43.229 1.00 39.20 28 PRO B C 1
ATOM 2504 O O . PRO C 2 30 ? 31.888 21.905 -43.942 1.00 42.17 28 PRO B O 1
ATOM 2508 N N . GLN C 2 31 ? 31.342 20.477 -42.306 1.00 41.19 29 GLN B N 1
ATOM 2509 C CA . GLN C 2 31 ? 30.198 21.245 -41.844 1.00 39.75 29 GLN B CA 1
ATOM 2510 C C . GLN C 2 31 ? 30.680 22.119 -40.681 1.00 43.27 29 GLN B C 1
ATOM 2511 O O . GLN C 2 31 ? 30.726 21.663 -39.537 1.00 44.16 29 GLN B O 1
ATOM 2517 N N . GLU C 2 32 ? 31.051 23.363 -40.984 1.00 43.57 30 GLU B N 1
ATOM 2518 C CA . GLU C 2 32 ? 31.721 24.243 -40.017 1.00 45.30 30 GLU B CA 1
ATOM 2519 C C . GLU C 2 32 ? 30.944 24.468 -38.724 1.00 45.96 30 GLU B C 1
ATOM 2520 O O . GLU C 2 32 ? 29.725 24.622 -38.739 1.00 41.23 30 GLU B O 1
ATOM 2526 N N . ALA C 2 33 ? 31.661 24.492 -37.604 1.00 49.09 31 ALA B N 1
ATOM 2527 C CA . ALA C 2 33 ? 31.006 24.619 -36.304 1.00 48.46 31 ALA B CA 1
ATOM 2528 C C . ALA C 2 33 ? 30.377 25.997 -36.128 1.00 49.59 31 ALA B C 1
ATOM 2529 O O . ALA C 2 33 ? 30.889 27.004 -36.626 1.00 47.45 31 ALA B O 1
ATOM 2531 N N . ILE C 2 34 ? 29.245 26.014 -35.437 1.00 52.41 32 ILE B N 1
ATOM 2532 C CA . ILE C 2 34 ? 28.537 27.245 -35.125 1.00 56.33 32 ILE B CA 1
ATOM 2533 C C . ILE C 2 34 ? 29.163 27.865 -33.878 1.00 58.69 32 ILE B C 1
ATOM 2534 O O . ILE C 2 34 ? 29.392 27.176 -32.882 1.00 57.40 32 ILE B O 1
ATOM 2539 N N . THR C 2 35 ? 29.460 29.159 -33.932 1.00 63.46 33 THR B N 1
ATOM 2540 C CA . THR C 2 35 ? 30.154 29.812 -32.823 1.00 65.78 33 THR B CA 1
ATOM 2541 C C . THR C 2 35 ? 29.451 31.080 -32.318 1.00 68.20 33 THR B C 1
ATOM 2542 O O . THR C 2 35 ? 29.970 31.766 -31.437 1.00 69.47 33 THR B O 1
ATOM 2546 N N . ASP C 2 36 ? 28.272 31.382 -32.864 1.00 69.08 34 ASP B N 1
ATOM 2547 C CA . ASP C 2 36 ? 27.556 32.618 -32.521 1.00 70.47 34 ASP B CA 1
ATOM 2548 C C . ASP C 2 36 ? 26.399 32.421 -31.532 1.00 66.70 34 ASP B C 1
ATOM 2549 O O . ASP C 2 36 ? 26.460 31.572 -30.642 1.00 61.97 34 ASP B O 1
ATOM 2554 N N . LEU C 2 38 ? 23.300 31.273 -31.371 1.00 51.96 36 LEU B N 1
ATOM 2555 C CA . LEU C 2 38 ? 22.258 30.369 -31.853 1.00 54.52 36 LEU B CA 1
ATOM 2556 C C . LEU C 2 38 ? 21.906 29.294 -30.819 1.00 52.42 36 LEU B C 1
ATOM 2557 O O . LEU C 2 38 ? 22.775 28.547 -30.370 1.00 46.65 36 LEU B O 1
ATOM 2562 N N . GLU C 2 39 ? 20.630 29.225 -30.448 1.00 56.52 37 GLU B N 1
ATOM 2563 C CA . GLU C 2 39 ? 20.143 28.199 -29.516 1.00 58.00 37 GLU B CA 1
ATOM 2564 C C . GLU C 2 39 ? 19.584 26.962 -30.246 1.00 58.33 37 GLU B C 1
ATOM 2565 O O . GLU C 2 39 ? 19.220 27.030 -31.427 1.00 52.89 37 GLU B O 1
ATOM 2567 N N . ILE C 2 40 ? 19.527 25.828 -29.548 1.00 60.00 38 ILE B N 1
ATOM 2568 C CA . ILE C 2 40 ? 18.960 24.614 -30.135 1.00 56.61 38 ILE B CA 1
ATOM 2569 C C . ILE C 2 40 ? 17.449 24.750 -30.291 1.00 54.13 38 ILE B C 1
ATOM 2570 O O . ILE C 2 40 ? 16.795 25.485 -29.541 1.00 54.12 38 ILE B O 1
ATOM 2575 N N . VAL C 2 41 ? 16.902 24.040 -31.272 1.00 54.25 39 VAL B N 1
ATOM 2576 C CA . VAL C 2 41 ? 15.473 24.105 -31.557 1.00 62.14 39 VAL B CA 1
ATOM 2577 C C . VAL C 2 41 ? 14.719 22.952 -30.872 1.00 66.30 39 VAL B C 1
ATOM 2578 O O . VAL C 2 41 ? 13.499 23.014 -30.691 1.00 73.93 39 VAL B O 1
ATOM 2582 N N . VAL C 2 42 ? 15.448 21.914 -30.465 1.00 61.25 40 VAL B N 1
ATOM 2583 C CA . VAL C 2 42 ? 14.835 20.804 -29.724 1.00 60.52 40 VAL B CA 1
ATOM 2584 C C . VAL C 2 42 ? 14.843 20.989 -28.196 1.00 56.67 40 VAL B C 1
ATOM 2585 O O . VAL C 2 42 ? 15.728 21.630 -27.625 1.00 54.23 40 VAL B O 1
ATOM 2589 N N . SER C 2 43 ? 13.847 20.413 -27.540 1.00 56.12 41 SER B N 1
ATOM 2590 C CA . SER C 2 43 ? 13.861 20.302 -26.092 1.00 55.73 41 SER B CA 1
ATOM 2591 C C . SER C 2 43 ? 14.716 19.086 -25.789 1.00 51.50 41 SER B C 1
ATOM 2592 O O . SER C 2 43 ? 14.798 18.178 -26.606 1.00 51.85 41 SER B O 1
ATOM 2595 N N . PRO C 2 44 ? 15.380 19.058 -24.627 1.00 34.87 42 PRO B N 1
ATOM 2596 C CA . PRO C 2 44 ? 16.141 17.845 -24.285 1.00 30.37 42 PRO B CA 1
ATOM 2597 C C . PRO C 2 44 ? 15.182 16.661 -24.157 1.00 30.94 42 PRO B C 1
ATOM 2598 O O . PRO C 2 44 ? 15.567 15.501 -24.277 1.00 32.68 42 PRO B O 1
ATOM 2602 N N . ARG C 2 45 ? 13.918 16.991 -23.921 1.00 30.62 43 ARG B N 1
ATOM 2603 C CA . ARG C 2 45 ? 12.818 16.044 -23.866 1.00 40.72 43 ARG B CA 1
ATOM 2604 C C . ARG C 2 45 ? 12.824 15.090 -25.068 1.00 41.08 43 ARG B C 1
ATOM 2605 O O . ARG C 2 45 ? 12.586 13.883 -24.924 1.00 39.62 43 ARG B O 1
ATOM 2613 N N . SER C 2 46 ? 13.110 15.634 -26.252 1.00 35.72 44 SER B N 1
ATOM 2614 C CA . SER C 2 46 ? 13.050 14.851 -27.480 1.00 37.24 44 SER B CA 1
ATOM 2615 C C . SER C 2 46 ? 14.214 13.857 -27.597 1.00 33.52 44 SER B C 1
ATOM 2616 O O . SER C 2 46 ? 14.222 12.994 -28.487 1.00 34.82 44 SER B O 1
ATOM 2619 N N . LEU C 2 47 ? 15.188 13.971 -26.696 1.00 30.55 45 LEU B N 1
ATOM 2620 C CA . LEU C 2 47 ? 16.370 13.108 -26.741 1.00 30.21 45 LEU B CA 1
ATOM 2621 C C . LEU C 2 47 ? 16.251 11.873 -25.855 1.00 30.97 45 LEU B C 1
ATOM 2622 O O . LEU C 2 47 ? 17.232 11.141 -25.664 1.00 29.34 45 LEU B O 1
ATOM 2627 N N . HIS C 2 48 ? 15.050 11.641 -25.330 1.00 31.49 46 HIS B N 1
ATOM 2628 C CA . HIS C 2 48 ? 14.804 10.572 -24.359 1.00 32.75 46 HIS B CA 1
ATOM 2629 C C . HIS C 2 48 ? 15.430 9.201 -24.687 1.00 44.03 46 HIS B C 1
ATOM 2630 O O . HIS C 2 48 ? 16.236 8.686 -23.913 1.00 32.19 46 HIS B O 1
ATOM 2637 N N . SER C 2 49 ? 15.077 8.598 -25.819 1.00 35.63 47 SER B N 1
ATOM 2638 C CA . SER C 2 49 ? 15.570 7.245 -26.075 1.00 36.98 47 SER B CA 1
ATOM 2639 C C . SER C 2 49 ? 17.081 7.208 -26.349 1.00 33.89 47 SER B C 1
ATOM 2640 O O . SER C 2 49 ? 17.743 6.214 -26.058 1.00 34.27 47 SER B O 1
ATOM 2643 N N . GLU C 2 50 ? 17.620 8.292 -26.904 1.00 31.35 48 GLU B N 1
ATOM 2644 C CA . GLU C 2 50 ? 19.047 8.352 -27.209 1.00 28.85 48 GLU B CA 1
ATOM 2645 C C . GLU C 2 50 ? 19.923 8.334 -25.957 1.00 30.04 48 GLU B C 1
ATOM 2646 O O . GLU C 2 50 ? 21.044 7.828 -25.992 1.00 28.59 48 GLU B O 1
ATOM 2652 N N . LEU C 2 51 ? 19.421 8.906 -24.863 1.00 26.18 49 LEU B N 1
ATOM 2653 C CA . LEU C 2 51 ? 20.209 9.041 -23.647 1.00 25.73 49 LEU B CA 1
ATOM 2654 C C . LEU C 2 51 ? 19.841 8.002 -22.591 1.00 28.68 49 LEU B C 1
ATOM 2655 O O . LEU C 2 51 ? 20.366 8.035 -21.496 1.00 28.56 49 LEU B O 1
ATOM 2660 N N . MET C 2 52 ? 18.925 7.097 -22.917 1.00 26.94 50 MET B N 1
ATOM 2661 C CA . MET C 2 52 ? 18.383 6.150 -21.930 1.00 30.21 50 MET B CA 1
ATOM 2662 C C . MET C 2 52 ? 19.209 4.868 -21.809 1.00 28.64 50 MET B C 1
ATOM 2663 O O . MET C 2 52 ? 19.616 4.303 -22.813 1.00 23.46 50 MET B O 1
ATOM 2668 N N . CYS C 2 53 ? 19.453 4.404 -20.582 1.00 28.35 51 CYS B N 1
ATOM 2669 C CA . CYS C 2 53 ? 20.053 3.081 -20.394 1.00 26.12 51 CYS B CA 1
ATOM 2670 C C . CYS C 2 53 ? 18.970 2.022 -20.632 1.00 24.57 51 CYS B C 1
ATOM 2671 O O . CYS C 2 53 ? 17.898 2.123 -20.051 1.00 27.46 51 CYS B O 1
ATOM 2674 N N . PRO C 2 54 ? 19.240 1.013 -21.494 1.00 25.30 52 PRO B N 1
ATOM 2675 C CA . PRO C 2 54 ? 18.203 0.008 -21.767 1.00 30.04 52 PRO B CA 1
ATOM 2676 C C . PRO C 2 54 ? 17.892 -0.883 -20.570 1.00 26.67 52 PRO B C 1
ATOM 2677 O O . PRO C 2 54 ? 16.811 -1.484 -20.523 1.00 27.42 52 PRO B O 1
ATOM 2681 N N . ILE C 2 55 ? 18.830 -0.976 -19.630 1.00 24.60 53 ILE B N 1
ATOM 2682 C CA . ILE C 2 55 ? 18.660 -1.849 -18.463 1.00 27.91 53 ILE B CA 1
ATOM 2683 C C . ILE C 2 55 ? 17.834 -1.208 -17.341 1.00 29.46 53 ILE B C 1
ATOM 2684 O O . ILE C 2 55 ? 16.784 -1.735 -16.947 1.00 28.97 53 ILE B O 1
ATOM 2689 N N . CYS C 2 56 ? 18.295 -0.077 -16.813 1.00 28.11 54 CYS B N 1
ATOM 2690 C CA . CYS C 2 56 ? 17.533 0.590 -15.759 1.00 25.25 54 CYS B CA 1
ATOM 2691 C C . CYS C 2 56 ? 16.423 1.510 -16.283 1.00 24.27 54 CYS B C 1
ATOM 2692 O O . CYS C 2 56 ? 15.592 1.954 -15.507 1.00 26.63 54 CYS B O 1
ATOM 2695 N N . LEU C 2 57 ? 16.425 1.805 -17.582 1.00 26.15 55 LEU B N 1
ATOM 2696 C CA . LEU C 2 57 ? 15.416 2.704 -18.212 1.00 26.86 55 LEU B CA 1
ATOM 2697 C C . LEU C 2 57 ? 15.514 4.178 -17.770 1.00 29.13 55 LEU B C 1
ATOM 2698 O O . LEU C 2 57 ? 14.614 4.954 -18.046 1.00 27.56 55 LEU B O 1
ATOM 2703 N N . ASP C 2 58 ? 16.589 4.551 -17.067 1.00 24.22 56 ASP B N 1
ATOM 2704 C CA . ASP C 2 58 ? 16.783 5.947 -16.647 1.00 28.78 56 ASP B CA 1
ATOM 2705 C C . ASP C 2 58 ? 17.856 6.547 -17.544 1.00 25.19 56 ASP B C 1
ATOM 2706 O O . ASP C 2 58 ? 18.487 5.821 -18.296 1.00 26.43 56 ASP B O 1
ATOM 2711 N N . MET C 2 59 ? 18.089 7.853 -17.459 1.00 26.04 57 MET B N 1
ATOM 2712 C CA . MET C 2 59 ? 19.166 8.442 -18.263 1.00 23.52 57 MET B CA 1
ATOM 2713 C C . MET C 2 59 ? 20.519 7.900 -17.804 1.00 29.20 57 MET B C 1
ATOM 2714 O O . MET C 2 59 ? 20.751 7.725 -16.603 1.00 26.78 57 MET B O 1
ATOM 2719 N N . LEU C 2 60 ? 21.403 7.644 -18.768 1.00 26.99 58 LEU B N 1
ATOM 2720 C CA . LEU C 2 60 ? 22.711 7.064 -18.512 1.00 26.12 58 LEU B CA 1
ATOM 2721 C C . LEU C 2 60 ? 23.553 7.821 -17.494 1.00 26.79 58 LEU B C 1
ATOM 2722 O O . LEU C 2 60 ? 23.617 9.060 -17.488 1.00 24.17 58 LEU B O 1
ATOM 2727 N N . LYS C 2 61 ? 24.222 7.039 -16.650 1.00 24.06 59 LYS B N 1
ATOM 2728 C CA . LYS C 2 61 ? 25.211 7.535 -15.702 1.00 28.18 59 LYS B CA 1
ATOM 2729 C C . LYS C 2 61 ? 26.462 6.675 -15.864 1.00 28.59 59 LYS B C 1
ATOM 2730 O O . LYS C 2 61 ? 26.346 5.458 -15.980 1.00 27.49 59 LYS B O 1
ATOM 2736 N N . ASN C 2 62 ? 27.642 7.292 -15.829 1.00 31.53 60 ASN B N 1
ATOM 2737 C CA . ASN C 2 62 ? 28.897 6.554 -15.996 1.00 41.00 60 ASN B CA 1
ATOM 2738 C C . ASN C 2 62 ? 28.832 5.603 -17.191 1.00 37.66 60 ASN B C 1
ATOM 2739 O O . ASN C 2 62 ? 29.015 4.389 -17.060 1.00 35.62 60 ASN B O 1
ATOM 2744 N N . THR C 2 63 ? 28.544 6.176 -18.349 1.00 29.45 61 THR B N 1
ATOM 2745 C CA . THR C 2 63 ? 28.311 5.404 -19.569 1.00 32.19 61 THR B CA 1
ATOM 2746 C C . THR C 2 63 ? 29.450 4.459 -19.916 1.00 26.65 61 THR B C 1
ATOM 2747 O O . THR C 2 63 ? 30.621 4.841 -19.890 1.00 28.93 61 THR B O 1
ATOM 2751 N N . MET C 2 64 ? 29.087 3.219 -20.225 1.00 29.71 62 MET B N 1
ATOM 2752 C CA . MET C 2 64 ? 30.008 2.250 -20.806 1.00 30.42 62 MET B CA 1
ATOM 2753 C C . MET C 2 64 ? 29.452 1.866 -22.167 1.00 30.96 62 MET B C 1
ATOM 2754 O O . MET C 2 64 ? 28.248 1.741 -22.321 1.00 28.00 62 MET B O 1
ATOM 2759 N N . THR C 2 65 ? 30.329 1.657 -23.143 1.00 30.28 63 THR B N 1
ATOM 2760 C CA . THR C 2 65 ? 29.894 1.463 -24.520 1.00 27.51 63 THR B CA 1
ATOM 2761 C C . THR C 2 65 ? 30.489 0.161 -25.081 1.00 28.35 63 THR B C 1
ATOM 2762 O O . THR C 2 65 ? 31.676 -0.122 -24.883 1.00 29.65 63 THR B O 1
ATOM 2766 N N . THR C 2 66 ? 29.675 -0.643 -25.759 1.00 26.54 64 THR B N 1
ATOM 2767 C CA . THR C 2 66 ? 30.175 -1.911 -26.296 1.00 29.36 64 THR B CA 1
ATOM 2768 C C . THR C 2 66 ? 31.045 -1.645 -27.519 1.00 32.46 64 THR B C 1
ATOM 2769 O O . THR C 2 66 ? 30.688 -0.845 -28.375 1.00 30.64 64 THR B O 1
ATOM 2773 N N . LYS C 2 67 ? 32.187 -2.316 -27.589 1.00 32.10 65 LYS B N 1
ATOM 2774 C CA . LYS C 2 67 ? 33.099 -2.132 -28.702 1.00 38.63 65 LYS B CA 1
ATOM 2775 C C . LYS C 2 67 ? 32.473 -2.658 -29.995 1.00 42.35 65 LYS B C 1
ATOM 2776 O O . LYS C 2 67 ? 32.627 -2.064 -31.066 1.00 44.12 65 LYS B O 1
ATOM 2782 N N . GLU C 2 68 ? 31.765 -3.774 -29.890 1.00 37.46 66 GLU B N 1
ATOM 2783 C CA . GLU C 2 68 ? 31.298 -4.475 -31.079 1.00 40.68 66 GLU B CA 1
ATOM 2784 C C . GLU C 2 68 ? 30.106 -3.797 -31.744 1.00 40.02 66 GLU B C 1
ATOM 2785 O O . GLU C 2 68 ? 29.987 -3.799 -32.969 1.00 39.24 66 GLU B O 1
ATOM 2791 N N . CYS C 2 69 ? 29.224 -3.213 -30.939 1.00 36.74 67 CYS B N 1
ATOM 2792 C CA . CYS C 2 69 ? 27.966 -2.703 -31.471 1.00 35.39 67 CYS B CA 1
ATOM 2793 C C . CYS C 2 69 ? 27.612 -1.281 -31.025 1.00 30.91 67 CYS B C 1
ATOM 2794 O O . CYS C 2 69 ? 26.543 -0.778 -31.364 1.00 31.43 67 CYS B O 1
ATOM 2797 N N . LEU C 2 70 ? 28.509 -0.626 -30.286 1.00 26.90 68 LEU B N 1
ATOM 2798 C CA . LEU C 2 70 ? 28.275 0.748 -29.833 1.00 27.81 68 LEU B CA 1
ATOM 2799 C C . LEU C 2 70 ? 26.921 0.932 -29.139 1.00 29.69 68 LEU B C 1
ATOM 2800 O O . LEU C 2 70 ? 26.226 1.913 -29.373 1.00 29.38 68 LEU B O 1
ATOM 2805 N N . HIS C 2 71 ? 26.580 -0.011 -28.271 1.00 26.83 69 HIS B N 1
ATOM 2806 C CA . HIS C 2 71 ? 25.407 0.110 -27.420 1.00 27.21 69 HIS B CA 1
ATOM 2807 C C . HIS C 2 71 ? 25.828 0.561 -26.022 1.00 30.09 69 HIS B C 1
ATOM 2808 O O . HIS C 2 71 ? 26.853 0.107 -25.503 1.00 26.33 69 HIS B O 1
ATOM 2815 N N . ARG C 2 72 ? 25.048 1.471 -25.430 1.00 24.57 70 ARG B N 1
ATOM 2816 C CA . ARG C 2 72 ? 25.464 2.146 -24.199 1.00 27.32 70 ARG B CA 1
ATOM 2817 C C . ARG C 2 72 ? 24.601 1.779 -22.984 1.00 26.92 70 ARG B C 1
ATOM 2818 O O . ARG C 2 72 ? 23.376 1.696 -23.096 1.00 21.35 70 ARG B O 1
ATOM 2826 N N . PHE C 2 73 ? 25.266 1.577 -21.838 1.00 25.56 71 PHE B N 1
ATOM 2827 C CA . PHE C 2 73 ? 24.635 1.174 -20.571 1.00 25.98 71 PHE B CA 1
ATOM 2828 C C . PHE C 2 73 ? 25.336 1.915 -19.416 1.00 27.60 71 PHE B C 1
ATOM 2829 O O . PHE C 2 73 ? 26.497 2.312 -19.561 1.00 27.43 71 PHE B O 1
ATOM 2837 N N . CYS C 2 74 ? 24.649 2.116 -18.282 1.00 27.46 72 CYS B N 1
ATOM 2838 C CA . CYS C 2 74 ? 25.324 2.597 -17.069 1.00 28.32 72 CYS B CA 1
ATOM 2839 C C . CYS C 2 74 ? 26.354 1.547 -16.697 1.00 27.00 72 CYS B C 1
ATOM 2840 O O . CYS C 2 74 ? 26.091 0.360 -16.855 1.00 27.14 72 CYS B O 1
ATOM 2843 N N . ALA C 2 75 ? 27.525 1.973 -16.226 1.00 29.95 73 ALA B N 1
ATOM 2844 C CA . ALA C 2 75 ? 28.551 1.025 -15.788 1.00 34.70 73 ALA B CA 1
ATOM 2845 C C . ALA C 2 75 ? 27.987 -0.035 -14.831 1.00 37.93 73 ALA B C 1
ATOM 2846 O O . ALA C 2 75 ? 28.121 -1.229 -15.078 1.00 40.44 73 ALA B O 1
ATOM 2848 N N . ASP C 2 76 ? 27.336 0.407 -13.763 1.00 39.41 74 ASP B N 1
ATOM 2849 C CA . ASP C 2 76 ? 26.744 -0.512 -12.790 1.00 45.52 74 ASP B CA 1
ATOM 2850 C C . ASP C 2 76 ? 25.779 -1.502 -13.450 1.00 38.37 74 ASP B C 1
ATOM 2851 O O . ASP C 2 76 ? 25.758 -2.685 -13.115 1.00 39.61 74 ASP B O 1
ATOM 2856 N N . CYS C 2 77 ? 24.981 -1.010 -14.384 1.00 33.47 75 CYS B N 1
ATOM 2857 C CA . CYS C 2 77 ? 23.951 -1.828 -15.015 1.00 34.52 75 CYS B CA 1
ATOM 2858 C C . CYS C 2 77 ? 24.548 -2.940 -15.883 1.00 34.08 75 CYS B C 1
ATOM 2859 O O . CYS C 2 77 ? 24.158 -4.110 -15.768 1.00 31.52 75 CYS B O 1
ATOM 2862 N N . ILE C 2 78 ? 25.499 -2.590 -16.739 1.00 33.78 76 ILE B N 1
ATOM 2863 C CA . ILE C 2 78 ? 26.104 -3.606 -17.594 1.00 35.46 76 ILE B CA 1
ATOM 2864 C C . ILE C 2 78 ? 27.000 -4.570 -16.797 1.00 37.56 76 ILE B C 1
ATOM 2865 O O . ILE C 2 78 ? 27.000 -5.774 -17.058 1.00 40.40 76 ILE B O 1
ATOM 2870 N N . ILE C 2 79 ? 27.743 -4.066 -15.815 1.00 39.10 77 ILE B N 1
ATOM 2871 C CA . ILE C 2 79 ? 28.595 -4.944 -15.013 1.00 41.38 77 ILE B CA 1
ATOM 2872 C C . ILE C 2 79 ? 27.737 -5.953 -14.241 1.00 41.70 77 ILE B C 1
ATOM 2873 O O . ILE C 2 79 ? 28.101 -7.119 -14.113 1.00 41.24 77 ILE B O 1
ATOM 2878 N N . THR C 2 80 ? 26.588 -5.503 -13.742 1.00 38.26 78 THR B N 1
ATOM 2879 C CA . THR C 2 80 ? 25.687 -6.396 -13.019 1.00 38.61 78 THR B CA 1
ATOM 2880 C C . THR C 2 80 ? 25.121 -7.468 -13.954 1.00 40.07 78 THR B C 1
ATOM 2881 O O . THR C 2 80 ? 25.140 -8.654 -13.627 1.00 43.99 78 THR B O 1
ATOM 2885 N N . ALA C 2 81 ? 24.647 -7.045 -15.125 1.00 37.64 79 ALA B N 1
ATOM 2886 C CA . ALA C 2 81 ? 24.165 -7.964 -16.152 1.00 38.87 79 ALA B CA 1
ATOM 2887 C C . ALA C 2 81 ? 25.199 -9.042 -16.513 1.00 47.01 79 ALA B C 1
ATOM 2888 O O . ALA C 2 81 ? 24.858 -10.229 -16.600 1.00 51.30 79 ALA B O 1
ATOM 2890 N N . LEU C 2 82 ? 26.460 -8.639 -16.692 1.00 45.12 80 LEU B N 1
ATOM 2891 C CA . LEU C 2 82 ? 27.519 -9.574 -17.099 1.00 49.61 80 LEU B CA 1
ATOM 2892 C C . LEU C 2 82 ? 27.795 -10.658 -16.055 1.00 55.67 80 LEU B C 1
ATOM 2893 O O . LEU C 2 82 ? 28.298 -11.736 -16.382 1.00 60.35 80 LEU B O 1
ATOM 2898 N N . ARG C 2 83 ? 27.451 -10.377 -14.801 1.00 55.00 81 ARG B N 1
ATOM 2899 C CA . ARG C 2 83 ? 27.516 -11.386 -13.753 1.00 64.16 81 ARG B CA 1
ATOM 2900 C C . ARG C 2 83 ? 26.530 -12.535 -14.005 1.00 67.93 81 ARG B C 1
ATOM 2901 O O . ARG C 2 83 ? 26.559 -13.544 -13.299 1.00 73.45 81 ARG B O 1
ATOM 2909 N N . SER C 2 84 ? 25.668 -12.358 -15.009 1.00 74.57 82 SER B N 1
ATOM 2910 C CA . SER C 2 84 ? 24.805 -13.411 -15.551 1.00 77.17 82 SER B CA 1
ATOM 2911 C C . SER C 2 84 ? 23.667 -13.809 -14.618 1.00 84.09 82 SER B C 1
ATOM 2912 O O . SER C 2 84 ? 23.693 -13.522 -13.422 1.00 88.02 82 SER B O 1
ATOM 2915 N N . ASN C 2 86 ? 23.960 -14.006 -19.134 1.00 76.06 84 ASN B N 1
ATOM 2916 C CA . ASN C 2 86 ? 24.490 -14.297 -20.466 1.00 75.88 84 ASN B CA 1
ATOM 2917 C C . ASN C 2 86 ? 25.631 -13.362 -20.843 1.00 68.89 84 ASN B C 1
ATOM 2918 O O . ASN C 2 86 ? 25.590 -12.170 -20.526 1.00 66.61 84 ASN B O 1
ATOM 2923 N N . LYS C 2 87 ? 26.644 -13.900 -21.520 1.00 62.35 85 LYS B N 1
ATOM 2924 C CA . LYS C 2 87 ? 27.758 -13.084 -22.000 1.00 56.12 85 LYS B CA 1
ATOM 2925 C C . LYS C 2 87 ? 27.455 -12.467 -23.376 1.00 55.35 85 LYS B C 1
ATOM 2926 O O . LYS C 2 87 ? 28.116 -12.764 -24.369 1.00 55.51 85 LYS B O 1
ATOM 2928 N N . GLU C 2 88 ? 26.455 -11.599 -23.428 1.00 51.31 86 GLU B N 1
ATOM 2929 C CA . GLU C 2 88 ? 26.010 -11.027 -24.691 1.00 48.88 86 GLU B CA 1
ATOM 2930 C C . GLU C 2 88 ? 25.445 -9.644 -24.429 1.00 43.99 86 GLU B C 1
ATOM 2931 O O . GLU C 2 88 ? 25.012 -9.358 -23.317 1.00 44.35 86 GLU B O 1
ATOM 2937 N N . CYS C 2 89 ? 25.469 -8.787 -25.444 1.00 36.41 87 CYS B N 1
ATOM 2938 C CA . CYS C 2 89 ? 24.904 -7.456 -25.321 1.00 36.50 87 CYS B CA 1
ATOM 2939 C C . CYS C 2 89 ? 23.410 -7.565 -25.055 1.00 36.30 87 CYS B C 1
ATOM 2940 O O . CYS C 2 89 ? 22.700 -8.268 -25.775 1.00 35.70 87 CYS B O 1
ATOM 2943 N N . PRO C 2 90 ? 22.932 -6.894 -23.993 1.00 34.88 88 PRO B N 1
ATOM 2944 C CA . PRO C 2 90 ? 21.496 -6.925 -23.689 1.00 37.47 88 PRO B CA 1
ATOM 2945 C C . PRO C 2 90 ? 20.620 -6.364 -24.806 1.00 37.66 88 PRO B C 1
ATOM 2946 O O . PRO C 2 90 ? 19.477 -6.808 -24.937 1.00 35.51 88 PRO B O 1
ATOM 2950 N N . THR C 2 91 ? 21.128 -5.415 -25.589 1.00 32.15 89 THR B N 1
ATOM 2951 C CA . THR C 2 91 ? 20.325 -4.809 -26.655 1.00 35.31 89 THR B CA 1
ATOM 2952 C C . THR C 2 91 ? 20.258 -5.653 -27.934 1.00 36.07 89 THR B C 1
ATOM 2953 O O . THR C 2 91 ? 19.179 -5.877 -28.488 1.00 35.46 89 THR B O 1
ATOM 2957 N N . CYS C 2 92 ? 21.403 -6.122 -28.412 1.00 34.63 90 CYS B N 1
ATOM 2958 C CA . CYS C 2 92 ? 21.425 -6.751 -29.737 1.00 36.37 90 CYS B CA 1
ATOM 2959 C C . CYS C 2 92 ? 21.885 -8.218 -29.758 1.00 37.77 90 CYS B C 1
ATOM 2960 O O . CYS C 2 92 ? 21.897 -8.839 -30.815 1.00 42.46 90 CYS B O 1
ATOM 2963 N N . ARG C 2 93 ? 22.262 -8.754 -28.593 1.00 37.79 91 ARG B N 1
ATOM 2964 C CA . ARG C 2 93 ? 22.682 -10.163 -28.427 1.00 40.58 91 ARG B CA 1
ATOM 2965 C C . ARG C 2 93 ? 24.027 -10.520 -29.056 1.00 42.59 91 ARG B C 1
ATOM 2966 O O . ARG C 2 93 ? 24.414 -11.684 -29.051 1.00 47.66 91 ARG B O 1
ATOM 2974 N N . LYS C 2 94 ? 24.737 -9.542 -29.607 1.00 40.25 92 LYS B N 1
ATOM 2975 C CA . LYS C 2 94 ? 26.084 -9.814 -30.106 1.00 48.20 92 LYS B CA 1
ATOM 2976 C C . LYS C 2 94 ? 26.998 -10.179 -28.950 1.00 47.60 92 LYS B C 1
ATOM 2977 O O . LYS C 2 94 ? 26.742 -9.805 -27.801 1.00 45.82 92 LYS B O 1
ATOM 2983 N N . LYS C 2 95 ? 28.060 -10.911 -29.263 1.00 50.16 93 LYS B N 1
ATOM 2984 C CA . LYS C 2 95 ? 28.967 -11.438 -28.255 1.00 51.56 93 LYS B CA 1
ATOM 2985 C C . LYS C 2 95 ? 29.568 -10.335 -27.397 1.00 55.30 93 LYS B C 1
ATOM 2986 O O . LYS C 2 95 ? 29.992 -9.291 -27.894 1.00 55.17 93 LYS B O 1
ATOM 2988 N N . LEU C 2 96 ? 29.568 -10.573 -26.094 1.00 60.36 94 LEU B N 1
ATOM 2989 C CA . LEU C 2 96 ? 30.085 -9.626 -25.121 1.00 60.17 94 LEU B CA 1
ATOM 2990 C C . LEU C 2 96 ? 30.651 -10.472 -23.990 1.00 64.00 94 LEU B C 1
ATOM 2991 O O . LEU C 2 96 ? 29.944 -10.815 -23.043 1.00 66.36 94 LEU B O 1
ATOM 2996 N N . VAL C 2 97 ? 31.924 -10.837 -24.110 1.00 67.89 95 VAL B N 1
ATOM 2997 C CA . VAL C 2 97 ? 32.516 -11.813 -23.201 1.00 72.71 95 VAL B CA 1
ATOM 2998 C C . VAL C 2 97 ? 32.808 -11.255 -21.812 1.00 73.28 95 VAL B C 1
ATOM 2999 O O . VAL C 2 97 ? 32.568 -11.922 -20.802 1.00 75.18 95 VAL B O 1
ATOM 3003 N N . SER C 2 98 ? 33.321 -10.031 -21.764 1.00 68.50 96 SER B N 1
ATOM 3004 C CA . SER C 2 98 ? 33.792 -9.464 -20.509 1.00 66.10 96 SER B CA 1
ATOM 3005 C C . SER C 2 98 ? 33.723 -7.945 -20.520 1.00 61.36 96 SER B C 1
ATOM 3006 O O . SER C 2 98 ? 33.238 -7.346 -21.479 1.00 56.62 96 SER B O 1
ATOM 3009 N N . LYS C 2 99 ? 34.228 -7.333 -19.450 1.00 62.62 97 LYS B N 1
ATOM 3010 C CA . LYS C 2 99 ? 34.433 -5.887 -19.405 1.00 58.91 97 LYS B CA 1
ATOM 3011 C C . LYS C 2 99 ? 35.439 -5.431 -20.478 1.00 54.88 97 LYS B C 1
ATOM 3012 O O . LYS C 2 99 ? 35.422 -4.275 -20.902 1.00 53.27 97 LYS B O 1
ATOM 3014 N N . ARG C 2 100 ? 36.304 -6.341 -20.923 1.00 51.77 98 ARG B N 1
ATOM 3015 C CA . ARG C 2 100 ? 37.263 -6.020 -21.981 1.00 50.35 98 ARG B CA 1
ATOM 3016 C C . ARG C 2 100 ? 36.561 -5.615 -23.287 1.00 47.36 98 ARG B C 1
ATOM 3017 O O . ARG C 2 100 ? 37.137 -4.931 -24.128 1.00 50.10 98 ARG B O 1
ATOM 3019 N N . SER C 2 101 ? 35.311 -6.031 -23.448 1.00 42.54 99 SER B N 1
ATOM 3020 C CA . SER C 2 101 ? 34.559 -5.736 -24.656 1.00 44.89 99 SER B CA 1
ATOM 3021 C C . SER C 2 101 ? 33.741 -4.440 -24.506 1.00 40.70 99 SER B C 1
ATOM 3022 O O . SER C 2 101 ? 32.929 -4.107 -25.370 1.00 41.34 99 SER B O 1
ATOM 3025 N N . LEU C 2 102 ? 33.964 -3.733 -23.400 1.00 37.97 100 LEU B N 1
ATOM 3026 C CA . LEU C 2 102 ? 33.344 -2.439 -23.119 1.00 38.37 100 LEU B CA 1
ATOM 3027 C C . LEU C 2 102 ? 34.403 -1.350 -22.945 1.00 40.00 100 LEU B C 1
ATOM 3028 O O . LEU C 2 102 ? 35.539 -1.633 -22.559 1.00 41.98 100 LEU B O 1
ATOM 3033 N N . ARG C 2 103 ? 34.019 -0.102 -23.204 1.00 38.12 101 ARG B N 1
ATOM 3034 C CA . ARG C 2 103 ? 34.894 1.054 -22.968 1.00 36.06 101 ARG B CA 1
ATOM 3035 C C . ARG C 2 103 ? 34.108 2.120 -22.213 1.00 34.75 101 ARG B C 1
ATOM 3036 O O . ARG C 2 103 ? 32.928 2.319 -22.474 1.00 33.23 101 ARG B O 1
ATOM 3044 N N . PRO C 2 104 ? 34.761 2.822 -21.283 1.00 37.55 102 PRO B N 1
ATOM 3045 C CA . PRO C 2 104 ? 34.110 3.997 -20.699 1.00 38.33 102 PRO B CA 1
ATOM 3046 C C . PRO C 2 104 ? 33.893 5.036 -21.782 1.00 36.16 102 PRO B C 1
ATOM 3047 O O . PRO C 2 104 ? 34.733 5.157 -22.683 1.00 37.64 102 PRO B O 1
ATOM 3051 N N . ASP C 2 105 ? 32.832 5.820 -21.658 1.00 34.78 103 ASP B N 1
ATOM 3052 C CA . ASP C 2 105 ? 32.505 6.818 -22.666 1.00 39.95 103 ASP B CA 1
ATOM 3053 C C . ASP C 2 105 ? 32.380 8.193 -22.033 1.00 42.49 103 ASP B C 1
ATOM 3054 O O . ASP C 2 105 ? 31.268 8.714 -21.910 1.00 34.99 103 ASP B O 1
ATOM 3059 N N . PRO C 2 106 ? 33.514 8.783 -21.628 1.00 36.64 104 PRO B N 1
ATOM 3060 C CA . PRO C 2 106 ? 33.449 10.067 -20.929 1.00 37.77 104 PRO B CA 1
ATOM 3061 C C . PRO C 2 106 ? 32.885 11.173 -21.807 1.00 35.17 104 PRO B C 1
ATOM 3062 O O . PRO C 2 106 ? 32.200 12.049 -21.301 1.00 35.34 104 PRO B O 1
ATOM 3066 N N . ASN C 2 107 ? 33.140 11.113 -23.108 1.00 33.18 105 ASN B N 1
ATOM 3067 C CA . ASN C 2 107 ? 32.551 12.078 -24.036 1.00 31.98 105 ASN B CA 1
ATOM 3068 C C . ASN C 2 107 ? 31.017 12.070 -23.961 1.00 32.51 105 ASN B C 1
ATOM 3069 O O . ASN C 2 107 ? 30.379 13.125 -23.937 1.00 29.95 105 ASN B O 1
ATOM 3074 N N . PHE C 2 108 ? 30.425 10.882 -23.920 1.00 30.06 106 PHE B N 1
ATOM 3075 C CA . PHE C 2 108 ? 28.969 10.796 -23.878 1.00 27.07 106 PHE B CA 1
ATOM 3076 C C . PHE C 2 108 ? 28.419 11.335 -22.551 1.00 26.20 106 PHE B C 1
ATOM 3077 O O . PHE C 2 108 ? 27.360 11.989 -22.532 1.00 27.31 106 PHE B O 1
ATOM 3085 N N . ASP C 2 109 ? 29.124 11.069 -21.449 1.00 26.25 107 ASP B N 1
ATOM 3086 C CA . ASP C 2 109 ? 28.699 11.614 -20.141 1.00 29.87 107 ASP B CA 1
ATOM 3087 C C . ASP C 2 109 ? 28.778 13.138 -20.143 1.00 33.29 107 ASP B C 1
ATOM 3088 O O . ASP C 2 109 ? 27.890 13.830 -19.623 1.00 30.92 107 ASP B O 1
ATOM 3093 N N . ALA C 2 110 ? 29.853 13.652 -20.732 1.00 30.67 108 ALA B N 1
ATOM 3094 C CA . ALA C 2 110 ? 30.042 15.093 -20.847 1.00 33.29 108 ALA B CA 1
ATOM 3095 C C . ALA C 2 110 ? 28.911 15.742 -21.647 1.00 32.01 108 ALA B C 1
ATOM 3096 O O . ALA C 2 110 ? 28.392 16.800 -21.286 1.00 32.42 108 ALA B O 1
ATOM 3098 N N . LEU C 2 111 ? 28.547 15.114 -22.753 1.00 31.95 109 LEU B N 1
ATOM 3099 C CA . LEU C 2 111 ? 27.488 15.638 -23.597 1.00 29.44 109 LEU B CA 1
ATOM 3100 C C . LEU C 2 111 ? 26.165 15.652 -22.813 1.00 30.29 109 LEU B C 1
ATOM 3101 O O . LEU C 2 111 ? 25.423 16.643 -22.832 1.00 31.51 109 LEU B O 1
ATOM 3106 N N . ILE C 2 112 ? 25.892 14.554 -22.111 1.00 25.04 110 ILE B N 1
ATOM 3107 C CA . ILE C 2 112 ? 24.698 14.455 -21.269 1.00 28.11 110 ILE B CA 1
ATOM 3108 C C . ILE C 2 112 ? 24.650 15.585 -20.251 1.00 26.92 110 ILE B C 1
ATOM 3109 O O . ILE C 2 112 ? 23.610 16.214 -20.053 1.00 28.18 110 ILE B O 1
ATOM 3114 N N . SER C 2 113 ? 25.787 15.873 -19.637 1.00 27.38 111 SER B N 1
ATOM 3115 C CA A SER C 2 113 ? 25.846 16.937 -18.644 0.53 30.81 111 SER B CA 1
ATOM 3116 C CA B SER C 2 113 ? 25.845 16.933 -18.647 0.47 30.82 111 SER B CA 1
ATOM 3117 C C . SER C 2 113 ? 25.591 18.311 -19.266 1.00 34.60 111 SER B C 1
ATOM 3118 O O . SER C 2 113 ? 25.023 19.196 -18.619 1.00 33.97 111 SER B O 1
ATOM 3123 N N . LYS C 2 114 ? 25.994 18.488 -20.525 1.00 31.61 112 LYS B N 1
ATOM 3124 C CA . LYS C 2 114 ? 25.717 19.737 -21.242 1.00 33.85 112 LYS B CA 1
ATOM 3125 C C . LYS C 2 114 ? 24.207 19.872 -21.517 1.00 35.67 112 LYS B C 1
ATOM 3126 O O . LYS C 2 114 ? 23.625 20.945 -21.348 1.00 35.90 112 LYS B O 1
ATOM 3132 N N . IL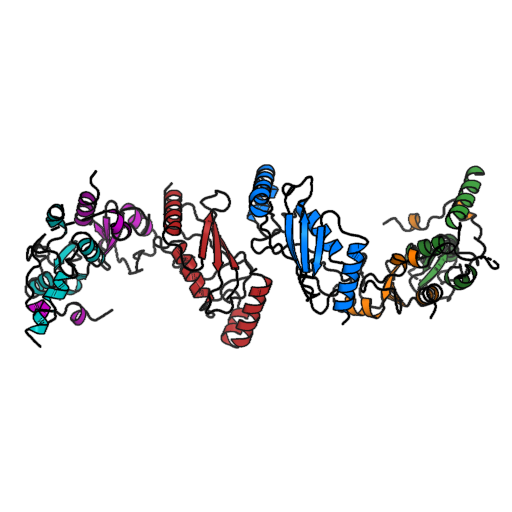E C 2 115 ? 23.582 18.775 -21.926 1.00 30.31 113 ILE B N 1
ATOM 3133 C CA . ILE C 2 115 ? 22.138 18.766 -22.207 1.00 28.35 113 ILE B CA 1
ATOM 3134 C C . ILE C 2 115 ? 21.303 18.930 -20.928 1.00 31.93 113 ILE B C 1
ATOM 3135 O O . ILE C 2 115 ? 20.289 19.629 -20.919 1.00 33.31 113 ILE B O 1
ATOM 3140 N N . TYR C 2 116 ? 21.731 18.288 -19.848 1.00 30.51 114 TYR B N 1
ATOM 3141 C CA . TYR C 2 116 ? 21.035 18.388 -18.562 1.00 28.44 114 TYR B CA 1
ATOM 3142 C C . TYR C 2 116 ? 21.982 18.858 -17.473 1.00 29.30 114 TYR B C 1
ATOM 3143 O O . TYR C 2 116 ? 22.551 18.040 -16.764 1.00 30.45 114 TYR B O 1
ATOM 3152 N N . PRO C 2 117 ? 22.158 20.180 -17.341 1.00 35.13 115 PRO B N 1
ATOM 3153 C CA . PRO C 2 117 ? 23.105 20.735 -16.368 1.00 43.50 115 PRO B CA 1
ATOM 3154 C C . PRO C 2 117 ? 22.667 20.507 -14.924 1.00 47.05 115 PRO B C 1
ATOM 3155 O O . PRO C 2 117 ? 21.491 20.220 -14.668 1.00 45.90 115 PRO B O 1
ATOM 3159 N N . SER C 2 118 ? 23.627 20.661 -14.012 1.00 52.30 116 SER B N 1
ATOM 3160 C CA . SER C 2 118 ? 23.542 20.266 -12.601 1.00 60.75 116 SER B CA 1
ATOM 3161 C C . SER C 2 118 ? 23.396 18.755 -12.421 1.00 62.83 116 SER B C 1
ATOM 3162 O O . SER C 2 118 ? 24.365 18.002 -12.596 1.00 64.13 116 SER B O 1
ATOM 3165 N N . THR D 2 12 ? -6.213 -64.518 7.715 1.00 53.14 10 THR E N 1
ATOM 3166 C CA . THR D 2 12 ? -5.941 -63.525 8.751 1.00 54.79 10 THR E CA 1
ATOM 3167 C C . THR D 2 12 ? -5.941 -64.146 10.155 1.00 49.11 10 THR E C 1
ATOM 3168 O O . THR D 2 12 ? -4.890 -64.246 10.786 1.00 52.84 10 THR E O 1
ATOM 3170 N N . GLN D 2 13 ? -7.112 -64.555 10.649 1.00 40.03 11 GLN E N 1
ATOM 3171 C CA . GLN D 2 13 ? -7.186 -65.204 11.959 1.00 35.29 11 GLN E CA 1
ATOM 3172 C C . GLN D 2 13 ? -6.971 -66.703 11.806 1.00 32.19 11 GLN E C 1
ATOM 3173 O O . GLN D 2 13 ? -7.162 -67.242 10.724 1.00 33.18 11 GLN E O 1
ATOM 3179 N N . PRO D 2 14 ? -6.542 -67.384 12.877 1.00 31.67 12 PRO E N 1
ATOM 3180 C CA . PRO D 2 14 ? -6.433 -68.842 12.763 1.00 34.87 12 PRO E CA 1
ATOM 3181 C C . PRO D 2 14 ? -7.791 -69.461 12.424 1.00 32.21 12 PRO E C 1
ATOM 3182 O O . PRO D 2 14 ? -8.812 -68.944 12.839 1.00 27.65 12 PRO E O 1
ATOM 3186 N N . LEU D 2 15 ? -7.780 -70.561 11.687 1.00 27.61 13 LEU E N 1
ATOM 3187 C CA . LEU D 2 15 ? -8.985 -71.318 11.328 1.00 29.65 13 LEU E CA 1
ATOM 3188 C C . LEU D 2 15 ? -9.897 -71.638 12.521 1.00 27.93 13 LEU E C 1
ATOM 3189 O O . LEU D 2 15 ? -11.124 -71.528 12.440 1.00 26.64 13 LEU E O 1
ATOM 3194 N N . SER D 2 16 ? -9.284 -72.066 13.621 1.00 26.56 14 SER E N 1
ATOM 3195 C CA . SER D 2 16 ? -10.017 -72.469 14.819 1.00 27.70 14 SER E CA 1
ATOM 3196 C C . SER D 2 16 ? -10.727 -71.280 15.454 1.00 25.30 14 SER E C 1
ATOM 3197 O O . SER D 2 16 ? -11.704 -71.440 16.163 1.00 30.68 14 SER E O 1
ATOM 3200 N N . LYS D 2 17 ? -10.222 -70.080 15.203 1.00 24.91 15 LYS E N 1
ATOM 3201 C CA . LYS D 2 17 ? -10.909 -68.867 15.646 1.00 28.14 15 LYS E CA 1
ATOM 3202 C C . LYS D 2 17 ? -12.006 -68.491 14.655 1.00 26.47 15 LYS E C 1
ATOM 3203 O O . LYS D 2 17 ? -13.125 -68.175 15.026 1.00 22.91 15 LYS E O 1
ATOM 3209 N N . THR D 2 18 ? -11.677 -68.522 13.375 1.00 25.32 16 THR E N 1
ATOM 3210 C CA . THR D 2 18 ? -12.635 -68.047 12.370 1.00 23.49 16 THR E CA 1
ATOM 3211 C C . THR D 2 18 ? -13.982 -68.754 12.444 1.00 22.92 16 THR E C 1
ATOM 3212 O O . THR D 2 18 ? -15.032 -68.108 12.362 1.00 25.59 16 THR E O 1
ATOM 3216 N N . TRP D 2 19 ? -13.953 -70.074 12.613 1.00 24.80 17 TRP E N 1
ATOM 3217 C CA . TRP D 2 19 ? -15.177 -70.878 12.606 1.00 24.87 17 TRP E CA 1
ATOM 3218 C C . TRP D 2 19 ? -15.709 -71.248 13.991 1.00 28.02 17 TRP E C 1
ATOM 3219 O O . TRP D 2 19 ? -16.621 -72.070 14.122 1.00 25.77 17 TRP E O 1
ATOM 3230 N N . GLU D 2 20 ? -15.140 -70.650 15.031 1.00 27.92 18 GLU E N 1
ATOM 3231 C CA . GLU D 2 20 ? -15.638 -70.901 16.374 1.00 28.14 18 GLU E CA 1
ATOM 3232 C C . GLU D 2 20 ? -17.018 -70.252 16.572 1.00 26.25 18 GLU E C 1
ATOM 3233 O O . GLU D 2 20 ? -17.224 -69.073 16.281 1.00 26.12 18 GLU E O 1
ATOM 3239 N N . LEU D 2 21 ? -17.966 -71.014 17.077 1.00 23.29 19 LEU E N 1
ATOM 3240 C CA . LEU D 2 21 ? -19.326 -70.507 17.225 1.00 24.13 19 LEU E CA 1
ATOM 3241 C C . LEU D 2 21 ? -19.516 -69.962 18.644 1.00 23.77 19 LEU E C 1
ATOM 3242 O O . LEU D 2 21 ? -19.024 -70.556 19.619 1.00 23.69 19 LEU E O 1
ATOM 3247 N N . SER D 2 22 ? -20.211 -68.835 18.749 1.00 20.92 20 SER E N 1
ATOM 3248 C CA . SER D 2 22 ? -20.519 -68.213 20.047 1.00 26.45 20 SER E CA 1
ATOM 3249 C C . SER D 2 22 ? -21.597 -69.030 20.749 1.00 25.41 20 SER E C 1
ATOM 3250 O O . SER D 2 22 ? -22.202 -69.913 20.123 1.00 23.94 20 SER E O 1
ATOM 3253 N N . LEU D 2 23 ? -21.870 -68.735 22.022 1.00 24.59 21 LEU E N 1
ATOM 3254 C CA . LEU D 2 23 ? -22.939 -69.456 22.729 1.00 28.36 21 LEU E CA 1
ATOM 3255 C C . LEU D 2 23 ? -24.271 -69.207 22.034 1.00 25.38 21 LEU E C 1
ATOM 3256 O O . LEU D 2 23 ? -25.102 -70.099 21.951 1.00 24.66 21 LEU E O 1
ATOM 3261 N N . TYR D 2 24 ? -24.477 -67.991 21.545 1.00 22.54 22 TYR E N 1
ATOM 3262 C CA . TYR D 2 24 ? -25.677 -67.706 20.761 1.00 22.20 22 TYR E CA 1
ATOM 3263 C C . TYR D 2 24 ? -25.774 -68.631 19.547 1.00 23.39 22 TYR E C 1
ATOM 3264 O O . TYR D 2 24 ? -26.822 -69.234 19.288 1.00 24.49 22 TYR E O 1
ATOM 3273 N N . GLU D 2 25 ? -24.686 -68.712 18.788 1.00 22.39 23 GLU E N 1
ATOM 3274 C CA . GLU D 2 25 ? -24.682 -69.509 17.548 1.00 24.20 23 GLU E CA 1
ATOM 3275 C C . GLU D 2 25 ? -24.890 -71.006 17.773 1.00 25.38 23 GLU E C 1
ATOM 3276 O O . GLU D 2 25 ? -25.464 -71.677 16.919 1.00 25.02 23 GLU E O 1
ATOM 3282 N N . LEU D 2 26 ? -24.445 -71.527 18.923 1.00 23.75 24 LEU E N 1
ATOM 3283 C CA . LEU D 2 26 ? -24.620 -72.949 19.227 1.00 25.78 24 LEU E CA 1
ATOM 3284 C C . LEU D 2 26 ? -26.097 -73.332 19.444 1.00 32.18 24 LEU E C 1
ATOM 3285 O O . LEU D 2 26 ? -26.443 -74.520 19.509 1.00 33.38 24 LEU E O 1
ATOM 3290 N N . GLN D 2 27 ? -26.969 -72.343 19.600 1.00 33.13 25 GLN E N 1
ATOM 3291 C CA . GLN D 2 27 ? -28.381 -72.654 19.836 1.00 31.08 25 GLN E CA 1
ATOM 3292 C C . GLN D 2 27 ? -29.303 -71.880 18.904 1.00 28.45 25 GLN E C 1
ATOM 3293 O O . GLN D 2 27 ? -30.517 -71.810 19.130 1.00 28.04 25 GLN E O 1
ATOM 3299 N N . ARG D 2 28 ? -28.741 -71.283 17.855 1.00 23.92 26 ARG E N 1
ATOM 3300 C CA . ARG D 2 28 ? -29.569 -70.428 17.012 1.00 28.37 26 ARG E CA 1
ATOM 3301 C C . ARG D 2 28 ? -30.614 -71.254 16.259 1.00 29.14 26 ARG E C 1
ATOM 3302 O O . ARG D 2 28 ? -30.414 -72.440 15.989 1.00 28.11 26 ARG E O 1
ATOM 3310 N N . THR D 2 29 ? -31.744 -70.628 15.953 1.00 26.66 27 THR E N 1
ATOM 3311 C CA . THR D 2 29 ? -32.825 -71.300 15.234 1.00 29.42 27 THR E CA 1
ATOM 3312 C C . THR D 2 29 ? -33.030 -70.510 13.963 1.00 30.42 27 THR E C 1
ATOM 3313 O O . THR D 2 29 ? -32.584 -69.367 13.881 1.00 31.61 27 THR E O 1
ATOM 3317 N N . PRO D 2 30 ? -33.663 -71.120 12.952 1.00 32.99 28 PRO E N 1
ATOM 3318 C CA . PRO D 2 30 ? -33.727 -70.445 11.654 1.00 34.31 28 PRO E CA 1
ATOM 3319 C C . PRO D 2 30 ? -34.421 -69.084 11.674 1.00 35.99 28 PRO E C 1
ATOM 3320 O O . PRO D 2 30 ? -35.270 -68.803 12.528 1.00 32.08 28 PRO E O 1
ATOM 3324 N N . GLN D 2 31 ? -34.020 -68.233 10.736 1.00 30.66 29 GLN E N 1
ATOM 3325 C CA . GLN D 2 31 ? -34.814 -67.057 10.388 1.00 34.47 29 GLN E CA 1
ATOM 3326 C C . GLN D 2 31 ? -35.796 -67.499 9.311 1.00 37.11 29 GLN E C 1
ATOM 3327 O O . GLN D 2 31 ? -35.410 -67.719 8.163 1.00 35.64 29 GLN E O 1
ATOM 3333 N N . GLU D 2 32 ? -37.062 -67.657 9.690 1.00 42.07 30 GLU E N 1
ATOM 3334 C CA . GLU D 2 32 ? -38.059 -68.243 8.790 1.00 49.07 30 GLU E CA 1
ATOM 3335 C C . GLU D 2 32 ? -38.365 -67.341 7.619 1.00 51.21 30 GLU E C 1
ATOM 3336 O O . GLU D 2 32 ? -38.606 -66.140 7.796 1.00 51.38 30 GLU E O 1
ATOM 3342 N N . ALA D 2 33 ? -38.381 -67.941 6.428 1.00 51.44 31 ALA E N 1
ATOM 3343 C CA . ALA D 2 33 ? -38.694 -67.235 5.194 1.00 53.20 31 ALA E CA 1
ATOM 3344 C C . ALA D 2 33 ? -40.166 -66.838 5.145 1.00 56.15 31 ALA E C 1
ATOM 3345 O O . ALA D 2 33 ? -40.497 -65.699 4.817 1.00 58.70 31 ALA E O 1
ATOM 3347 N N . VAL D 2 42 ? -37.605 -55.031 -3.367 1.00 67.71 40 VAL E N 1
ATOM 3348 C CA . VAL D 2 42 ? -37.340 -53.624 -3.679 1.00 66.38 40 VAL E CA 1
ATOM 3349 C C . VAL D 2 42 ? -36.493 -53.480 -4.951 1.00 59.31 40 VAL E C 1
ATOM 3350 O O . VAL D 2 42 ? -36.288 -54.456 -5.671 1.00 54.08 40 VAL E O 1
ATOM 3354 N N . SER D 2 43 ? -36.003 -52.271 -5.225 1.00 58.57 41 SER E N 1
ATOM 3355 C CA . SER D 2 43 ? -35.393 -51.982 -6.530 1.00 54.93 41 SER E CA 1
ATOM 3356 C C . SER D 2 43 ? -34.022 -52.618 -6.780 1.00 50.06 41 SER E C 1
ATOM 3357 O O . SER D 2 43 ? -33.100 -52.465 -5.983 1.00 45.61 41 SER E O 1
ATOM 3360 N N . PRO D 2 44 ? -33.892 -53.319 -7.919 1.00 48.74 42 PRO E N 1
ATOM 3361 C CA . PRO D 2 44 ? -32.650 -53.945 -8.378 1.00 44.37 42 PRO E CA 1
ATOM 3362 C C . PRO D 2 44 ? -31.494 -52.956 -8.507 1.00 39.76 42 PRO E C 1
ATOM 3363 O O . PRO D 2 44 ? -30.343 -53.390 -8.508 1.00 39.36 42 PRO E O 1
ATOM 3367 N N . ARG D 2 45 ? -31.790 -51.663 -8.642 1.00 38.46 43 ARG E N 1
ATOM 3368 C CA . ARG D 2 45 ? -30.747 -50.654 -8.843 1.00 44.98 43 ARG E CA 1
ATOM 3369 C C . ARG D 2 45 ? -29.697 -50.612 -7.730 1.00 46.25 43 ARG E C 1
ATOM 3370 O O . ARG D 2 45 ? -28.536 -50.288 -7.976 1.00 47.38 43 ARG E O 1
ATOM 3378 N N . SER D 2 46 ? -30.104 -50.944 -6.511 1.00 43.02 44 SER E N 1
ATOM 3379 C CA . SER D 2 46 ? -29.221 -50.811 -5.359 1.00 39.91 44 SER E CA 1
ATOM 3380 C C . SER D 2 46 ? -28.263 -51.993 -5.253 1.00 34.60 44 SER E C 1
ATOM 3381 O O . SER D 2 46 ? -27.388 -52.008 -4.388 1.00 41.12 44 SER E O 1
ATOM 3384 N N . LEU D 2 47 ? -28.435 -52.989 -6.123 1.00 32.46 45 LEU E N 1
ATOM 3385 C CA . LEU D 2 47 ? -27.576 -54.179 -6.121 1.00 33.81 45 LEU E CA 1
ATOM 3386 C C . LEU D 2 47 ? -26.444 -54.094 -7.145 1.00 35.00 45 LEU E C 1
ATOM 3387 O O . LEU D 2 47 ? -25.744 -55.080 -7.366 1.00 32.41 45 LEU E O 1
ATOM 3392 N N . HIS D 2 48 ? -26.283 -52.916 -7.754 1.00 32.13 46 HIS E N 1
ATOM 3393 C CA . HIS D 2 48 ? -25.259 -52.647 -8.769 1.00 40.03 46 HIS E CA 1
ATOM 3394 C C . HIS D 2 48 ? -23.889 -53.252 -8.436 1.00 39.00 46 HIS E C 1
ATOM 3395 O O . HIS D 2 48 ? -23.345 -54.055 -9.204 1.00 33.10 46 HIS E O 1
ATOM 3402 N N . SER D 2 49 ? -23.348 -52.875 -7.283 1.00 33.49 47 SER E N 1
ATOM 3403 C CA . SER D 2 49 ? -22.005 -53.306 -6.903 1.00 39.42 47 SER E CA 1
ATOM 3404 C C . SER D 2 49 ? -21.909 -54.808 -6.704 1.00 34.74 47 SER E C 1
ATOM 3405 O O . SER D 2 49 ? -20.975 -55.439 -7.175 1.00 34.56 47 SER E O 1
ATOM 3408 N N . GLU D 2 50 ? -22.897 -55.380 -6.036 1.00 32.12 48 GLU E N 1
ATOM 3409 C CA . GLU D 2 50 ? -22.874 -56.803 -5.735 1.00 31.49 48 GLU E CA 1
ATOM 3410 C C . GLU D 2 50 ? -22.917 -57.714 -6.976 1.00 31.81 48 GLU E C 1
ATOM 3411 O O . GLU D 2 50 ? -22.428 -58.844 -6.930 1.00 28.65 48 GLU E O 1
ATOM 3417 N N . LEU D 2 51 ? -23.486 -57.230 -8.083 1.00 27.33 49 LEU E N 1
ATOM 3418 C CA . LEU D 2 51 ? -23.663 -58.077 -9.266 1.00 26.00 49 LEU E CA 1
ATOM 3419 C C . LEU D 2 51 ? -22.677 -57.744 -10.395 1.00 28.24 49 LEU E C 1
ATOM 3420 O O . LEU D 2 51 ? -22.719 -58.341 -11.469 1.00 29.32 49 LEU E O 1
ATOM 3425 N N . MET D 2 52 ? -21.803 -56.779 -10.150 1.00 27.69 50 MET E N 1
ATOM 3426 C CA . MET D 2 52 ? -20.880 -56.305 -11.160 1.00 27.32 50 MET E CA 1
ATOM 3427 C C . MET D 2 52 ? -19.635 -57.185 -11.302 1.00 34.68 50 MET E C 1
ATOM 3428 O O . MET D 2 52 ? -19.078 -57.649 -10.314 1.00 27.05 50 MET E O 1
ATOM 3433 N N . CYS D 2 53 ? -19.209 -57.411 -12.540 1.00 34.06 51 CYS E N 1
ATOM 3434 C CA . CYS D 2 53 ? -17.900 -58.011 -12.797 1.00 36.46 51 CYS E CA 1
ATOM 3435 C C . CYS D 2 53 ? -16.790 -56.965 -12.605 1.00 34.62 51 CYS E C 1
ATOM 3436 O O . CYS D 2 53 ? -16.816 -55.913 -13.236 1.00 36.42 51 CYS E O 1
ATOM 3439 N N . PRO D 2 54 ? -15.833 -57.230 -11.699 1.00 36.51 52 PRO E N 1
ATOM 3440 C CA . PRO D 2 54 ? -14.754 -56.266 -11.457 1.00 35.76 52 PRO E CA 1
ATOM 3441 C C . PRO D 2 54 ? -13.916 -55.948 -12.701 1.00 34.87 52 PRO E C 1
ATOM 3442 O O . PRO D 2 54 ? -13.321 -54.882 -12.741 1.00 32.94 52 PRO E O 1
ATOM 3446 N N . ILE D 2 55 ? -13.873 -56.847 -13.686 1.00 28.58 53 ILE E N 1
ATOM 3447 C CA . ILE D 2 55 ? -13.084 -56.634 -14.906 1.00 36.38 53 ILE E CA 1
ATOM 3448 C C . ILE D 2 55 ? -13.777 -55.780 -15.995 1.00 38.14 53 ILE E C 1
ATOM 3449 O O . ILE D 2 55 ? -13.247 -54.738 -16.427 1.00 36.23 53 ILE E O 1
ATOM 3454 N N . CYS D 2 56 ? -14.955 -56.207 -16.446 1.00 32.49 54 CYS E N 1
ATOM 3455 C CA . CYS D 2 56 ? -15.631 -55.470 -17.505 1.00 32.41 54 CYS E CA 1
ATOM 3456 C C . CYS D 2 56 ? -16.547 -54.387 -16.949 1.00 32.28 54 CYS E C 1
ATOM 3457 O O . CYS D 2 56 ? -17.073 -53.584 -17.709 1.00 30.37 54 CYS E O 1
ATOM 3460 N N . LEU D 2 57 ? -16.734 -54.371 -15.628 1.00 34.71 55 LEU E N 1
ATOM 3461 C CA . LEU D 2 57 ? -17.601 -53.368 -14.963 1.00 37.19 55 LEU E CA 1
ATOM 3462 C C . LEU D 2 57 ? -19.087 -53.428 -15.364 1.00 36.83 55 LEU E C 1
ATOM 3463 O O . LEU D 2 57 ? -19.851 -52.477 -15.134 1.00 34.75 55 LEU E O 1
ATOM 3468 N N . ASP D 2 58 ? -19.498 -54.544 -15.959 1.00 35.59 56 ASP E N 1
ATOM 3469 C CA . ASP D 2 58 ? -20.892 -54.737 -16.353 1.00 38.49 56 ASP E CA 1
ATOM 3470 C C . ASP D 2 58 ? -21.447 -55.845 -15.464 1.00 32.14 56 ASP E C 1
ATOM 3471 O O . ASP D 2 58 ? -20.688 -56.478 -14.726 1.00 31.75 56 ASP E O 1
ATOM 3476 N N . MET D 2 59 ? -22.754 -56.091 -15.520 1.00 32.38 57 MET E N 1
ATOM 3477 C CA . MET D 2 59 ? -23.337 -57.155 -14.695 1.00 31.89 57 MET E CA 1
ATOM 3478 C C . MET D 2 59 ? -22.804 -58.522 -15.129 1.00 32.97 57 MET E C 1
ATOM 3479 O O . MET D 2 59 ? -22.680 -58.803 -16.328 1.00 32.18 57 MET E O 1
ATOM 3484 N N . LEU D 2 60 ? -22.508 -59.358 -14.142 1.00 28.38 58 LEU E N 1
ATOM 3485 C CA . LEU D 2 60 ? -21.936 -60.688 -14.350 1.00 32.06 58 LEU E CA 1
ATOM 3486 C C . LEU D 2 60 ? -22.692 -61.567 -15.349 1.00 36.14 58 LEU E C 1
ATOM 3487 O O . LEU D 2 60 ? -23.915 -61.694 -15.275 1.00 36.67 58 LEU E O 1
ATOM 3492 N N . LYS D 2 61 ? -21.942 -62.185 -16.261 1.00 31.35 59 LYS E N 1
ATOM 3493 C CA . LYS D 2 61 ? -22.470 -63.201 -17.166 1.00 36.56 59 LYS E CA 1
ATOM 3494 C C . LYS D 2 61 ? -21.605 -64.456 -17.060 1.00 36.08 59 LYS E C 1
ATOM 3495 O O . LYS D 2 61 ? -20.373 -64.367 -17.049 1.00 33.91 59 LYS E O 1
ATOM 3501 N N . ASN D 2 62 ? -22.255 -65.611 -17.015 1.00 35.84 60 ASN E N 1
ATOM 3502 C CA . ASN D 2 62 ? -21.570 -66.895 -16.911 1.00 39.97 60 ASN E CA 1
ATOM 3503 C C . ASN D 2 62 ? -20.568 -66.862 -15.771 1.00 38.14 60 ASN E C 1
ATOM 3504 O O . ASN D 2 62 ? -19.369 -67.057 -15.988 1.00 36.09 60 ASN E O 1
ATOM 3509 N N . THR D 2 63 ? -21.075 -66.589 -14.571 1.00 32.12 61 THR E N 1
ATOM 3510 C CA . THR D 2 63 ? -20.245 -66.307 -13.415 1.00 33.82 61 THR E CA 1
ATOM 3511 C C . THR D 2 63 ? -19.274 -67.432 -13.117 1.00 37.62 61 THR E C 1
ATOM 3512 O O . THR D 2 63 ? -19.642 -68.603 -13.113 1.00 31.09 61 THR E O 1
ATOM 3516 N N . MET D 2 64 ? -18.026 -67.055 -12.885 1.00 34.04 62 MET E N 1
ATOM 3517 C CA . MET D 2 64 ? -17.010 -67.991 -12.415 1.00 33.02 62 MET E CA 1
ATOM 3518 C C . MET D 2 64 ? -16.477 -67.440 -11.115 1.00 35.30 62 MET E C 1
ATOM 3519 O O . MET D 2 64 ? -16.281 -66.235 -10.984 1.00 38.13 62 MET E O 1
ATOM 3524 N N . THR D 2 65 ? -16.244 -68.324 -10.154 1.00 35.06 63 THR E N 1
ATOM 3525 C CA . THR D 2 65 ? -15.922 -67.903 -8.802 1.00 33.36 63 THR E CA 1
ATOM 3526 C C . THR D 2 65 ? -14.642 -68.581 -8.330 1.00 35.76 63 THR E C 1
ATOM 3527 O O . THR D 2 65 ? -14.458 -69.790 -8.526 1.00 32.59 63 THR E O 1
ATOM 3531 N N . THR D 2 66 ? -13.744 -67.791 -7.749 1.00 31.39 64 THR E N 1
ATOM 3532 C CA . THR D 2 66 ? -12.495 -68.325 -7.230 1.00 36.21 64 THR E CA 1
ATOM 3533 C C . THR D 2 66 ? -12.761 -69.120 -5.959 1.00 35.81 64 THR E C 1
ATOM 3534 O O . THR D 2 66 ? -13.456 -68.652 -5.072 1.00 32.96 64 THR E O 1
ATOM 3538 N N . LYS D 2 67 ? -12.192 -70.317 -5.869 1.00 41.30 65 LYS E N 1
ATOM 3539 C CA . LYS D 2 67 ? -12.327 -71.143 -4.672 1.00 40.48 65 LYS E CA 1
ATOM 3540 C C . LYS D 2 67 ? -11.693 -70.518 -3.424 1.00 42.34 65 LYS E C 1
ATOM 3541 O O . LYS D 2 67 ? -12.210 -70.664 -2.320 1.00 43.34 65 LYS E O 1
ATOM 3547 N N . GLU D 2 68 ? -10.566 -69.833 -3.587 1.00 46.39 66 GLU E N 1
ATOM 3548 C CA . GLU D 2 68 ? -9.830 -69.321 -2.425 1.00 47.11 66 GLU E CA 1
ATOM 3549 C C . GLU D 2 68 ? -10.481 -68.100 -1.766 1.00 46.49 66 GLU E C 1
ATOM 3550 O O . GLU D 2 68 ? -10.498 -67.980 -0.537 1.00 42.11 66 GLU E O 1
ATOM 3556 N N . CYS D 2 69 ? -11.018 -67.196 -2.579 1.00 40.89 67 CYS E N 1
ATOM 3557 C CA . CYS D 2 69 ? -11.483 -65.908 -2.067 1.00 41.08 67 CYS E CA 1
ATOM 3558 C C . CYS D 2 69 ? -12.957 -65.609 -2.384 1.00 38.84 67 CYS E C 1
ATOM 3559 O O . CYS D 2 69 ? -13.483 -64.568 -1.982 1.00 36.42 67 CYS E O 1
ATOM 3562 N N . LEU D 2 70 ? -13.611 -66.506 -3.119 1.00 35.45 68 LEU E N 1
ATOM 3563 C CA . LEU D 2 70 ? -15.009 -66.308 -3.533 1.00 34.54 68 LEU E CA 1
ATOM 3564 C C . LEU D 2 70 ? -15.198 -64.970 -4.221 1.00 37.23 68 LEU E C 1
ATOM 3565 O O . LEU D 2 70 ? -16.118 -64.215 -3.903 1.00 39.83 68 LEU E O 1
ATOM 3570 N N . HIS D 2 71 ? -14.302 -64.668 -5.143 1.00 37.23 69 HIS E N 1
ATOM 3571 C CA . HIS D 2 71 ? -14.440 -63.478 -5.951 1.00 36.75 69 HIS E CA 1
ATOM 3572 C C . HIS D 2 71 ? -15.001 -63.906 -7.301 1.00 35.82 69 HIS E C 1
ATOM 3573 O O . HIS D 2 71 ? -14.647 -64.967 -7.809 1.00 34.28 69 HIS E O 1
ATOM 3580 N N . ARG D 2 72 ? -15.901 -63.096 -7.854 1.00 32.42 70 ARG E N 1
ATOM 3581 C CA . ARG D 2 72 ? -16.691 -63.502 -9.016 1.00 34.23 70 ARG E CA 1
ATOM 3582 C C . ARG D 2 72 ? -16.371 -62.675 -10.253 1.00 29.08 70 ARG E C 1
ATOM 3583 O O . ARG D 2 72 ? -16.167 -61.477 -10.152 1.00 28.63 70 ARG E O 1
ATOM 3591 N N . PHE D 2 73 ? -16.308 -63.338 -11.410 1.00 30.45 71 PHE E N 1
ATOM 3592 C CA . PHE D 2 73 ? -15.988 -62.698 -12.691 1.00 31.68 71 PHE E CA 1
ATOM 3593 C C . PHE D 2 73 ? -16.772 -63.365 -13.811 1.00 32.15 71 PHE E C 1
ATOM 3594 O O . PHE D 2 73 ? -17.135 -64.537 -13.692 1.00 32.07 71 PHE E O 1
ATOM 3602 N N . CYS D 2 74 ? -17.018 -62.632 -14.902 1.00 32.56 72 CYS E N 1
ATOM 3603 C CA . CYS D 2 74 ? -17.573 -63.253 -16.107 1.00 33.60 72 CYS E CA 1
ATOM 3604 C C . CYS D 2 74 ? -16.569 -64.299 -16.556 1.00 35.89 72 CYS E C 1
ATOM 3605 O O . CYS D 2 74 ? -15.358 -64.064 -16.473 1.00 35.18 72 CYS E O 1
ATOM 3608 N N . ALA D 2 75 ? -17.057 -65.444 -17.026 1.00 39.17 73 ALA E N 1
ATOM 3609 C CA . ALA D 2 75 ? -16.182 -66.481 -17.572 1.00 41.71 73 ALA E CA 1
ATOM 3610 C C . ALA D 2 75 ? -15.156 -65.907 -18.550 1.00 41.53 73 ALA E C 1
ATOM 3611 O O . ALA D 2 75 ? -13.952 -66.084 -18.356 1.00 39.68 73 ALA E O 1
ATOM 3613 N N . ASP D 2 76 ? -15.626 -65.206 -19.583 1.00 42.60 74 ASP E N 1
ATOM 3614 C CA . ASP D 2 76 ? -14.713 -64.661 -20.598 1.00 48.10 74 ASP E CA 1
ATOM 3615 C C . ASP D 2 76 ? -13.697 -63.679 -19.987 1.00 44.93 74 ASP E C 1
ATOM 3616 O O . ASP D 2 76 ? -12.536 -63.638 -20.398 1.00 45.65 74 ASP E O 1
ATOM 3621 N N . CYS D 2 77 ? -14.132 -62.917 -18.988 1.00 37.60 75 CYS E 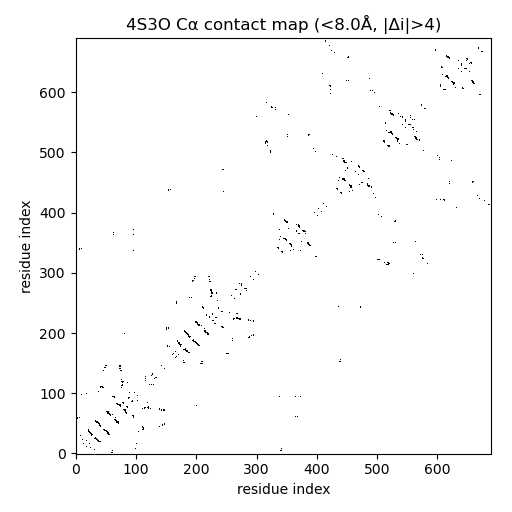N 1
ATOM 3622 C CA . CYS D 2 77 ? -13.282 -61.905 -18.377 1.00 35.55 75 CYS E CA 1
ATOM 3623 C C . CYS D 2 77 ? -12.105 -62.503 -17.623 1.00 38.48 75 CYS E C 1
ATOM 3624 O O . CYS D 2 77 ? -10.957 -62.118 -17.850 1.00 38.25 75 CYS E O 1
ATOM 3627 N N . ILE D 2 78 ? -12.386 -63.448 -16.737 1.00 36.76 76 ILE E N 1
ATOM 3628 C CA . ILE D 2 78 ? -11.332 -64.058 -15.941 1.00 38.44 76 ILE E CA 1
ATOM 3629 C C . ILE D 2 78 ? -10.409 -64.947 -16.794 1.00 38.55 76 ILE E C 1
ATOM 3630 O O . ILE D 2 78 ? -9.210 -65.003 -16.544 1.00 37.82 76 ILE E O 1
ATOM 3635 N N . ILE D 2 79 ? -10.956 -65.617 -17.808 1.00 36.44 77 ILE E N 1
ATOM 3636 C CA . ILE D 2 79 ? -10.127 -66.419 -18.710 1.00 41.80 77 ILE E CA 1
ATOM 3637 C C . ILE D 2 79 ? -9.132 -65.546 -19.487 1.00 44.92 77 ILE E C 1
ATOM 3638 O O . ILE D 2 79 ? -7.952 -65.887 -19.611 1.00 46.07 77 ILE E O 1
ATOM 3643 N N . THR D 2 80 ? -9.602 -64.410 -19.988 1.00 41.90 78 THR E N 1
ATOM 3644 C CA . THR D 2 80 ? -8.729 -63.488 -20.703 1.00 43.85 78 THR E CA 1
ATOM 3645 C C . THR D 2 80 ? -7.650 -62.939 -19.768 1.00 42.89 78 THR E C 1
ATOM 3646 O O . THR D 2 80 ? -6.476 -62.820 -20.149 1.00 38.51 78 THR E O 1
ATOM 3650 N N . ALA D 2 81 ? -8.053 -62.615 -18.542 1.00 42.06 79 ALA E N 1
ATOM 3651 C CA . ALA D 2 81 ? -7.130 -62.085 -17.543 1.00 42.81 79 ALA E CA 1
ATOM 3652 C C . ALA D 2 81 ? -6.034 -63.092 -17.221 1.00 44.99 79 ALA E C 1
ATOM 3653 O O . ALA D 2 81 ? -4.861 -62.741 -17.194 1.00 48.09 79 ALA E O 1
ATOM 3655 N N . LEU D 2 82 ? -6.421 -64.343 -16.998 1.00 45.87 80 LEU E N 1
ATOM 3656 C CA . LEU D 2 82 ? -5.479 -65.374 -16.560 1.00 50.62 80 LEU E CA 1
ATOM 3657 C C . LEU D 2 82 ? -4.437 -65.671 -17.624 1.00 54.80 80 LEU E C 1
ATOM 3658 O O . LEU D 2 82 ? -3.327 -66.104 -17.321 1.00 60.35 80 LEU E O 1
ATOM 3663 N N . ARG D 2 83 ? -4.802 -65.440 -18.876 1.00 66.15 81 ARG E N 1
ATOM 3664 C CA . ARG D 2 83 ? -3.880 -65.639 -19.979 1.00 70.90 81 ARG E CA 1
ATOM 3665 C C . ARG D 2 83 ? -3.638 -64.327 -20.712 1.00 75.00 81 ARG E C 1
ATOM 3666 O O . ARG D 2 83 ? -4.207 -64.132 -21.787 1.00 76.37 81 ARG E O 1
ATOM 3668 N N . SER D 2 84 ? -2.811 -63.424 -20.171 1.00 78.17 82 SER E N 1
ATOM 3669 C CA . SER D 2 84 ? -2.067 -63.583 -18.917 1.00 78.66 82 SER E CA 1
ATOM 3670 C C . SER D 2 84 ? -1.672 -62.203 -18.379 1.00 78.00 82 SER E C 1
ATOM 3671 O O . SER D 2 84 ? -1.395 -61.295 -19.165 1.00 78.40 82 SER E O 1
ATOM 3674 N N . GLY D 2 85 ? -1.634 -62.038 -17.056 1.00 77.76 83 GLY E N 1
ATOM 3675 C CA . GLY D 2 85 ? -2.010 -63.089 -16.127 1.00 80.71 83 GLY E CA 1
ATOM 3676 C C . GLY D 2 85 ? -1.438 -62.998 -14.724 1.00 84.64 83 GLY E C 1
ATOM 3677 O O . GLY D 2 85 ? -2.123 -62.578 -13.789 1.00 83.80 83 GLY E O 1
ATOM 3678 N N . ASN D 2 86 ? -0.186 -63.424 -14.582 1.00 88.88 84 ASN E N 1
ATOM 3679 C CA . ASN D 2 86 ? 0.465 -63.586 -13.280 1.00 90.34 84 ASN E CA 1
ATOM 3680 C C . ASN D 2 86 ? -0.165 -64.691 -12.424 1.00 83.75 84 ASN E C 1
ATOM 3681 O O . ASN D 2 86 ? 0.321 -64.990 -11.333 1.00 86.78 84 ASN E O 1
ATOM 3686 N N . LYS D 2 87 ? -1.236 -65.294 -12.931 1.00 74.76 85 LYS E N 1
ATOM 3687 C CA . LYS D 2 87 ? -1.943 -66.375 -12.243 1.00 68.52 85 LYS E CA 1
ATOM 3688 C C . LYS D 2 87 ? -2.481 -65.977 -10.865 1.00 66.31 85 LYS E C 1
ATOM 3689 O O . LYS D 2 87 ? -2.387 -66.748 -9.912 1.00 68.26 85 LYS E O 1
ATOM 3691 N N . GLU D 2 88 ? -3.058 -64.784 -10.763 1.00 61.14 86 GLU E N 1
ATOM 3692 C CA . GLU D 2 88 ? -3.596 -64.315 -9.489 1.00 58.33 86 GLU E CA 1
ATOM 3693 C C . GLU D 2 88 ? -5.013 -63.773 -9.650 1.00 55.66 86 GLU E C 1
ATOM 3694 O O . GLU D 2 88 ? -5.414 -63.376 -10.746 1.00 51.08 86 GLU E O 1
ATOM 3700 N N . CYS D 2 89 ? -5.776 -63.770 -8.559 1.00 44.39 87 CYS E N 1
ATOM 3701 C CA . CYS D 2 89 ? -7.107 -63.182 -8.569 1.00 40.45 87 CYS E CA 1
ATOM 3702 C C . CYS D 2 89 ? -6.969 -61.690 -8.822 1.00 40.59 87 CYS E C 1
ATOM 3703 O O . CYS D 2 89 ? -6.218 -61.010 -8.133 1.00 42.95 87 CYS E O 1
ATOM 3706 N N . PRO D 2 90 ? -7.678 -61.178 -9.830 1.00 47.73 88 PRO E N 1
ATOM 3707 C CA . PRO D 2 90 ? -7.614 -59.749 -10.154 1.00 46.21 88 PRO E CA 1
ATOM 3708 C C . PRO D 2 90 ? -8.069 -58.856 -8.999 1.00 39.15 88 PRO E C 1
ATOM 3709 O O . PRO D 2 90 ? -7.583 -57.733 -8.874 1.00 39.83 88 PRO E O 1
ATOM 3713 N N . THR D 2 91 ? -8.982 -59.342 -8.167 1.00 37.61 89 THR E N 1
ATOM 3714 C CA . THR D 2 91 ? -9.504 -58.528 -7.072 1.00 41.64 89 THR E CA 1
ATOM 3715 C C . THR D 2 91 ? -8.573 -58.433 -5.853 1.00 43.63 89 THR E C 1
ATOM 3716 O O . THR D 2 91 ? -8.219 -57.335 -5.433 1.00 46.92 89 THR E O 1
ATOM 3720 N N . CYS D 2 92 ? -8.178 -59.573 -5.295 1.00 39.75 90 CYS E N 1
ATOM 3721 C CA . CYS D 2 92 ? -7.398 -59.567 -4.056 1.00 42.93 90 CYS E CA 1
ATOM 3722 C C . CYS D 2 92 ? -5.945 -60.038 -4.187 1.00 47.47 90 CYS E C 1
ATOM 3723 O O . CYS D 2 92 ? -5.210 -60.051 -3.189 1.00 50.32 90 CYS E O 1
ATOM 3726 N N . ARG D 2 93 ? -5.543 -60.423 -5.402 1.00 48.21 91 ARG E N 1
ATOM 3727 C CA . ARG D 2 93 ? -4.165 -60.837 -5.726 1.00 51.21 91 ARG E CA 1
ATOM 3728 C C . ARG D 2 93 ? -3.746 -62.247 -5.266 1.00 52.96 91 ARG E C 1
ATOM 3729 O O . ARG D 2 93 ? -2.623 -62.673 -5.546 1.00 54.69 91 ARG E O 1
ATOM 3737 N N . LYS D 2 94 ? -4.623 -62.963 -4.568 1.00 53.40 92 LYS E N 1
ATOM 3738 C CA . LYS D 2 94 ? -4.304 -64.322 -4.121 1.00 56.42 92 LYS E CA 1
ATOM 3739 C C . LYS D 2 94 ? -3.943 -65.237 -5.283 1.00 56.63 92 LYS E C 1
ATOM 3740 O O . LYS D 2 94 ? -4.496 -65.116 -6.376 1.00 50.12 92 LYS E O 1
ATOM 3746 N N . LYS D 2 95 ? -3.005 -66.147 -5.042 1.00 53.62 93 LYS E N 1
ATOM 3747 C CA . LYS D 2 95 ? -2.552 -67.066 -6.078 1.00 55.75 93 LYS E CA 1
ATOM 3748 C C . LYS D 2 95 ? -3.710 -67.919 -6.580 1.00 57.58 93 LYS E C 1
ATOM 3749 O O . LYS D 2 95 ? -4.600 -68.285 -5.814 1.00 56.92 93 LYS E O 1
ATOM 3751 N N . LEU D 2 96 ? -3.709 -68.204 -7.877 1.00 60.38 94 LEU E N 1
ATOM 3752 C CA . LEU D 2 96 ? -4.660 -69.143 -8.457 1.00 67.17 94 LEU E CA 1
ATOM 3753 C C . LEU D 2 96 ? -3.899 -70.324 -9.029 1.00 74.43 94 LEU E C 1
ATOM 3754 O O . LEU D 2 96 ? -3.621 -70.370 -10.229 1.00 79.27 94 LEU E O 1
ATOM 3759 N N . VAL D 2 97 ? -3.586 -71.279 -8.155 1.00 73.68 95 VAL E N 1
ATOM 3760 C CA . VAL D 2 97 ? -2.669 -72.382 -8.447 1.00 78.15 95 VAL E CA 1
ATOM 3761 C C . VAL D 2 97 ? -2.889 -73.145 -9.758 1.00 84.08 95 VAL E C 1
ATOM 3762 O O . VAL D 2 97 ? -1.961 -73.782 -10.255 1.00 88.28 95 VAL E O 1
ATOM 3766 N N . SER D 2 98 ? -4.097 -73.082 -10.314 1.00 84.72 96 SER E N 1
ATOM 3767 C CA . SER D 2 98 ? -4.449 -73.933 -11.448 1.00 87.64 96 SER E CA 1
ATOM 3768 C C . SER D 2 98 ? -5.753 -73.531 -12.130 1.00 91.21 96 SER E C 1
ATOM 3769 O O . SER D 2 98 ? -6.322 -72.475 -11.843 1.00 87.21 96 SER E O 1
ATOM 3772 N N . LYS D 2 99 ? -6.211 -74.391 -13.041 1.00 71.24 97 LYS E N 1
ATOM 3773 C CA . LYS D 2 99 ? -7.527 -74.246 -13.659 1.00 70.52 97 LYS E CA 1
ATOM 3774 C C . LYS D 2 99 ? -8.582 -74.656 -12.638 1.00 64.89 97 LYS E C 1
ATOM 3775 O O . LYS D 2 99 ? -9.715 -74.167 -12.651 1.00 64.20 97 LYS E O 1
ATOM 3777 N N . ARG D 2 100 ? -8.180 -75.549 -11.737 1.00 60.90 98 ARG E N 1
ATOM 3778 C CA . ARG D 2 100 ? -9.034 -76.012 -10.654 1.00 57.92 98 ARG E CA 1
ATOM 3779 C C . ARG D 2 100 ? -9.440 -74.881 -9.711 1.00 53.53 98 ARG E C 1
ATOM 3780 O O . ARG D 2 100 ? -10.368 -75.035 -8.925 1.00 54.45 98 ARG E O 1
ATOM 3782 N N . SER D 2 101 ? -8.745 -73.750 -9.789 1.00 48.62 99 SER E N 1
ATOM 3783 C CA . SER D 2 101 ? -8.937 -72.666 -8.832 1.00 48.76 99 SER E CA 1
ATOM 3784 C C . SER D 2 101 ? -10.199 -71.850 -9.100 1.00 46.02 99 SER E C 1
ATOM 3785 O O . SER D 2 101 ? -10.602 -71.028 -8.278 1.00 41.49 99 SER E O 1
ATOM 3788 N N . LEU D 2 102 ? -10.800 -72.076 -10.260 1.00 47.32 100 LEU E N 1
ATOM 3789 C CA . LEU D 2 102 ? -12.051 -71.430 -10.632 1.00 47.12 100 LEU E CA 1
ATOM 3790 C C . LEU D 2 102 ? -13.104 -72.485 -10.898 1.00 48.31 100 LEU E C 1
ATOM 3791 O O . LEU D 2 102 ? -12.792 -73.612 -11.284 1.00 51.11 100 LEU E O 1
ATOM 3796 N N . ARG D 2 103 ? -14.357 -72.100 -10.715 1.00 43.73 101 ARG E N 1
ATOM 3797 C CA . ARG D 2 103 ? -15.463 -73.005 -10.917 1.00 43.02 101 ARG E CA 1
ATOM 3798 C C . ARG D 2 103 ? -16.683 -72.180 -11.285 1.00 40.98 101 ARG E C 1
ATOM 3799 O O . ARG D 2 103 ? -16.880 -71.104 -10.727 1.00 41.64 101 ARG E O 1
ATOM 3807 N N . PRO D 2 104 ? -17.493 -72.669 -12.242 1.00 40.98 102 PRO E N 1
ATOM 3808 C CA . PRO D 2 104 ? -18.727 -71.972 -12.630 1.00 38.50 102 PRO E CA 1
ATOM 3809 C C . PRO D 2 104 ? -19.680 -71.837 -11.451 1.00 38.79 102 PRO E C 1
ATOM 3810 O O . PRO D 2 104 ? -19.733 -72.726 -10.604 1.00 40.03 102 PRO E O 1
ATOM 3814 N N . ASP D 2 105 ? -20.445 -70.751 -11.417 1.00 37.26 103 ASP E N 1
ATOM 3815 C CA . ASP D 2 105 ? -21.367 -70.483 -10.317 1.00 31.66 103 ASP E CA 1
ATOM 3816 C C . ASP D 2 105 ? -22.790 -70.341 -10.871 1.00 32.87 103 ASP E C 1
ATOM 3817 O O . ASP D 2 105 ? -23.335 -69.230 -10.922 1.00 32.07 103 ASP E O 1
ATOM 3822 N N . PRO D 2 106 ? -23.398 -71.462 -11.288 1.00 35.53 104 PRO E N 1
ATOM 3823 C CA . PRO D 2 106 ? -24.717 -71.382 -11.932 1.00 40.20 104 PRO E CA 1
ATOM 3824 C C . PRO D 2 106 ? -25.796 -70.827 -10.999 1.00 41.45 104 PRO E C 1
ATOM 3825 O O . PRO D 2 106 ? -26.724 -70.163 -11.462 1.00 39.00 104 PRO E O 1
ATOM 3829 N N . ASN D 2 107 ? -25.678 -71.089 -9.701 1.00 34.41 105 ASN E N 1
ATOM 3830 C CA . ASN D 2 107 ? -26.656 -70.575 -8.751 1.00 37.59 105 ASN E CA 1
ATOM 3831 C C . ASN D 2 107 ? -26.642 -69.050 -8.657 1.00 36.57 105 ASN E C 1
ATOM 3832 O O . ASN D 2 107 ? -27.693 -68.419 -8.489 1.00 33.02 105 ASN E O 1
ATOM 3837 N N . PHE D 2 108 ? -25.458 -68.455 -8.770 1.00 34.77 106 PHE E N 1
ATOM 3838 C CA . PHE D 2 108 ? -25.372 -66.996 -8.800 1.00 33.80 106 PHE E CA 1
ATOM 3839 C C . PHE D 2 108 ? -25.973 -66.451 -10.110 1.00 33.89 106 PHE E C 1
ATOM 3840 O O . PHE D 2 108 ? -26.603 -65.398 -10.121 1.00 31.73 106 PHE E O 1
ATOM 3848 N N . ASP D 2 109 ? -25.778 -67.160 -11.215 1.00 31.80 107 ASP E N 1
ATOM 3849 C CA . ASP D 2 109 ? -26.404 -66.737 -12.468 1.00 35.40 107 ASP E CA 1
ATOM 3850 C C . ASP D 2 109 ? -27.930 -66.771 -12.359 1.00 38.40 107 ASP E C 1
ATOM 3851 O O . ASP D 2 109 ? -28.613 -65.866 -12.854 1.00 40.44 107 ASP E O 1
ATOM 3856 N N . ALA D 2 110 ? -28.465 -67.822 -11.732 1.00 33.46 108 ALA E N 1
ATOM 3857 C CA . ALA D 2 110 ? -29.915 -67.951 -11.601 1.00 41.65 108 ALA E CA 1
ATOM 3858 C C . ALA D 2 110 ? -30.496 -66.872 -10.685 1.00 39.33 108 ALA E C 1
ATOM 3859 O O . ALA D 2 110 ? -31.599 -66.377 -10.923 1.00 34.78 108 ALA E O 1
ATOM 3861 N N . LEU D 2 111 ? -29.756 -66.516 -9.634 1.00 31.47 109 LEU E N 1
ATOM 3862 C CA . LEU D 2 111 ? -30.182 -65.439 -8.744 1.00 30.37 109 LEU E CA 1
ATOM 3863 C C . LEU D 2 111 ? -30.217 -64.123 -9.524 1.00 32.30 109 LEU E C 1
ATOM 3864 O O . LEU D 2 111 ? -31.196 -63.381 -9.466 1.00 33.62 109 LEU E O 1
ATOM 3869 N N . ILE D 2 112 ? -29.154 -63.858 -10.279 1.00 29.26 110 ILE E N 1
ATOM 3870 C CA . ILE D 2 112 ? -29.107 -62.718 -11.197 1.00 30.48 110 ILE E CA 1
ATOM 3871 C C . ILE D 2 112 ? -30.304 -62.720 -12.158 1.00 34.11 110 ILE E C 1
ATOM 3872 O O . ILE D 2 112 ? -30.918 -61.680 -12.407 1.00 32.38 110 ILE E O 1
ATOM 3877 N N . SER D 2 113 ? -30.645 -63.892 -12.680 1.00 33.54 111 SER E N 1
ATOM 3878 C CA . SER D 2 113 ? -31.745 -63.990 -13.629 1.00 38.54 111 SER E CA 1
ATOM 3879 C C . SER D 2 113 ? -33.105 -63.674 -12.976 1.00 41.24 111 SER E C 1
ATOM 3880 O O . SER D 2 113 ? -34.008 -63.136 -13.627 1.00 40.58 111 SER E O 1
ATOM 3883 N N . LYS D 2 114 ? -33.245 -63.996 -11.691 1.00 40.71 112 LYS E N 1
ATOM 3884 C CA . LYS D 2 114 ? -34.487 -63.731 -10.979 1.00 39.16 112 LYS E CA 1
ATOM 3885 C C . LYS D 2 114 ? -34.564 -62.255 -10.637 1.00 38.03 112 LYS E C 1
ATOM 3886 O O . LYS D 2 114 ? -35.652 -61.685 -10.542 1.00 39.60 112 LYS E O 1
ATOM 3892 N N . ILE D 2 115 ? -33.408 -61.628 -10.449 1.00 34.41 113 ILE E N 1
ATOM 3893 C CA . ILE D 2 115 ? -33.378 -60.203 -10.129 1.00 36.01 113 ILE E CA 1
ATOM 3894 C C . ILE D 2 115 ? -33.628 -59.376 -11.391 1.00 40.97 113 ILE E C 1
ATOM 3895 O O . ILE D 2 115 ? -34.340 -58.349 -11.354 1.00 34.32 113 ILE E O 1
ATOM 3900 N N . TYR D 2 116 ? -33.042 -59.834 -12.496 1.00 34.43 114 TYR E N 1
ATOM 3901 C CA . TYR D 2 116 ? -33.227 -59.211 -13.810 1.00 37.03 114 TYR E CA 1
ATOM 3902 C C . TYR D 2 116 ? -33.711 -60.225 -14.837 1.00 42.83 114 TYR E C 1
ATOM 3903 O O . TYR D 2 116 ? -32.907 -60.834 -15.547 1.00 41.48 114 TYR E O 1
ATOM 3912 N N . PRO D 2 117 ? -35.032 -60.410 -14.921 1.00 46.76 115 PRO E N 1
ATOM 3913 C CA . PRO D 2 117 ? -35.633 -61.385 -15.834 1.00 48.08 115 PRO E CA 1
ATOM 3914 C C . PRO D 2 117 ? -35.454 -60.986 -17.300 1.00 54.32 115 PRO E C 1
ATOM 3915 O O . PRO D 2 117 ? -35.374 -59.799 -17.622 1.00 50.47 115 PRO E O 1
ATOM 3919 N N . SER D 2 118 ? -35.380 -61.975 -18.181 1.00 62.26 116 SER E N 1
ATOM 3920 C CA . SER D 2 118 ? -35.267 -61.698 -19.608 1.00 71.82 116 SER E CA 1
ATOM 3921 C C . SER D 2 118 ? -36.571 -62.021 -20.324 1.00 76.66 116 SER E C 1
ATOM 3922 O O . SER D 2 118 ? -37.606 -62.206 -19.685 1.00 75.75 116 SER E O 1
ATOM 3925 N N . LYS E 3 6 ? 18.815 29.002 -21.743 1.00 97.62 6 LYS C N 1
ATOM 3926 C CA . LYS E 3 6 ? 18.692 28.553 -23.125 1.00 90.63 6 LYS C CA 1
ATOM 3927 C C . LYS E 3 6 ? 19.985 27.919 -23.617 1.00 85.86 6 LYS C C 1
ATOM 3928 O O . LYS E 3 6 ? 21.035 28.556 -23.602 1.00 87.09 6 LYS C O 1
ATOM 3930 N N . HIS E 3 7 ? 19.900 26.666 -24.058 1.00 81.43 7 HIS C N 1
ATOM 3931 C CA . HIS E 3 7 ? 21.069 25.938 -24.544 1.00 75.66 7 HIS C CA 1
ATOM 3932 C C . HIS E 3 7 ? 21.521 26.485 -25.900 1.00 71.08 7 HIS C C 1
ATOM 3933 O O . HIS E 3 7 ? 20.735 26.532 -26.851 1.00 70.21 7 HIS C O 1
ATOM 3940 N N . LEU E 3 8 ? 22.784 26.891 -25.995 1.00 65.46 8 LEU C N 1
ATOM 3941 C CA . LEU E 3 8 ? 23.349 27.322 -27.272 1.00 57.94 8 LEU C CA 1
ATOM 3942 C C . LEU E 3 8 ? 23.950 26.122 -27.973 1.00 52.93 8 LEU C C 1
ATOM 3943 O O . LEU E 3 8 ? 24.597 25.296 -27.329 1.00 52.25 8 LEU C O 1
ATOM 3948 N N . VAL E 3 9 ? 23.745 26.020 -29.286 1.00 49.85 9 VAL C N 1
ATOM 3949 C CA . VAL E 3 9 ? 24.390 24.968 -30.070 1.00 46.18 9 VAL C CA 1
ATOM 3950 C C . VAL E 3 9 ? 25.900 24.921 -29.766 1.00 47.10 9 VAL C C 1
ATOM 3951 O O . VAL E 3 9 ? 26.492 23.837 -29.650 1.00 43.83 9 VAL C O 1
ATOM 3955 N N . LYS E 3 10 ? 26.480 26.113 -29.606 1.00 44.77 10 LYS C N 1
ATOM 3956 C CA . LYS E 3 10 ? 27.877 26.341 -29.232 1.00 52.51 10 LYS C CA 1
ATOM 3957 C C . LYS E 3 10 ? 28.381 25.453 -28.104 1.00 55.43 10 LYS C C 1
ATOM 3958 O O . LYS E 3 10 ? 29.467 24.886 -28.191 1.00 53.77 10 LYS C O 1
ATOM 3964 N N . ASP E 3 11 ? 27.595 25.354 -27.038 1.00 47.30 11 ASP C N 1
ATOM 3965 C CA . ASP E 3 11 ? 28.010 24.626 -25.842 1.00 55.00 11 ASP C CA 1
ATOM 3966 C C . ASP E 3 11 ? 28.335 23.157 -26.117 1.00 48.92 11 ASP C C 1
ATOM 3967 O O . ASP E 3 11 ? 29.101 22.534 -25.379 1.00 45.27 11 ASP C O 1
ATOM 3972 N N . PHE E 3 12 ? 27.760 22.606 -27.182 1.00 45.29 12 PHE C N 1
ATOM 3973 C CA . PHE E 3 12 ? 27.932 21.185 -27.459 1.00 41.96 12 PHE C CA 1
ATOM 3974 C C . PHE E 3 12 ? 29.157 20.881 -28.309 1.00 38.33 12 PHE C C 1
ATOM 3975 O O . PHE E 3 12 ? 29.564 19.721 -28.422 1.00 36.71 12 PHE C O 1
ATOM 3983 N N . ASN E 3 13 ? 29.736 21.921 -28.901 1.00 39.18 13 ASN C N 1
ATOM 3984 C CA . ASN E 3 13 ? 30.797 21.754 -29.903 1.00 42.22 13 ASN C CA 1
ATOM 3985 C C . ASN E 3 13 ? 31.917 20.749 -29.597 1.00 43.96 13 ASN C C 1
ATOM 3986 O O . ASN E 3 13 ? 32.213 19.903 -30.442 1.00 44.09 13 ASN C O 1
ATOM 3991 N N . PRO E 3 14 ? 32.530 20.824 -28.398 1.00 39.12 14 PRO C N 1
ATOM 3992 C CA . PRO E 3 14 ? 33.626 19.894 -28.094 1.00 41.82 14 PRO C CA 1
ATOM 3993 C C . PRO E 3 14 ? 33.245 18.421 -28.190 1.00 38.98 14 PRO C C 1
ATOM 3994 O O . PRO E 3 14 ? 34.123 17.594 -28.415 1.00 38.11 14 PRO C O 1
ATOM 3998 N N . TYR E 3 15 ? 31.966 18.101 -28.039 1.00 35.07 15 TYR C N 1
ATOM 3999 C CA . TYR E 3 15 ? 31.557 16.710 -27.953 1.00 34.27 15 TYR C CA 1
ATOM 4000 C C . TYR E 3 15 ? 30.934 16.189 -29.241 1.00 38.96 15 TYR C C 1
ATOM 4001 O O . TYR E 3 15 ? 30.701 14.987 -29.371 1.00 37.15 15 TYR C O 1
ATOM 4010 N N . ILE E 3 16 ? 30.688 17.078 -30.200 1.00 33.21 16 ILE C N 1
ATOM 4011 C CA . ILE E 3 16 ? 30.004 16.666 -31.433 1.00 33.04 16 ILE C CA 1
ATOM 4012 C C . ILE E 3 16 ? 30.735 17.109 -32.702 1.00 33.39 16 ILE C C 1
ATOM 4013 O O . ILE E 3 16 ? 30.159 17.126 -33.798 1.00 35.50 16 ILE C O 1
ATOM 4018 N N . THR E 3 17 ? 32.009 17.444 -32.554 1.00 31.77 17 THR C N 1
ATOM 4019 C CA . THR E 3 17 ? 32.820 17.855 -33.698 1.00 30.09 17 THR C CA 1
ATOM 4020 C C . THR E 3 17 ? 33.958 16.874 -33.947 1.00 31.93 17 THR C C 1
ATOM 4021 O O . THR E 3 17 ? 34.332 16.090 -33.064 1.00 35.59 17 THR C O 1
ATOM 4025 N N . CYS E 3 18 ? 34.487 16.929 -35.168 1.00 33.35 18 CYS C N 1
ATOM 4026 C CA . CYS E 3 18 ? 35.504 16.008 -35.667 1.00 34.13 18 CYS C CA 1
ATOM 4027 C C . CYS E 3 18 ? 36.903 16.539 -35.417 1.00 33.34 18 CYS C C 1
ATOM 4028 O O . CYS E 3 18 ? 37.234 17.649 -35.836 1.00 34.53 18 CYS C O 1
ATOM 4031 N N . TYR E 3 19 ? 37.736 15.737 -34.758 1.00 32.68 19 TYR C N 1
ATOM 4032 C CA . TYR E 3 19 ? 39.086 16.169 -34.422 1.00 33.05 19 TYR C CA 1
ATOM 4033 C C . TYR E 3 19 ? 39.887 16.438 -35.698 1.00 35.11 19 TYR C C 1
ATOM 4034 O O . TYR E 3 19 ? 40.750 17.310 -35.735 1.00 33.28 19 TYR C O 1
ATOM 4043 N N . ILE E 3 20 ? 39.579 15.689 -36.748 1.00 35.41 20 ILE C N 1
ATOM 4044 C CA . ILE E 3 20 ? 40.309 15.806 -38.005 1.00 36.14 20 ILE C CA 1
ATOM 4045 C C . ILE E 3 20 ? 39.955 17.071 -38.783 1.00 34.65 20 ILE C C 1
ATOM 4046 O O . ILE E 3 20 ? 40.835 17.886 -39.053 1.00 34.14 20 ILE C O 1
ATOM 4051 N N . CYS E 3 21 ? 38.680 17.234 -39.132 1.00 32.43 21 CYS C N 1
ATOM 4052 C CA . CYS E 3 21 ? 38.245 18.323 -40.028 1.00 37.94 21 CYS C CA 1
ATOM 4053 C C . CYS E 3 21 ? 37.711 19.552 -39.286 1.00 38.65 21 CYS C C 1
ATOM 4054 O O . CYS E 3 21 ? 37.424 20.580 -39.907 1.00 35.82 21 CYS C O 1
ATOM 4057 N N . LYS E 3 22 ? 37.550 19.424 -37.970 1.00 37.22 22 LYS C N 1
ATOM 4058 C CA . LYS E 3 22 ? 37.112 20.528 -37.102 1.00 37.07 22 LYS C CA 1
ATOM 4059 C C . LYS E 3 22 ? 35.638 20.889 -37.281 1.00 37.35 22 LYS C C 1
ATOM 4060 O O . LYS E 3 22 ? 35.114 21.745 -36.574 1.00 39.47 22 LYS C O 1
ATOM 4066 N N . GLY E 3 23 ? 34.956 20.219 -38.211 1.00 34.72 23 GLY C N 1
ATOM 4067 C CA . GLY E 3 23 ? 33.535 20.442 -38.393 1.00 33.90 23 GLY C CA 1
ATOM 4068 C C . GLY E 3 23 ? 32.683 19.507 -37.547 1.00 33.89 23 GLY C C 1
ATOM 4069 O O . GLY E 3 23 ? 33.214 18.697 -36.770 1.00 35.04 23 GLY C O 1
ATOM 4070 N N . TYR E 3 24 ? 31.366 19.637 -37.675 1.00 31.30 24 TYR C N 1
ATOM 4071 C CA . TYR E 3 24 ? 30.428 18.702 -37.040 1.00 34.70 24 TYR C CA 1
ATOM 4072 C C . TYR E 3 24 ? 30.625 17.288 -37.557 1.00 34.42 24 TYR C C 1
ATOM 4073 O O . TYR E 3 24 ? 30.930 17.086 -38.734 1.00 34.58 24 TYR C O 1
ATOM 4082 N N . LEU E 3 25 ? 30.464 16.313 -36.670 1.00 30.10 25 LEU C N 1
ATOM 4083 C CA . LEU E 3 25 ? 30.558 14.908 -37.050 1.00 32.22 25 LEU C CA 1
ATOM 4084 C C . LEU E 3 25 ? 29.489 14.534 -38.094 1.00 32.46 25 LEU C C 1
ATOM 4085 O O . LEU E 3 25 ? 28.301 14.533 -37.786 1.00 34.27 25 LEU C O 1
ATOM 4090 N N . ILE E 3 26 ? 29.925 14.241 -39.321 1.00 28.97 26 ILE C N 1
ATOM 4091 C CA . ILE E 3 26 ? 29.025 13.761 -40.386 1.00 31.00 26 ILE C CA 1
ATOM 4092 C C . ILE E 3 26 ? 29.236 12.261 -40.602 1.00 30.75 26 ILE C C 1
ATOM 4093 O O . ILE E 3 26 ? 30.369 11.814 -40.822 1.00 31.44 26 ILE C O 1
ATOM 4098 N N . LYS E 3 27 ? 28.146 11.498 -40.517 1.00 30.72 27 LYS C N 1
ATOM 4099 C CA . LYS E 3 27 ? 28.207 10.039 -40.403 1.00 32.14 27 LYS C CA 1
ATOM 4100 C C . LYS E 3 27 ? 29.250 9.632 -39.347 1.00 33.03 27 LYS C C 1
ATOM 4101 O O . LYS E 3 27 ? 30.274 9.003 -39.672 1.00 29.48 27 LYS C O 1
ATOM 4107 N N . PRO E 3 28 ? 28.999 10.027 -38.080 1.00 28.40 28 PRO C N 1
ATOM 4108 C CA . PRO E 3 28 ? 29.997 9.804 -37.022 1.00 29.96 28 PRO C CA 1
ATOM 4109 C C . PRO E 3 28 ? 30.354 8.324 -36.956 1.00 26.88 28 PRO C C 1
ATOM 4110 O O . PRO E 3 28 ? 29.471 7.457 -36.968 1.00 28.97 28 PRO C O 1
ATOM 4114 N N . THR E 3 29 ? 31.653 8.071 -36.997 1.00 26.15 29 THR C N 1
ATOM 4115 C CA . THR E 3 29 ? 32.223 6.737 -37.043 1.00 32.43 29 THR C CA 1
ATOM 4116 C C . THR E 3 29 ? 33.231 6.604 -35.896 1.00 28.45 29 THR C C 1
ATOM 4117 O O . THR E 3 29 ? 34.111 7.462 -35.734 1.00 26.42 29 THR C O 1
ATOM 4121 N N . THR E 3 30 ? 33.121 5.532 -35.114 1.00 27.37 30 THR C N 1
ATOM 4122 C CA . THR E 3 30 ? 33.970 5.384 -33.901 1.00 25.19 30 THR C CA 1
ATOM 4123 C C . THR E 3 30 ? 35.086 4.373 -34.085 1.00 34.14 30 THR C C 1
ATOM 4124 O O . THR E 3 30 ? 34.846 3.273 -34.589 1.00 35.78 30 THR C O 1
ATOM 4128 N N . VAL E 3 31 ? 36.303 4.746 -33.685 1.00 28.56 31 VAL C N 1
ATOM 4129 C CA . VAL E 3 31 ? 37.413 3.804 -33.577 1.00 27.32 31 VAL C CA 1
ATOM 4130 C C . VAL E 3 31 ? 37.256 3.108 -32.227 1.00 33.83 31 VAL C C 1
ATOM 4131 O O . VAL E 3 31 ? 37.471 3.722 -31.173 1.00 38.06 31 VAL C O 1
ATOM 4135 N N . THR E 3 32 ? 36.886 1.835 -32.255 1.00 32.88 32 THR C N 1
ATOM 4136 C CA . THR E 3 32 ? 36.375 1.195 -31.050 1.00 36.23 32 THR C CA 1
ATOM 4137 C C . THR E 3 32 ? 37.461 0.854 -30.042 1.00 37.12 32 THR C C 1
ATOM 4138 O O . THR E 3 32 ? 37.182 0.791 -28.852 1.00 35.46 32 THR C O 1
ATOM 4142 N N . GLU E 3 33 ? 38.697 0.659 -30.509 1.00 34.05 33 GLU C N 1
ATOM 4143 C CA . GLU E 3 33 ? 39.791 0.315 -29.601 1.00 35.64 33 GLU C CA 1
ATOM 4144 C C . GLU E 3 33 ? 39.947 1.352 -28.486 1.00 37.30 33 GLU C C 1
ATOM 4145 O O . GLU E 3 33 ? 40.129 0.997 -27.319 1.00 44.18 33 GLU C O 1
ATOM 4147 N N . CYS E 3 34 ? 39.848 2.631 -28.838 1.00 37.50 34 CYS C N 1
ATOM 4148 C CA . CYS E 3 34 ? 40.025 3.719 -27.864 1.00 37.80 34 CYS C CA 1
ATOM 4149 C C . CYS E 3 34 ? 38.751 4.562 -27.748 1.00 35.34 34 CYS C C 1
ATOM 4150 O O . CYS E 3 34 ? 38.704 5.575 -27.038 1.00 31.33 34 CYS C O 1
ATOM 4153 N N . LEU E 3 35 ? 37.703 4.124 -28.438 1.00 31.34 35 LEU C N 1
ATOM 4154 C CA . LEU E 3 35 ? 36.427 4.832 -28.422 1.00 32.46 35 LEU C CA 1
ATOM 4155 C C . LEU E 3 35 ? 36.516 6.326 -28.757 1.00 34.76 35 LEU C C 1
ATOM 4156 O O . LEU E 3 35 ? 36.076 7.156 -27.971 1.00 34.80 35 LEU C O 1
ATOM 4161 N N . HIS E 3 36 ? 37.098 6.664 -29.909 1.00 27.80 36 HIS C N 1
ATOM 4162 C CA . HIS E 3 36 ? 37.130 8.051 -30.373 1.00 29.03 36 HIS C CA 1
ATOM 4163 C C . HIS E 3 36 ? 36.424 8.148 -31.731 1.00 29.00 36 HIS C C 1
ATOM 4164 O O . HIS E 3 36 ? 36.564 7.266 -32.573 1.00 31.93 36 HIS C O 1
ATOM 4171 N N . THR E 3 37 ? 35.701 9.240 -31.943 1.00 29.47 37 THR C N 1
ATOM 4172 C CA . THR E 3 37 ? 34.731 9.328 -33.026 1.00 28.52 37 THR C CA 1
ATOM 4173 C C . THR E 3 37 ? 35.129 10.455 -33.977 1.00 29.65 37 THR C C 1
ATOM 4174 O O . THR E 3 37 ? 35.625 11.497 -33.532 1.00 27.65 37 THR C O 1
ATOM 4178 N N . PHE E 3 38 ? 34.921 10.223 -35.278 1.00 28.29 38 PHE C N 1
ATOM 4179 C CA . PHE E 3 38 ? 35.306 11.146 -36.361 1.00 27.96 38 PHE C CA 1
ATOM 4180 C C . PHE E 3 38 ? 34.258 11.054 -37.473 1.00 32.49 38 PHE C C 1
ATOM 4181 O O . PHE E 3 38 ? 33.417 10.156 -37.446 1.00 29.37 38 PHE C O 1
ATOM 4189 N N . CYS E 3 39 ? 34.289 11.965 -38.447 1.00 32.79 39 CYS C N 1
ATOM 4190 C CA . CYS E 3 39 ? 33.446 11.779 -39.630 1.00 29.99 39 CYS C CA 1
ATOM 4191 C C . CYS E 3 39 ? 33.886 10.503 -40.324 1.00 30.69 39 CYS C C 1
ATOM 4192 O O . CYS E 3 39 ? 35.089 10.181 -40.338 1.00 33.73 39 CYS C O 1
ATOM 4195 N N . LYS E 3 40 ? 32.935 9.801 -40.934 1.00 27.83 40 LYS C N 1
ATOM 4196 C CA . LYS E 3 40 ? 33.257 8.600 -41.700 1.00 28.33 40 LYS C CA 1
ATOM 4197 C C . LYS E 3 40 ? 34.354 8.873 -42.733 1.00 30.74 40 LYS C C 1
ATOM 4198 O O . LYS E 3 40 ? 35.358 8.163 -42.787 1.00 31.33 40 LYS C O 1
ATOM 4204 N N . THR E 3 41 ? 34.181 9.905 -43.544 1.00 32.24 41 THR C N 1
ATOM 4205 C CA . THR E 3 41 ? 35.149 10.130 -44.615 1.00 31.30 41 THR C CA 1
ATOM 4206 C C . THR E 3 41 ? 36.511 10.472 -44.025 1.00 30.75 41 THR C C 1
ATOM 4207 O O . THR E 3 41 ? 37.540 9.984 -44.497 1.00 35.36 41 THR C O 1
ATOM 4211 N N . CYS E 3 42 ? 36.509 11.293 -42.984 1.00 29.70 42 CYS C N 1
ATOM 4212 C CA . CYS E 3 42 ? 37.754 11.709 -42.345 1.00 35.77 42 CYS C CA 1
ATOM 4213 C C . CYS E 3 42 ? 38.570 10.523 -41.829 1.00 32.29 42 CYS C C 1
ATOM 4214 O O . CYS E 3 42 ? 39.752 10.420 -42.102 1.00 30.71 42 CYS C O 1
ATOM 4217 N N . ILE E 3 43 ? 37.935 9.613 -41.105 1.00 30.85 43 ILE C N 1
ATOM 4218 C CA . ILE E 3 43 ? 38.678 8.490 -40.552 1.00 33.87 43 ILE C CA 1
ATOM 4219 C C . ILE E 3 43 ? 39.052 7.425 -41.591 1.00 31.39 43 ILE C C 1
ATOM 4220 O O . ILE E 3 43 ? 40.155 6.885 -41.558 1.00 29.81 43 ILE C O 1
ATOM 4225 N N . VAL E 3 44 ? 38.151 7.147 -42.528 1.00 33.07 44 VAL C N 1
ATOM 4226 C CA . VAL E 3 44 ? 38.422 6.163 -43.569 1.00 31.80 44 VAL C CA 1
ATOM 4227 C C . VAL E 3 44 ? 39.628 6.597 -44.398 1.00 34.82 44 VAL C C 1
ATOM 4228 O O . VAL E 3 44 ? 40.536 5.798 -44.689 1.00 33.47 44 VAL C O 1
ATOM 4232 N N . GLN E 3 45 ? 39.656 7.872 -44.758 1.00 32.88 45 GLN C N 1
ATOM 4233 C CA . GLN E 3 45 ? 40.767 8.363 -45.566 1.00 39.68 45 GLN C CA 1
ATOM 4234 C C . GLN E 3 45 ? 42.070 8.396 -44.760 1.00 39.33 45 GLN C C 1
ATOM 4235 O O . GLN E 3 45 ? 43.129 8.086 -45.291 1.00 39.12 45 GLN C O 1
ATOM 4241 N N . HIS E 3 46 ? 41.979 8.729 -43.473 1.00 37.95 46 HIS C N 1
ATOM 4242 C CA . HIS E 3 46 ? 43.153 8.701 -42.590 1.00 38.40 46 HIS C CA 1
ATOM 4243 C C . HIS E 3 46 ? 43.764 7.306 -42.563 1.00 36.03 46 HIS C C 1
ATOM 4244 O O . HIS E 3 46 ? 44.978 7.148 -42.620 1.00 36.27 46 HIS C O 1
ATOM 4251 N N . PHE E 3 47 ? 42.905 6.291 -42.493 1.00 35.04 47 PHE C N 1
ATOM 4252 C CA . PHE E 3 47 ? 43.363 4.918 -42.329 1.00 36.69 47 PHE C CA 1
ATOM 4253 C C . PHE E 3 47 ? 43.943 4.323 -43.607 1.00 41.89 47 PHE C C 1
ATOM 4254 O O . PHE E 3 47 ? 44.443 3.199 -43.600 1.00 46.75 47 PHE C O 1
ATOM 4262 N N . GLU E 3 48 ? 43.881 5.070 -44.702 1.00 43.17 48 GLU C N 1
ATOM 4263 C CA . GLU E 3 48 ? 44.564 4.653 -45.928 1.00 52.49 48 GLU C CA 1
ATOM 4264 C C . GLU E 3 48 ? 46.074 4.726 -45.748 1.00 55.49 48 GLU C C 1
ATOM 4265 O O . GLU E 3 48 ? 46.824 4.052 -46.451 1.00 60.63 48 GLU C O 1
ATOM 4271 N N . ASP E 3 49 ? 46.520 5.549 -44.803 1.00 59.07 49 ASP C N 1
ATOM 4272 C CA . ASP E 3 49 ? 47.947 5.814 -44.636 1.00 64.35 49 ASP C CA 1
ATOM 4273 C C . ASP E 3 49 ? 48.470 5.548 -43.227 1.00 63.16 49 ASP C C 1
ATOM 4274 O O . ASP E 3 49 ? 49.657 5.305 -43.042 1.00 67.51 49 ASP C O 1
ATOM 4279 N N . SER E 3 50 ? 47.583 5.584 -42.239 1.00 58.06 50 SER C N 1
ATOM 4280 C CA . SER E 3 50 ? 47.981 5.361 -40.853 1.00 59.45 50 SER C CA 1
ATOM 4281 C C . SER E 3 50 ? 47.188 4.226 -40.228 1.00 53.22 50 SER C C 1
ATOM 4282 O O . SER E 3 50 ? 46.047 3.954 -40.615 1.00 48.20 50 SER C O 1
ATOM 4285 N N . ASN E 3 51 ? 47.798 3.567 -39.254 1.00 51.79 51 ASN C N 1
ATOM 4286 C CA . ASN E 3 51 ? 47.099 2.565 -38.476 1.00 52.52 51 ASN C CA 1
ATOM 4287 C C . ASN E 3 51 ? 46.779 3.082 -37.080 1.00 50.27 51 ASN C C 1
ATOM 4288 O O . ASN E 3 51 ? 46.279 2.343 -36.244 1.00 51.62 51 ASN C O 1
ATOM 4293 N N . ASP E 3 52 ? 47.058 4.356 -36.829 1.00 50.80 52 ASP C N 1
ATOM 4294 C CA A ASP E 3 52 ? 46.854 4.929 -35.501 0.62 48.13 52 ASP C CA 1
ATOM 4295 C CA B ASP E 3 52 ? 46.825 4.915 -35.504 0.38 48.41 52 ASP C CA 1
ATOM 4296 C C . ASP E 3 52 ? 45.655 5.890 -35.458 1.00 45.39 52 ASP C C 1
ATOM 4297 O O . ASP E 3 52 ? 45.362 6.590 -36.429 1.00 47.10 52 ASP C O 1
ATOM 4306 N N . CYS E 3 53 ? 44.980 5.920 -34.321 1.00 43.62 53 CYS C N 1
ATOM 4307 C CA . CYS E 3 53 ? 43.938 6.901 -34.067 1.00 41.18 53 CYS C CA 1
ATOM 4308 C C . CYS E 3 53 ? 44.523 8.309 -34.164 1.00 37.65 53 CYS C C 1
ATOM 4309 O O . CYS E 3 53 ? 45.558 8.617 -33.545 1.00 38.68 53 CYS C O 1
ATOM 4312 N N . PRO E 3 54 ? 43.865 9.169 -34.946 1.00 36.53 54 PRO C N 1
ATOM 4313 C CA . PRO E 3 54 ? 44.320 10.545 -35.166 1.00 40.26 54 PRO C CA 1
ATOM 4314 C C . PRO E 3 54 ? 44.204 11.399 -33.914 1.00 34.19 54 PRO C C 1
ATOM 4315 O O . PRO E 3 54 ? 44.896 12.404 -33.802 1.00 37.44 54 PRO C O 1
ATOM 4319 N N . ARG E 3 55 ? 43.352 11.014 -32.972 1.00 34.90 55 ARG C N 1
ATOM 4320 C CA . ARG E 3 55 ? 43.251 11.816 -31.760 1.00 37.99 55 ARG C CA 1
ATOM 4321 C C . ARG E 3 55 ? 44.258 11.432 -30.676 1.00 41.00 55 ARG C C 1
ATOM 4322 O O . ARG E 3 55 ? 44.977 12.289 -30.174 1.00 45.14 55 ARG C O 1
ATOM 4330 N N . CYS E 3 56 ? 44.306 10.157 -30.300 1.00 36.67 56 CYS C N 1
ATOM 4331 C CA . CYS E 3 56 ? 45.165 9.752 -29.175 1.00 46.94 56 CYS C CA 1
ATOM 4332 C C . CYS E 3 56 ? 46.449 9.017 -29.581 1.00 43.42 56 CYS C C 1
ATOM 4333 O O . CYS E 3 56 ? 47.324 8.766 -28.739 1.00 46.90 56 CYS C O 1
ATOM 4336 N N . GLY E 3 57 ? 46.563 8.668 -30.862 1.00 42.99 57 GLY C N 1
ATOM 4337 C CA . GLY E 3 57 ? 47.777 8.063 -31.390 1.00 46.83 57 GLY C CA 1
ATOM 4338 C C . GLY E 3 57 ? 47.852 6.558 -31.219 1.00 48.24 57 GLY C C 1
ATOM 4339 O O . GLY E 3 57 ? 48.786 5.920 -31.692 1.00 51.80 57 GLY C O 1
ATOM 4340 N N . ASN E 3 58 ? 46.869 5.987 -30.535 1.00 45.89 58 ASN C N 1
ATOM 4341 C CA . ASN E 3 58 ? 46.868 4.556 -30.250 1.00 52.16 58 ASN C CA 1
ATOM 4342 C C . ASN E 3 58 ? 46.759 3.718 -31.517 1.00 51.09 58 ASN C C 1
ATOM 4343 O O . ASN E 3 58 ? 45.951 4.024 -32.398 1.00 43.86 58 ASN C O 1
ATOM 4348 N N . GLN E 3 59 ? 47.552 2.653 -31.596 1.00 51.15 59 GLN C N 1
ATOM 4349 C CA . GLN E 3 59 ? 47.536 1.772 -32.765 1.00 62.01 59 GLN C CA 1
ATOM 4350 C C . GLN E 3 59 ? 46.351 0.808 -32.753 1.00 62.59 59 GLN C C 1
ATOM 4351 O O . GLN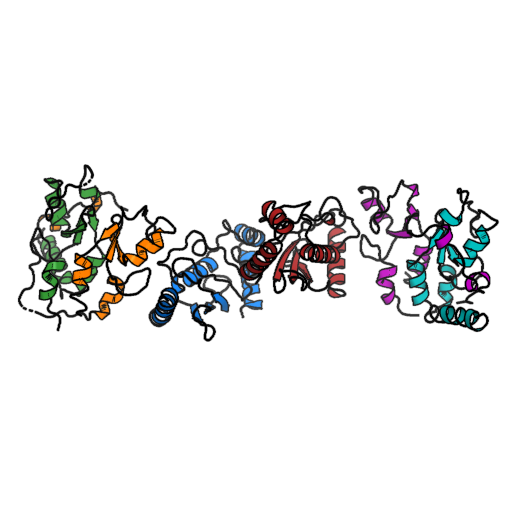 E 3 59 ? 45.989 0.260 -31.718 1.00 64.33 59 GLN C O 1
ATOM 4357 N N . VAL E 3 60 ? 45.744 0.608 -33.914 1.00 63.70 60 VAL C N 1
ATOM 4358 C CA . VAL E 3 60 ? 44.666 -0.357 -34.044 1.00 64.98 60 VAL C CA 1
ATOM 4359 C C . VAL E 3 60 ? 45.191 -1.730 -34.475 1.00 68.80 60 VAL C C 1
ATOM 4360 O O . VAL E 3 60 ? 45.807 -2.455 -33.688 1.00 69.50 60 VAL C O 1
ATOM 4364 N N . GLU E 3 62 ? 43.461 -4.345 -35.628 1.00 63.95 62 GLU C N 1
ATOM 4365 C CA . GLU E 3 62 ? 43.827 -5.432 -36.527 1.00 61.38 62 GLU C CA 1
ATOM 4366 C C . GLU E 3 62 ? 44.695 -4.887 -37.640 1.00 63.64 62 GLU C C 1
ATOM 4367 O O . GLU E 3 62 ? 44.886 -3.678 -37.737 1.00 62.26 62 GLU C O 1
ATOM 4369 N N . THR E 3 63 ? 45.222 -5.777 -38.477 1.00 71.01 63 THR C N 1
ATOM 4370 C CA . THR E 3 63 ? 46.066 -5.372 -39.602 1.00 75.16 63 THR C CA 1
ATOM 4371 C C . THR E 3 63 ? 45.288 -4.451 -40.543 1.00 71.43 63 THR C C 1
ATOM 4372 O O . THR E 3 63 ? 45.855 -3.549 -41.171 1.00 72.98 63 THR C O 1
ATOM 4376 N N . ASN E 3 64 ? 43.983 -4.688 -40.631 1.00 64.28 64 ASN C N 1
ATOM 4377 C CA . ASN E 3 64 ? 43.092 -3.778 -41.330 1.00 57.16 64 ASN C CA 1
ATOM 4378 C C . ASN E 3 64 ? 42.345 -2.915 -40.314 1.00 50.55 64 ASN C C 1
ATOM 4379 O O . ASN E 3 64 ? 41.488 -3.408 -39.597 1.00 43.92 64 ASN C O 1
ATOM 4384 N N . PRO E 3 65 ? 42.677 -1.616 -40.252 1.00 44.06 65 PRO C N 1
ATOM 4385 C CA . PRO E 3 65 ? 42.087 -0.710 -39.255 1.00 43.05 65 PRO C CA 1
ATOM 4386 C C . PRO E 3 65 ? 40.601 -0.429 -39.464 1.00 38.11 65 PRO C C 1
ATOM 4387 O O . PRO E 3 65 ? 39.922 -0.000 -38.525 1.00 33.38 65 PRO C O 1
ATOM 4391 N N . LEU E 3 66 ? 40.102 -0.653 -40.675 1.00 35.32 66 LEU C N 1
ATOM 4392 C CA . LEU E 3 66 ? 38.684 -0.448 -40.952 1.00 32.96 66 LEU C CA 1
ATOM 4393 C C . LEU E 3 66 ? 37.856 -1.467 -40.188 1.00 33.42 66 LEU C C 1
ATOM 4394 O O . LEU E 3 66 ? 36.695 -1.228 -39.871 1.00 33.92 66 LEU C O 1
ATOM 4399 N N . GLU E 3 67 ? 38.469 -2.606 -39.893 1.00 30.76 67 GLU C N 1
ATOM 4400 C CA . GLU E 3 67 ? 37.811 -3.703 -39.207 1.00 36.41 67 GLU C CA 1
ATOM 4401 C C . GLU E 3 67 ? 37.290 -3.284 -37.824 1.00 44.24 67 GLU C C 1
ATOM 4402 O O . GLU E 3 67 ? 36.388 -3.909 -37.279 1.00 48.37 67 GLU C O 1
ATOM 4408 N N . MET E 3 68 ? 37.856 -2.218 -37.269 1.00 41.66 68 MET C N 1
ATOM 4409 C CA . MET E 3 68 ? 37.495 -1.778 -35.928 1.00 49.31 68 MET C CA 1
ATOM 4410 C C . MET E 3 68 ? 36.667 -0.496 -35.929 1.00 45.09 68 MET C C 1
ATOM 4411 O O . MET E 3 68 ? 36.520 0.158 -34.887 1.00 46.00 68 MET C O 1
ATOM 4416 N N . LEU E 3 69 ? 36.145 -0.124 -37.094 1.00 34.94 69 LEU C N 1
ATOM 4417 C CA . LEU E 3 69 ? 35.268 1.035 -37.170 1.00 36.42 69 LEU C CA 1
ATOM 4418 C C . LEU E 3 69 ? 33.804 0.611 -37.021 1.00 37.78 69 LEU C C 1
ATOM 4419 O O . LEU E 3 69 ? 33.408 -0.427 -37.541 1.00 30.63 69 LEU C O 1
ATOM 4424 N N . ARG E 3 70 ? 33.019 1.407 -36.299 1.00 30.10 70 ARG C N 1
ATOM 4425 C CA . ARG E 3 70 ? 31.571 1.212 -36.225 1.00 33.39 70 ARG C CA 1
ATOM 4426 C C . ARG E 3 70 ? 30.861 2.556 -36.392 1.00 33.19 70 ARG C C 1
ATOM 4427 O O . ARG E 3 70 ? 31.282 3.557 -35.820 1.00 32.15 70 ARG C O 1
ATOM 4435 N N . LEU E 3 71 ? 29.793 2.573 -37.187 1.00 33.68 71 LEU C N 1
ATOM 4436 C CA . LEU E 3 71 ? 28.921 3.744 -37.316 1.00 31.88 71 LEU C CA 1
ATOM 4437 C C . LEU E 3 71 ? 28.211 3.974 -36.000 1.00 36.03 71 LEU C C 1
ATOM 4438 O O . LEU E 3 71 ? 27.663 3.033 -35.444 1.00 39.63 71 LEU C O 1
ATOM 4443 N N . ASP E 3 72 ? 28.221 5.215 -35.513 1.00 35.05 72 ASP C N 1
ATOM 4444 C CA . ASP E 3 72 ? 27.535 5.596 -34.269 1.00 33.28 72 ASP C CA 1
ATOM 4445 C C . ASP E 3 72 ? 26.201 6.252 -34.632 1.00 37.59 72 ASP C C 1
ATOM 4446 O O . ASP E 3 72 ? 26.102 7.482 -34.688 1.00 36.13 72 ASP C O 1
ATOM 4451 N N . ASN E 3 73 ? 25.179 5.429 -34.873 1.00 29.35 73 ASN C N 1
ATOM 4452 C CA . ASN E 3 73 ? 23.877 5.934 -35.295 1.00 29.19 73 ASN C CA 1
ATOM 4453 C C . ASN E 3 73 ? 23.231 6.798 -34.227 1.00 31.30 73 ASN C C 1
ATOM 4454 O O . ASN E 3 73 ? 22.578 7.795 -34.541 1.00 30.49 73 ASN C O 1
ATOM 4459 N N . THR E 3 74 ? 23.437 6.418 -32.965 1.00 29.42 74 THR C N 1
ATOM 4460 C CA . THR E 3 74 ? 22.846 7.129 -31.829 1.00 27.91 74 THR C CA 1
ATOM 4461 C C . THR E 3 74 ? 23.393 8.541 -31.728 1.00 27.29 74 THR C C 1
ATOM 4462 O O . THR E 3 74 ? 22.637 9.485 -31.555 1.00 25.72 74 THR C O 1
ATOM 4466 N N . LEU E 3 75 ? 24.714 8.690 -31.840 1.00 29.35 75 LEU C N 1
ATOM 4467 C CA . LEU E 3 75 ? 25.320 10.016 -31.796 1.00 25.97 75 LEU C CA 1
ATOM 4468 C C . LEU E 3 75 ? 24.880 10.861 -32.999 1.00 27.88 75 LEU C C 1
ATOM 4469 O O . LEU E 3 75 ? 24.642 12.070 -32.881 1.00 27.72 75 LEU C O 1
ATOM 4474 N N . GLU E 3 76 ? 24.777 10.223 -34.156 1.00 26.10 76 GLU C N 1
ATOM 4475 C CA . GLU E 3 76 ? 24.273 10.922 -35.333 1.00 27.83 76 GLU C CA 1
ATOM 4476 C C . GLU E 3 76 ? 22.872 11.511 -35.084 1.00 31.88 76 GLU C C 1
ATOM 4477 O O . GLU E 3 76 ? 22.638 12.695 -35.361 1.00 29.43 76 GLU C O 1
ATOM 4483 N N . GLU E 3 77 ? 21.945 10.689 -34.584 1.00 28.51 77 GLU C N 1
ATOM 4484 C CA . GLU E 3 77 ? 20.577 11.175 -34.288 1.00 28.26 77 GLU C CA 1
ATOM 4485 C C . GLU E 3 77 ? 20.609 12.330 -33.278 1.00 28.62 77 GLU C C 1
ATOM 4486 O O . GLU E 3 77 ? 19.883 13.301 -33.423 1.00 29.98 77 GLU C O 1
ATOM 4488 N N . ILE E 3 78 ? 21.463 12.234 -32.261 1.00 26.25 78 ILE C N 1
ATOM 4489 C CA . ILE E 3 78 ? 21.603 13.328 -31.283 1.00 29.08 78 ILE C CA 1
ATOM 4490 C C . ILE E 3 78 ? 22.091 14.623 -31.958 1.00 33.65 78 ILE C C 1
ATOM 4491 O O . ILE E 3 78 ? 21.542 15.718 -31.738 1.00 32.00 78 ILE C O 1
ATOM 4496 N N . ILE E 3 79 ? 23.133 14.495 -32.773 1.00 28.25 79 ILE C N 1
ATOM 4497 C CA . ILE E 3 79 ? 23.695 15.657 -33.450 1.00 28.62 79 ILE C CA 1
ATOM 4498 C C . ILE E 3 79 ? 22.694 16.349 -34.361 1.00 29.44 79 ILE C C 1
ATOM 4499 O O . ILE E 3 79 ? 22.559 17.576 -34.331 1.00 32.48 79 ILE C O 1
ATOM 4504 N N . PHE E 3 80 ? 21.950 15.553 -35.126 1.00 28.47 80 PHE C N 1
ATOM 4505 C CA . PHE E 3 80 ? 20.927 16.080 -36.023 1.00 34.06 80 PHE C CA 1
ATOM 4506 C C . PHE E 3 80 ? 19.845 16.832 -35.251 1.00 33.33 80 PHE C C 1
ATOM 4507 O O . PHE E 3 80 ? 19.240 17.766 -35.763 1.00 35.29 80 PHE C O 1
ATOM 4515 N N . LYS E 3 81 ? 19.607 16.415 -34.014 1.00 31.39 81 LYS C N 1
ATOM 4516 C CA . LYS E 3 81 ? 18.620 17.065 -33.170 1.00 34.49 81 LYS C CA 1
ATOM 4517 C C . LYS E 3 81 ? 19.147 18.349 -32.521 1.00 36.00 81 LYS C C 1
ATOM 4518 O O . LYS E 3 81 ? 18.417 19.327 -32.387 1.00 37.29 81 LYS C O 1
ATOM 4524 N N . LEU E 3 82 ? 20.418 18.354 -32.141 1.00 34.18 82 LEU C N 1
ATOM 4525 C CA . LEU E 3 82 ? 21.010 19.532 -31.508 1.00 36.98 82 LEU C CA 1
ATOM 4526 C C . LEU E 3 82 ? 21.364 20.649 -32.482 1.00 41.07 82 LEU C C 1
ATOM 4527 O O . LEU E 3 82 ? 21.261 21.825 -32.142 1.00 47.21 82 LEU C O 1
ATOM 4532 N N . VAL E 3 83 ? 21.827 20.283 -33.670 1.00 38.66 83 VAL C N 1
ATOM 4533 C CA . VAL E 3 83 ? 22.222 21.279 -34.657 1.00 39.38 83 VAL C CA 1
ATOM 4534 C C . VAL E 3 83 ? 21.089 21.484 -35.657 1.00 44.66 83 VAL C C 1
ATOM 4535 O O . VAL E 3 83 ? 20.873 20.649 -36.536 1.00 43.45 83 VAL C O 1
ATOM 4539 N N . PRO E 3 84 ? 20.354 22.598 -35.508 1.00 49.95 84 PRO C N 1
ATOM 4540 C CA . PRO E 3 84 ? 19.205 22.942 -36.355 1.00 56.85 84 PRO C CA 1
ATOM 4541 C C . PRO E 3 84 ? 19.561 22.942 -37.832 1.00 57.04 84 PRO C C 1
ATOM 4542 O O . PRO E 3 84 ? 20.487 23.649 -38.220 1.00 56.13 84 PRO C O 1
ATOM 4546 N N . GLY E 3 85 ? 18.842 22.154 -38.630 1.00 57.46 85 GLY C N 1
ATOM 4547 C CA . GLY E 3 85 ? 18.997 22.170 -40.077 1.00 57.31 85 GLY C CA 1
ATOM 4548 C C . GLY E 3 85 ? 20.226 21.482 -40.652 1.00 52.93 85 GLY C C 1
ATOM 4549 O O . GLY E 3 85 ? 20.478 21.573 -41.859 1.00 52.23 85 GLY C O 1
ATOM 4550 N N . LEU E 3 86 ? 20.995 20.795 -39.810 1.00 38.04 86 LEU C N 1
ATOM 4551 C CA . LEU E 3 86 ? 22.236 20.162 -40.263 1.00 38.25 86 LEU C CA 1
ATOM 4552 C C . LEU E 3 86 ? 21.973 19.031 -41.256 1.00 40.22 86 LEU C C 1
ATOM 4553 O O . LEU E 3 86 ? 22.656 18.938 -42.280 1.00 42.69 86 LEU C O 1
ATOM 4558 N N . ARG E 3 87 ? 20.984 18.189 -40.955 1.00 35.00 87 ARG C N 1
ATOM 4559 C CA . ARG E 3 87 ? 20.656 17.046 -41.800 1.00 39.12 87 ARG C CA 1
ATOM 4560 C C . ARG E 3 87 ? 20.268 17.502 -43.203 1.00 43.00 87 ARG C C 1
ATOM 4561 O O . ARG E 3 87 ? 20.737 16.942 -44.194 1.00 41.21 87 ARG C O 1
ATOM 4569 N N . GLU E 3 88 ? 19.403 18.513 -43.265 1.00 43.39 88 GLU C N 1
ATOM 4570 C CA . GLU E 3 88 ? 18.934 19.070 -44.528 1.00 48.09 88 GLU C CA 1
ATOM 4571 C C . GLU E 3 88 ? 20.074 19.727 -45.310 1.00 45.94 88 GLU C C 1
ATOM 4572 O O . GLU E 3 88 ? 20.169 19.584 -46.530 1.00 43.99 88 GLU C O 1
ATOM 4574 N N . GLN E 3 89 ? 20.944 20.440 -44.608 1.00 43.82 89 GLN C N 1
ATOM 4575 C CA . GLN E 3 89 ? 22.072 21.094 -45.260 1.00 45.58 89 GLN C CA 1
ATOM 4576 C C . GLN E 3 89 ? 23.036 20.091 -45.875 1.00 42.78 89 GLN C C 1
ATOM 4577 O O . GLN E 3 89 ? 23.511 20.286 -46.998 1.00 43.92 89 GLN C O 1
ATOM 4583 N N . GLU E 3 90 ? 23.332 19.021 -45.148 1.00 36.13 90 GLU C N 1
ATOM 4584 C CA . GLU E 3 90 ? 24.232 18.012 -45.682 1.00 40.26 90 GLU C CA 1
ATOM 4585 C C . GLU E 3 90 ? 23.607 17.303 -46.893 1.00 39.89 90 GLU C C 1
ATOM 4586 O O . GLU E 3 90 ? 24.314 16.993 -47.851 1.00 39.22 90 GLU C O 1
ATOM 4592 N N . LEU E 3 91 ? 22.293 17.073 -46.866 1.00 37.90 91 LEU C N 1
ATOM 4593 C CA . LEU E 3 91 ? 21.609 16.550 -48.062 1.00 43.48 91 LEU C CA 1
ATOM 4594 C C . LEU E 3 91 ? 21.602 17.526 -49.236 1.00 42.88 91 LEU C C 1
ATOM 4595 O O . LEU E 3 91 ? 21.721 17.114 -50.390 1.00 46.51 91 LEU C O 1
ATOM 4600 N N . GLU E 3 92 ? 21.456 18.815 -48.950 1.00 42.03 92 GLU C N 1
ATOM 4601 C CA . GLU E 3 92 ? 21.450 19.819 -50.009 1.00 43.91 92 GLU C CA 1
ATOM 4602 C C . GLU E 3 92 ? 22.826 19.880 -50.668 1.00 44.35 92 GLU C C 1
ATOM 4603 O O . GLU E 3 92 ? 22.930 19.951 -51.884 1.00 49.42 92 GLU C O 1
ATOM 4605 N N . ARG E 3 93 ? 23.882 19.827 -49.863 1.00 41.63 93 ARG C N 1
ATOM 4606 C CA . ARG E 3 93 ? 25.237 19.782 -50.404 1.00 45.59 93 ARG C CA 1
ATOM 4607 C C . ARG E 3 93 ? 25.441 18.619 -51.361 1.00 43.21 93 ARG C C 1
ATOM 4608 O O . ARG E 3 93 ? 26.045 18.777 -52.425 1.00 44.30 93 ARG C O 1
ATOM 4616 N N . GLU E 3 94 ? 24.943 17.451 -50.971 1.00 38.66 94 GLU C N 1
ATOM 4617 C CA . GLU E 3 94 ? 25.105 16.270 -51.790 1.00 37.80 94 GLU C CA 1
ATOM 4618 C C . GLU E 3 94 ? 24.274 16.395 -53.061 1.00 40.68 94 GLU C C 1
ATOM 4619 O O . GLU E 3 94 ? 24.738 16.046 -54.144 1.00 40.43 94 GLU C O 1
ATOM 4625 N N . SER E 3 95 ? 23.060 16.918 -52.928 1.00 43.45 95 SER C N 1
ATOM 4626 C CA . SER E 3 95 ? 22.189 17.122 -54.084 1.00 46.67 95 SER C CA 1
ATOM 4627 C C . SER E 3 95 ? 22.832 18.042 -55.122 1.00 48.89 95 SER C C 1
ATOM 4628 O O . SER E 3 95 ? 22.801 17.766 -56.326 1.00 47.32 95 SER C O 1
ATOM 4631 N N . GLU E 3 96 ? 23.424 19.133 -54.651 1.00 48.49 96 GLU C N 1
ATOM 4632 C CA . GLU E 3 96 ? 24.089 20.075 -55.547 1.00 50.02 96 GLU C CA 1
ATOM 4633 C C . GLU E 3 96 ? 25.260 19.396 -56.246 1.00 50.70 96 GLU C C 1
ATOM 4634 O O . GLU E 3 96 ? 25.472 19.584 -57.442 1.00 51.75 96 GLU C O 1
ATOM 4636 N N . PHE E 3 97 ? 26.017 18.599 -55.499 1.00 50.35 97 PHE C N 1
ATOM 4637 C CA . PHE E 3 97 ? 27.137 17.872 -56.081 1.00 49.43 97 PHE C CA 1
ATOM 4638 C C . PHE E 3 97 ? 26.688 17.022 -57.264 1.00 52.65 97 PHE C C 1
ATOM 4639 O O . PHE E 3 97 ? 27.214 17.153 -58.362 1.00 48.99 97 PHE C O 1
ATOM 4647 N N . TRP E 3 98 ? 25.717 16.143 -57.022 1.00 52.76 98 TRP C N 1
ATOM 4648 C CA . TRP E 3 98 ? 25.297 15.171 -58.024 1.00 51.80 98 TRP C CA 1
ATOM 4649 C C . TRP E 3 98 ? 24.780 15.817 -59.299 1.00 54.92 98 TRP C C 1
ATOM 4650 O O . TRP E 3 98 ? 25.066 15.340 -60.399 1.00 51.86 98 TRP C O 1
ATOM 4661 N N . LYS E 3 99 ? 24.050 16.918 -59.156 1.00 58.94 99 LYS C N 1
ATOM 4662 C CA . LYS E 3 99 ? 23.552 17.629 -60.325 1.00 64.61 99 LYS C CA 1
ATOM 4663 C C . LYS E 3 99 ? 24.598 18.565 -60.934 1.00 69.54 99 LYS C C 1
ATOM 4664 O O . LYS E 3 99 ? 24.263 19.485 -61.671 1.00 74.36 99 LYS C O 1
ATOM 4670 N N . LYS E 3 100 ? 25.864 18.319 -60.612 1.00 68.54 100 LYS C N 1
ATOM 4671 C CA . LYS E 3 100 ? 26.981 18.964 -61.291 1.00 70.75 100 LYS C CA 1
ATOM 4672 C C . LYS E 3 100 ? 27.844 17.868 -61.906 1.00 68.92 100 LYS C C 1
ATOM 4673 O O . LYS E 3 100 ? 28.702 18.124 -62.749 1.00 64.89 100 LYS C O 1
ATOM 4675 N N . ASN E 3 101 ? 27.593 16.636 -61.474 1.00 68.94 101 ASN C N 1
ATOM 4676 C CA . ASN E 3 101 ? 28.360 15.481 -61.923 1.00 70.84 101 ASN C CA 1
ATOM 4677 C C . ASN E 3 101 ? 27.646 14.649 -62.998 1.00 71.34 101 ASN C C 1
ATOM 4678 O O . ASN E 3 101 ? 26.628 15.063 -63.557 1.00 72.27 101 ASN C O 1
ATOM 4683 N N . LEU F 3 8 ? -41.929 -59.663 -5.427 1.00 68.50 8 LEU F N 1
ATOM 4684 C CA . LEU F 3 8 ? -42.325 -60.488 -4.284 1.00 68.59 8 LEU F CA 1
ATOM 4685 C C . LEU F 3 8 ? -41.140 -61.197 -3.623 1.00 67.33 8 LEU F C 1
ATOM 4686 O O . LEU F 3 8 ? -40.510 -62.074 -4.223 1.00 67.04 8 LEU F O 1
ATOM 4688 N N . VAL F 3 9 ? -40.851 -60.816 -2.380 1.00 62.29 9 VAL F N 1
ATOM 4689 C CA . VAL F 3 9 ? -39.696 -61.332 -1.652 1.00 59.45 9 VAL F CA 1
ATOM 4690 C C . VAL F 3 9 ? -39.692 -62.866 -1.621 1.00 57.78 9 VAL F C 1
ATOM 4691 O O . VAL F 3 9 ? -38.633 -63.486 -1.675 1.00 48.22 9 VAL F O 1
ATOM 4695 N N . LYS F 3 10 ? -40.888 -63.456 -1.584 1.00 66.39 10 LYS F N 1
ATOM 4696 C CA . LYS F 3 10 ? -41.080 -64.909 -1.597 1.00 65.87 10 LYS F CA 1
ATOM 4697 C C . LYS F 3 10 ? -40.420 -65.6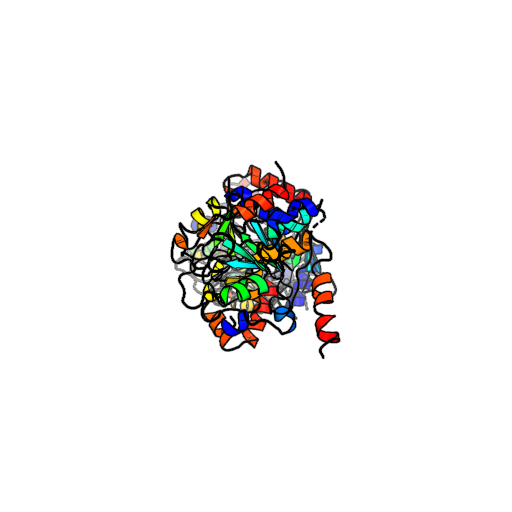02 -2.794 1.00 63.38 10 LYS F C 1
ATOM 4698 O O . LYS F 3 10 ? -39.922 -66.719 -2.666 1.00 60.10 10 LYS F O 1
ATOM 4700 N N . ASP F 3 11 ? -40.425 -64.935 -3.949 1.00 61.50 11 ASP F N 1
ATOM 4701 C CA . ASP F 3 11 ? -39.874 -65.497 -5.186 1.00 62.91 11 ASP F CA 1
ATOM 4702 C C . ASP F 3 11 ? -38.361 -65.760 -5.159 1.00 57.18 11 ASP F C 1
ATOM 4703 O O . ASP F 3 11 ? -37.839 -66.525 -5.976 1.00 55.68 11 ASP F O 1
ATOM 4708 N N . PHE F 3 12 ? -37.646 -65.116 -4.245 1.00 53.92 12 PHE F N 1
ATOM 4709 C CA . PHE F 3 12 ? -36.200 -65.322 -4.168 1.00 47.33 12 PHE F CA 1
ATOM 4710 C C . PHE F 3 12 ? -35.805 -66.446 -3.239 1.00 42.27 12 PHE F C 1
ATOM 4711 O O . PHE F 3 12 ? -34.632 -66.801 -3.162 1.00 43.46 12 PHE F O 1
ATOM 4719 N N . ASN F 3 13 ? -36.766 -66.981 -2.501 1.00 45.20 13 ASN F N 1
ATOM 4720 C CA . ASN F 3 13 ? -36.436 -67.966 -1.468 1.00 46.63 13 ASN F CA 1
ATOM 4721 C C . ASN F 3 13 ? -35.428 -69.067 -1.866 1.00 46.34 13 ASN F C 1
ATOM 4722 O O . ASN F 3 13 ? -34.451 -69.293 -1.137 1.00 44.08 13 ASN F O 1
ATOM 4727 N N . PRO F 3 14 ? -35.633 -69.730 -3.023 1.00 47.16 14 PRO F N 1
ATOM 4728 C CA . PRO F 3 14 ? -34.706 -70.819 -3.369 1.00 47.25 14 PRO F CA 1
ATOM 4729 C C . PRO F 3 14 ? -33.225 -70.422 -3.448 1.00 45.93 14 PRO F C 1
ATOM 4730 O O . PRO F 3 14 ? -32.343 -71.240 -3.185 1.00 43.14 14 PRO F O 1
ATOM 4734 N N . TYR F 3 15 ? -32.947 -69.168 -3.770 1.00 40.11 15 TYR F N 1
ATOM 4735 C CA . TYR F 3 15 ? -31.573 -68.780 -4.011 1.00 39.42 15 TYR F CA 1
ATOM 4736 C C . TYR F 3 15 ? -30.974 -68.139 -2.774 1.00 35.69 15 TYR F C 1
ATOM 4737 O O . TYR F 3 15 ? -29.772 -67.878 -2.724 1.00 43.45 15 TYR F O 1
ATOM 4746 N N . ILE F 3 16 ? -31.808 -67.889 -1.765 1.00 34.63 16 ILE F N 1
ATOM 4747 C CA . ILE F 3 16 ? -31.347 -67.212 -0.550 1.00 34.22 16 ILE F CA 1
ATOM 4748 C C . ILE F 3 16 ? -31.694 -67.940 0.759 1.00 38.76 16 ILE F C 1
ATOM 4749 O O . ILE F 3 16 ? -31.592 -67.358 1.845 1.00 36.44 16 ILE F O 1
ATOM 4754 N N . THR F 3 17 ? -32.080 -69.210 0.668 1.00 34.17 17 THR F N 1
ATOM 4755 C CA . THR F 3 17 ? -32.343 -69.981 1.879 1.00 36.44 17 THR F CA 1
ATOM 4756 C C . THR F 3 17 ? -31.358 -71.133 2.072 1.00 36.76 17 THR F C 1
ATOM 4757 O O . THR F 3 17 ? -30.688 -71.578 1.125 1.00 34.13 17 THR F O 1
ATOM 4761 N N . CYS F 3 18 ? -31.288 -71.604 3.313 1.00 33.78 18 CYS F N 1
ATOM 4762 C CA . CYS F 3 18 ? -30.367 -72.667 3.720 1.00 32.27 18 CYS F CA 1
ATOM 4763 C C . CYS F 3 18 ? -30.972 -74.050 3.511 1.00 31.60 18 CYS F C 1
ATOM 4764 O O . CYS F 3 18 ? -32.077 -74.324 3.986 1.00 31.00 18 CYS F O 1
ATOM 4767 N N . TYR F 3 19 ? -30.244 -74.924 2.813 1.00 32.85 19 TYR F N 1
ATOM 4768 C CA . TYR F 3 19 ? -30.736 -76.274 2.513 1.00 35.11 19 TYR F CA 1
ATOM 4769 C C . TYR F 3 19 ? -30.885 -77.091 3.789 1.00 34.42 19 TYR F C 1
ATOM 4770 O O . TYR F 3 19 ? -31.651 -78.046 3.844 1.00 34.63 19 TYR F O 1
ATOM 4779 N N . ILE F 3 20 ? -30.143 -76.711 4.819 1.00 32.27 20 ILE F N 1
ATOM 4780 C CA . ILE F 3 20 ? -30.146 -77.468 6.066 1.00 32.86 20 ILE F CA 1
ATOM 4781 C C . ILE F 3 20 ? -31.304 -77.066 6.981 1.00 32.62 20 ILE F C 1
ATOM 4782 O O . ILE F 3 20 ? -32.064 -77.918 7.402 1.00 34.35 20 ILE F O 1
ATOM 4787 N N . CYS F 3 21 ? -31.440 -75.775 7.288 1.00 30.68 21 CYS F N 1
ATOM 4788 C CA . CYS F 3 21 ? -32.447 -75.341 8.267 1.00 30.47 21 CYS F CA 1
ATOM 4789 C C . CYS F 3 21 ? -33.709 -74.771 7.616 1.00 33.24 21 CYS F C 1
ATOM 4790 O O . CYS F 3 21 ? -34.687 -74.482 8.306 1.00 33.59 21 CYS F O 1
ATOM 4793 N N . LYS F 3 22 ? -33.650 -74.581 6.303 1.00 33.90 22 LYS F N 1
ATOM 4794 C CA . LYS F 3 22 ? -34.754 -74.051 5.489 1.00 38.50 22 LYS F CA 1
ATOM 4795 C C . LYS F 3 22 ? -35.096 -72.582 5.766 1.00 36.83 22 LYS F C 1
ATOM 4796 O O . LYS F 3 22 ? -36.057 -72.039 5.207 1.00 36.34 22 LYS F O 1
ATOM 4802 N N . GLY F 3 23 ? -34.304 -71.925 6.604 1.00 28.24 23 GLY F N 1
ATOM 4803 C CA . GLY F 3 23 ? -34.511 -70.503 6.819 1.00 28.05 23 GLY F CA 1
ATOM 4804 C C . GLY F 3 23 ? -33.649 -69.649 5.906 1.00 30.16 23 GLY F C 1
ATOM 4805 O O . GLY F 3 23 ? -32.898 -70.188 5.091 1.00 30.32 23 GLY F O 1
ATOM 4806 N N . TYR F 3 24 ? -33.724 -68.321 6.042 1.00 27.38 24 TYR F N 1
ATOM 4807 C CA . TYR F 3 24 ? -32.804 -67.466 5.288 1.00 33.50 24 TYR F CA 1
ATOM 4808 C C . TYR F 3 24 ? -31.355 -67.812 5.617 1.00 34.00 24 TYR F C 1
ATOM 4809 O O . TYR F 3 24 ? -31.046 -68.235 6.745 1.00 30.09 24 TYR F O 1
ATOM 4818 N N . LEU F 3 25 ? -30.479 -67.664 4.626 1.00 28.51 25 LEU F N 1
ATOM 4819 C CA . LEU F 3 25 ? -29.053 -67.851 4.851 1.00 28.66 25 LEU F CA 1
ATOM 4820 C C . LEU F 3 25 ? -28.568 -66.797 5.842 1.00 23.68 25 LEU F C 1
ATOM 4821 O O . LEU F 3 25 ? -28.713 -65.615 5.590 1.00 27.04 25 LEU F O 1
ATOM 4826 N N . ILE F 3 26 ? -28.025 -67.237 6.975 1.00 22.17 26 ILE F N 1
ATOM 4827 C CA . ILE F 3 26 ? -27.491 -66.314 7.991 1.00 22.16 26 ILE F CA 1
ATOM 4828 C C . ILE F 3 26 ? -25.965 -66.531 8.107 1.00 21.56 26 ILE F C 1
ATOM 4829 O O . ILE F 3 26 ? -25.525 -67.656 8.318 1.00 21.86 26 ILE F O 1
ATOM 4834 N N . LYS F 3 27 ? -25.181 -65.464 7.962 1.00 22.01 27 LYS F N 1
ATOM 4835 C CA . LYS F 3 27 ? -23.739 -65.586 7.690 1.00 21.91 27 LYS F CA 1
ATOM 4836 C C . LYS F 3 27 ? -23.441 -66.663 6.635 1.00 22.91 27 LYS F C 1
ATOM 4837 O O . LYS F 3 27 ? -22.817 -67.684 6.943 1.00 22.53 27 LYS F O 1
ATOM 4843 N N . PRO F 3 28 ? -23.920 -66.452 5.394 1.00 23.52 28 PRO F N 1
ATOM 4844 C CA . PRO F 3 28 ? -23.734 -67.480 4.362 1.00 24.86 28 PRO F CA 1
ATOM 4845 C C . PRO F 3 28 ? -22.277 -67.890 4.203 1.00 24.04 28 PRO F C 1
ATOM 4846 O O . PRO F 3 28 ? -21.355 -67.056 4.177 1.00 22.61 28 PRO F O 1
ATOM 4850 N N . THR F 3 29 ? -22.098 -69.206 4.153 1.00 22.09 29 THR F N 1
ATOM 4851 C CA . THR F 3 29 ? -20.791 -69.825 4.159 1.00 23.50 29 THR F CA 1
ATOM 4852 C C . THR F 3 29 ? -20.779 -70.886 3.073 1.00 26.23 29 THR F C 1
ATOM 4853 O O . THR F 3 29 ? -21.663 -71.747 3.015 1.00 27.55 29 THR F O 1
ATOM 4857 N N . THR F 3 30 ? -19.773 -70.808 2.211 1.00 29.08 30 THR F N 1
ATOM 4858 C CA . THR F 3 30 ? -19.716 -71.644 1.005 1.00 28.51 30 THR F CA 1
ATOM 4859 C C . THR F 3 30 ? -18.675 -72.755 1.106 1.00 31.07 30 THR F C 1
ATOM 4860 O O . THR F 3 30 ? -17.538 -72.524 1.547 1.00 28.01 30 THR F O 1
ATOM 4864 N N . VAL F 3 31 ? -19.085 -73.970 0.737 1.00 27.92 31 VAL F N 1
ATOM 4865 C CA . VAL F 3 31 ? -18.160 -75.077 0.579 1.00 35.67 31 VAL F CA 1
ATOM 4866 C C . VAL F 3 31 ? -17.518 -74.868 -0.782 1.00 42.02 31 VAL F C 1
ATOM 4867 O O . VAL F 3 31 ? -18.193 -74.980 -1.808 1.00 40.45 31 VAL F O 1
ATOM 4871 N N . THR F 3 32 ? -16.227 -74.565 -0.807 1.00 32.29 32 THR F N 1
ATOM 4872 C CA . THR F 3 32 ? -15.621 -74.080 -2.050 1.00 33.86 32 THR F CA 1
ATOM 4873 C C . THR F 3 32 ? -15.495 -75.101 -3.166 1.00 39.23 32 THR F C 1
ATOM 4874 O O . THR F 3 32 ? -15.510 -74.725 -4.337 1.00 39.46 32 THR F O 1
ATOM 4878 N N . GLU F 3 33 ? -15.374 -76.382 -2.821 1.00 41.16 33 GLU F N 1
ATOM 4879 C CA . GLU F 3 33 ? -15.153 -77.407 -3.848 1.00 45.04 33 GLU F CA 1
ATOM 4880 C C . GLU F 3 33 ? -16.350 -77.600 -4.786 1.00 45.02 33 GLU F C 1
ATOM 4881 O O . GLU F 3 33 ? -16.174 -77.875 -5.970 1.00 45.11 33 GLU F O 1
ATOM 4887 N N . CYS F 3 34 ? -17.560 -77.425 -4.267 1.00 45.30 34 CYS F N 1
ATOM 4888 C CA . CYS F 3 34 ? -18.763 -77.586 -5.077 1.00 46.13 34 CYS F CA 1
ATOM 4889 C C . CYS F 3 34 ? -19.602 -76.306 -5.132 1.00 43.00 34 CYS F C 1
ATOM 4890 O O . CYS F 3 34 ? -20.641 -76.266 -5.797 1.00 38.52 34 CYS F O 1
ATOM 4893 N N . LEU F 3 35 ? -19.140 -75.260 -4.447 1.00 35.65 35 LEU F N 1
ATOM 4894 C CA . LEU F 3 35 ? -19.824 -73.967 -4.406 1.00 41.46 35 LEU F CA 1
ATOM 4895 C C . LEU F 3 35 ? -21.282 -74.041 -3.950 1.00 41.93 35 LEU F C 1
ATOM 4896 O O . LEU F 3 35 ? -22.160 -73.468 -4.576 1.00 47.97 35 LEU F O 1
ATOM 4901 N N . HIS F 3 36 ? -21.529 -74.750 -2.863 1.00 35.04 36 HIS F N 1
ATOM 4902 C CA . HIS F 3 36 ? -22.847 -74.773 -2.240 1.00 32.00 36 HIS F CA 1
ATOM 4903 C C . HIS F 3 36 ? -22.787 -74.014 -0.918 1.00 32.29 36 HIS F C 1
ATOM 4904 O O . HIS F 3 36 ? -21.784 -74.083 -0.208 1.00 28.44 36 HIS F O 1
ATOM 4911 N N . THR F 3 37 ? -23.840 -73.252 -0.618 1.00 29.71 37 THR F N 1
ATOM 4912 C CA . THR F 3 37 ? -23.792 -72.288 0.473 1.00 34.16 37 THR F CA 1
ATOM 4913 C C . THR F 3 37 ? -24.859 -72.599 1.521 1.00 34.36 37 THR F C 1
ATOM 4914 O O . THR F 3 37 ? -25.956 -73.023 1.175 1.00 36.92 37 THR F O 1
ATOM 4918 N N . PHE F 3 38 ? -24.514 -72.391 2.791 1.00 27.01 38 PHE F N 1
ATOM 4919 C CA . PHE F 3 38 ? -25.390 -72.673 3.935 1.00 28.46 38 PHE F CA 1
ATOM 4920 C C . PHE F 3 38 ? -25.158 -71.629 5.015 1.00 27.40 38 PHE F C 1
ATOM 4921 O O . PHE F 3 38 ? -24.201 -70.852 4.920 1.00 25.88 38 PHE F O 1
ATOM 4929 N N . CYS F 3 39 ? -26.014 -71.600 6.047 1.00 26.87 39 CYS F N 1
ATOM 4930 C CA . CYS F 3 39 ? -25.725 -70.747 7.202 1.00 25.70 39 CYS F CA 1
ATOM 4931 C C . CYS F 3 39 ? -24.388 -71.192 7.760 1.00 26.44 39 CYS F C 1
ATOM 4932 O O . CYS F 3 39 ? -24.070 -72.386 7.726 1.00 26.68 39 CYS F O 1
ATOM 4935 N N . LYS F 3 40 ? -23.614 -70.249 8.289 1.00 25.30 40 LYS F N 1
ATOM 4936 C CA . LYS F 3 40 ? -22.357 -70.622 8.949 1.00 23.88 40 LYS F CA 1
ATOM 4937 C C . LYS F 3 40 ? -22.574 -71.706 10.026 1.00 24.25 40 LYS F C 1
ATOM 4938 O O . LYS F 3 40 ? -21.926 -72.758 9.998 1.00 22.64 40 LYS F O 1
ATOM 4944 N N . THR F 3 41 ? -23.500 -71.473 10.952 1.00 22.07 41 THR F N 1
ATOM 4945 C CA . THR F 3 41 ? -23.708 -72.448 12.032 1.00 26.81 41 THR F CA 1
ATOM 4946 C C . THR F 3 41 ? -24.118 -73.808 11.484 1.00 31.29 41 THR F C 1
ATOM 4947 O O . THR F 3 41 ? -23.627 -74.840 11.954 1.00 26.30 41 THR F O 1
ATOM 4951 N N . CYS F 3 42 ? -25.016 -73.804 10.495 1.00 24.69 42 CYS F N 1
ATOM 4952 C CA . CYS F 3 42 ? -25.510 -75.043 9.900 1.00 26.36 42 CYS F CA 1
ATOM 4953 C C . CYS F 3 42 ? -24.386 -75.902 9.305 1.00 30.18 42 CYS F C 1
ATOM 4954 O O . CYS F 3 42 ? -24.291 -77.095 9.615 1.00 28.22 42 CYS F O 1
ATOM 4957 N N . ILE F 3 43 ? -23.517 -75.301 8.492 1.00 27.26 43 ILE F N 1
ATOM 4958 C CA . ILE F 3 43 ? -22.462 -76.081 7.837 1.00 25.78 43 ILE F CA 1
ATOM 4959 C C . ILE F 3 43 ? -21.320 -76.433 8.805 1.00 25.24 43 ILE F C 1
ATOM 4960 O O . ILE F 3 43 ? -20.789 -77.552 8.768 1.00 26.46 43 ILE F O 1
ATOM 4965 N N . VAL F 3 44 ? -20.967 -75.507 9.699 1.00 23.73 44 VAL F N 1
ATOM 4966 C CA . VAL F 3 44 ? -19.924 -75.813 10.681 1.00 26.05 44 VAL F CA 1
ATOM 4967 C C . VAL F 3 44 ? -20.350 -76.996 11.538 1.00 31.18 44 VAL F C 1
ATOM 4968 O O . VAL F 3 44 ? -19.588 -77.942 11.728 1.00 33.68 44 VAL F O 1
ATOM 4972 N N . GLN F 3 45 ? -21.590 -76.970 12.016 1.00 29.23 45 GLN F N 1
ATOM 4973 C CA . GLN F 3 45 ? -22.055 -78.049 12.878 1.00 33.31 45 GLN F CA 1
ATOM 4974 C C . GLN F 3 45 ? -22.230 -79.366 12.132 1.00 35.50 45 GLN F C 1
ATOM 4975 O O . GLN F 3 45 ? -21.968 -80.438 12.690 1.00 39.55 45 GLN F O 1
ATOM 4981 N N . HIS F 3 46 ? -22.662 -79.282 10.877 1.00 33.47 46 HIS F N 1
ATOM 4982 C CA . HIS F 3 46 ? -22.743 -80.473 10.027 1.00 38.18 46 HIS F CA 1
ATOM 4983 C C . HIS F 3 46 ? -21.375 -81.134 9.897 1.00 37.67 46 HIS F C 1
ATOM 4984 O O . HIS F 3 46 ? -21.249 -82.356 9.955 1.00 43.72 46 HIS F O 1
ATOM 4991 N N . PHE F 3 47 ? -20.349 -80.312 9.711 1.00 35.73 47 PHE F N 1
ATOM 4992 C CA . PHE F 3 47 ? -19.004 -80.818 9.471 1.00 41.43 47 PHE F CA 1
ATOM 4993 C C . PHE F 3 47 ? -18.362 -81.436 10.707 1.00 46.91 47 PHE F C 1
ATOM 4994 O O . PHE F 3 47 ? -17.332 -82.112 10.605 1.00 49.63 47 PHE F O 1
ATOM 5002 N N . GLU F 3 48 ? -18.980 -81.227 11.866 1.00 44.09 48 GLU F N 1
ATOM 5003 C CA . GLU F 3 48 ? -18.480 -81.810 13.100 1.00 52.62 48 GLU F CA 1
ATOM 5004 C C . GLU F 3 48 ? -18.506 -83.334 13.103 1.00 62.15 48 GLU F C 1
ATOM 5005 O O . GLU F 3 48 ? -17.778 -83.969 13.866 1.00 66.66 48 GLU F O 1
ATOM 5011 N N . ASP F 3 49 ? -19.336 -83.930 12.256 1.00 64.52 49 ASP F N 1
ATOM 5012 C CA . ASP F 3 49 ? -19.322 -85.388 12.135 1.00 75.04 49 ASP F CA 1
ATOM 5013 C C . ASP F 3 49 ? -19.673 -85.871 10.731 1.00 70.86 49 ASP F C 1
ATOM 5014 O O . ASP F 3 49 ? -20.320 -86.903 10.558 1.00 75.83 49 ASP F O 1
ATOM 5019 N N . SER F 3 50 ? -19.226 -85.114 9.734 1.00 53.02 50 SER F N 1
ATOM 5020 C CA . SER F 3 50 ? -19.369 -85.511 8.345 1.00 51.43 50 SER F CA 1
ATOM 5021 C C . SER F 3 50 ? -18.351 -84.742 7.510 1.00 51.54 50 SER F C 1
ATOM 5022 O O . SER F 3 50 ? -17.917 -83.653 7.898 1.00 51.04 50 SER F O 1
ATOM 5025 N N . ASN F 3 51 ? -17.948 -85.313 6.379 1.00 50.35 51 ASN F N 1
ATOM 5026 C CA . ASN F 3 51 ? -17.080 -84.603 5.447 1.00 48.80 51 ASN F CA 1
ATOM 5027 C C . ASN F 3 51 ? -17.780 -84.277 4.129 1.00 46.58 51 ASN F C 1
ATOM 5028 O O . ASN F 3 51 ? -17.191 -83.667 3.237 1.00 50.30 51 ASN F O 1
ATOM 5033 N N . ASP F 3 52 ? -19.046 -84.665 4.023 1.00 42.42 52 ASP F N 1
ATOM 5034 C CA . ASP F 3 52 ? -19.798 -84.508 2.779 1.00 41.27 52 ASP F CA 1
ATOM 5035 C C . ASP F 3 52 ? -20.595 -83.200 2.735 1.00 39.08 52 ASP F C 1
ATOM 5036 O O . ASP F 3 52 ? -21.180 -82.781 3.733 1.00 37.34 52 ASP F O 1
ATOM 5041 N N . CYS F 3 53 ? -20.609 -82.535 1.583 1.00 38.01 53 CYS F N 1
ATOM 5042 C CA . CYS F 3 53 ? -21.534 -81.423 1.398 1.00 37.33 53 CYS F CA 1
ATOM 5043 C C . CYS F 3 53 ? -22.946 -81.956 1.628 1.00 38.15 53 CYS F C 1
ATOM 5044 O O . CYS F 3 53 ? -23.304 -82.993 1.084 1.00 39.67 53 CYS F O 1
ATOM 5047 N N . PRO F 3 54 ? -23.742 -81.267 2.463 1.00 38.01 54 PRO F N 1
ATOM 5048 C CA . PRO F 3 54 ? -25.091 -81.748 2.764 1.00 39.64 54 PRO F CA 1
ATOM 5049 C C . PRO F 3 54 ? -25.998 -81.693 1.545 1.00 43.72 54 PRO F C 1
ATOM 5050 O O . PRO F 3 54 ? -26.968 -82.446 1.492 1.00 46.96 54 PRO F O 1
ATOM 5054 N N . ARG F 3 55 ? -25.706 -80.821 0.583 1.00 42.54 55 ARG F N 1
ATOM 5055 C CA . ARG F 3 55 ? -26.577 -80.730 -0.587 1.00 46.45 55 ARG F CA 1
ATOM 5056 C C . ARG F 3 55 ? -26.252 -81.753 -1.680 1.00 49.01 55 ARG F C 1
ATOM 5057 O O . ARG F 3 55 ? -27.141 -82.447 -2.171 1.00 52.52 55 ARG F O 1
ATOM 5065 N N . CYS F 3 56 ? -24.982 -81.850 -2.057 1.00 43.74 56 CYS F N 1
ATOM 5066 C CA . CYS F 3 56 ? -24.609 -82.671 -3.206 1.00 47.93 56 CYS F CA 1
ATOM 5067 C C . CYS F 3 56 ? -23.793 -83.916 -2.839 1.00 48.78 56 CYS F C 1
ATOM 5068 O O . CYS F 3 56 ? -23.474 -84.734 -3.701 1.00 46.04 56 CYS F O 1
ATOM 5071 N N . GLY F 3 57 ? -23.445 -84.054 -1.566 1.00 42.67 57 GLY F N 1
ATOM 5072 C CA . GLY F 3 57 ? -22.746 -85.240 -1.109 1.00 43.82 57 GLY F CA 1
ATOM 5073 C C . GLY F 3 57 ? -21.274 -85.309 -1.489 1.00 44.59 57 GLY F C 1
ATOM 5074 O O . GLY F 3 57 ? -20.603 -86.271 -1.137 1.00 46.73 57 GLY F O 1
ATOM 5075 N N . ASN F 3 58 ? -20.766 -84.306 -2.203 1.00 44.18 58 ASN F N 1
ATOM 5076 C CA . ASN F 3 58 ? -19.339 -84.246 -2.514 1.00 50.26 58 ASN F CA 1
ATOM 5077 C C . ASN F 3 58 ? -18.501 -84.224 -1.236 1.00 46.64 58 ASN F C 1
ATOM 5078 O O . ASN F 3 58 ? -18.727 -83.394 -0.365 1.00 41.66 58 ASN F O 1
ATOM 5083 N N . GLN F 3 59 ? -17.544 -85.141 -1.130 1.00 48.03 59 GLN F N 1
ATOM 5084 C CA . GLN F 3 59 ? -16.702 -85.245 0.062 1.00 46.05 59 GLN F CA 1
ATOM 5085 C C . GLN F 3 59 ? -15.530 -84.271 0.004 1.00 45.85 59 GLN F C 1
ATOM 5086 O O . GLN F 3 59 ? -14.773 -84.251 -0.970 1.00 48.68 59 GLN F O 1
ATOM 5092 N N . VAL F 3 60 ? -15.376 -83.466 1.051 1.00 43.15 60 VAL F N 1
ATOM 5093 C CA . VAL F 3 60 ? -14.201 -82.611 1.183 1.00 46.64 60 VAL F CA 1
ATOM 5094 C C . VAL F 3 60 ? -12.961 -83.452 1.490 1.00 46.16 60 VAL F C 1
ATOM 5095 O O . VAL F 3 60 ? -13.001 -84.334 2.347 1.00 46.43 60 VAL F O 1
ATOM 5099 N N . HIS F 3 61 ? -11.861 -83.179 0.796 1.00 49.05 61 HIS F N 1
ATOM 5100 C CA . HIS F 3 61 ? -10.675 -84.034 0.897 1.00 58.56 61 HIS F CA 1
ATOM 5101 C C . HIS F 3 61 ? -9.729 -83.745 2.064 1.00 53.66 61 HIS F C 1
ATOM 5102 O O . HIS F 3 61 ? -8.842 -84.537 2.343 1.00 56.71 61 HIS F O 1
ATOM 5109 N N . GLU F 3 62 ? -9.907 -82.620 2.744 1.00 48.82 62 GLU F N 1
ATOM 5110 C CA . GLU F 3 62 ? -9.021 -82.286 3.855 1.00 50.59 62 GLU F CA 1
ATOM 5111 C C . GLU F 3 62 ? -9.428 -82.980 5.156 1.00 48.31 62 GLU F C 1
ATOM 5112 O O . GLU F 3 62 ? -10.601 -83.280 5.361 1.00 46.98 62 GLU F O 1
ATOM 5118 N N . THR F 3 63 ? -8.459 -83.226 6.032 1.00 48.27 63 THR F N 1
ATOM 5119 C CA . THR F 3 63 ? -8.747 -83.793 7.351 1.00 49.33 63 THR F CA 1
ATOM 5120 C C . THR F 3 63 ? -9.624 -82.872 8.178 1.00 45.36 63 THR F C 1
ATOM 5121 O O . THR F 3 63 ? -10.490 -83.322 8.925 1.00 45.71 63 THR F O 1
ATOM 5125 N N . ASN F 3 64 ? -9.375 -81.577 8.053 1.00 43.91 64 ASN F N 1
ATOM 5126 C CA . ASN F 3 64 ? -10.202 -80.566 8.695 1.00 39.68 64 ASN F CA 1
ATOM 5127 C C . ASN F 3 64 ? -11.029 -79.862 7.607 1.00 37.00 64 ASN F C 1
ATOM 5128 O O . ASN F 3 64 ? -10.522 -78.980 6.907 1.00 37.54 64 ASN F O 1
ATOM 5133 N N . PRO F 3 65 ? -12.286 -80.294 7.434 1.00 35.69 65 PRO F N 1
ATOM 5134 C CA . PRO F 3 65 ? -13.222 -79.774 6.426 1.00 42.95 65 PRO F CA 1
ATOM 5135 C C . PRO F 3 65 ? -13.444 -78.269 6.510 1.00 39.39 65 PRO F C 1
ATOM 5136 O O . PRO F 3 65 ? -13.877 -77.674 5.520 1.00 38.61 65 PRO F O 1
ATOM 5140 N N . LEU F 3 66 ? -13.159 -77.664 7.663 1.00 33.27 66 LEU F N 1
ATOM 5141 C CA . LEU F 3 66 ? -13.304 -76.217 7.815 1.00 29.92 66 LEU F CA 1
ATOM 5142 C C . LEU F 3 66 ? -12.335 -75.452 6.913 1.00 28.30 66 LEU F C 1
ATOM 5143 O O . LEU F 3 66 ? -12.571 -74.290 6.579 1.00 27.44 66 LEU F O 1
ATOM 5148 N N . GLU F 3 67 ? -11.242 -76.098 6.527 1.00 31.14 67 GLU F N 1
ATOM 5149 C CA . GLU F 3 67 ? -10.278 -75.478 5.631 1.00 33.66 67 GLU F CA 1
ATOM 5150 C C . GLU F 3 67 ? -10.927 -75.058 4.294 1.00 38.08 67 GLU F C 1
ATOM 5151 O O . GLU F 3 67 ? -10.491 -74.110 3.639 1.00 42.51 67 GLU F O 1
ATOM 5157 N N . MET F 3 68 ? -11.978 -75.766 3.900 1.00 36.97 68 MET F N 1
ATOM 5158 C CA . MET F 3 68 ? -12.624 -75.525 2.617 1.00 42.45 68 MET F CA 1
ATOM 5159 C C . MET F 3 68 ? -13.866 -74.637 2.719 1.00 44.73 68 MET F C 1
ATOM 5160 O O . MET F 3 68 ? -14.693 -74.624 1.805 1.00 44.84 68 MET F O 1
ATOM 5165 N N . LEU F 3 69 ? -14.000 -73.902 3.824 1.00 30.72 69 LEU F N 1
ATOM 5166 C CA . LEU F 3 69 ? -15.139 -73.010 3.984 1.00 28.42 69 LEU F CA 1
ATOM 5167 C C . LEU F 3 69 ? -14.702 -71.582 3.749 1.00 27.84 69 LEU F C 1
ATOM 5168 O O . LEU F 3 69 ? -13.589 -71.204 4.157 1.00 27.82 69 LEU F O 1
ATOM 5173 N N . ARG F 3 70 ? -15.562 -70.786 3.110 1.00 27.73 70 ARG F N 1
ATOM 5174 C CA . ARG F 3 70 ? -15.340 -69.337 2.998 1.00 28.70 70 ARG F CA 1
ATOM 5175 C C . ARG F 3 70 ? -16.633 -68.569 3.258 1.00 29.47 70 ARG F C 1
ATOM 5176 O O . ARG F 3 70 ? -17.683 -68.938 2.742 1.00 26.06 70 ARG F O 1
ATOM 5184 N N . LEU F 3 71 ? -16.563 -67.501 4.052 1.00 24.22 71 LEU F N 1
ATOM 5185 C CA . LEU F 3 71 ? -17.725 -66.617 4.231 1.00 24.47 71 LEU F CA 1
ATOM 5186 C C . LEU F 3 71 ? -18.067 -65.904 2.926 1.00 29.11 71 LEU F C 1
ATOM 5187 O O . LEU F 3 71 ? -17.188 -65.322 2.287 1.00 30.92 71 LEU F O 1
ATOM 5192 N N . ASP F 3 72 ? -19.338 -65.946 2.515 1.00 28.81 72 ASP F N 1
ATOM 5193 C CA . ASP F 3 72 ? -19.735 -65.296 1.269 1.00 27.15 72 ASP F CA 1
ATOM 5194 C C . ASP F 3 72 ? -20.316 -63.914 1.576 1.00 31.77 72 ASP F C 1
ATOM 5195 O O . ASP F 3 72 ? -21.530 -63.745 1.688 1.00 30.22 72 ASP F O 1
ATOM 5200 N N . ASN F 3 73 ? -19.435 -62.929 1.706 1.00 27.50 73 ASN F N 1
ATOM 5201 C CA . ASN F 3 73 ? -19.849 -61.592 2.096 1.00 29.21 73 ASN F CA 1
ATOM 5202 C C . ASN F 3 73 ? -20.736 -60.906 1.056 1.00 31.89 73 ASN F C 1
ATOM 5203 O O . ASN F 3 73 ? -21.646 -60.157 1.406 1.00 30.82 73 ASN F O 1
ATOM 5208 N N . THR F 3 74 ? -20.442 -61.137 -0.219 1.00 30.64 74 THR F N 1
ATOM 5209 C CA . THR F 3 74 ? -21.244 -60.573 -1.300 1.00 29.59 74 THR F CA 1
ATOM 5210 C C . THR F 3 74 ? -22.681 -61.083 -1.193 1.00 27.24 74 THR F C 1
ATOM 5211 O O . THR F 3 74 ? -23.631 -60.303 -1.257 1.00 27.33 74 THR F O 1
ATOM 5215 N N . LEU F 3 75 ? -22.842 -62.391 -1.020 1.00 23.02 75 LEU F N 1
ATOM 5216 C CA . LEU F 3 75 ? -24.184 -62.962 -0.898 1.00 27.88 75 LEU F CA 1
ATOM 5217 C C . LEU F 3 75 ? -24.935 -62.427 0.316 1.00 26.92 75 LEU F C 1
ATOM 5218 O O . LEU F 3 75 ? -26.127 -62.136 0.222 1.00 25.31 75 LEU F O 1
ATOM 5223 N N . GLU F 3 76 ? -24.240 -62.279 1.446 1.00 22.42 76 GLU F N 1
ATOM 5224 C CA . GLU F 3 76 ? -24.877 -61.696 2.633 1.00 23.59 76 GLU F CA 1
ATOM 5225 C C . GLU F 3 76 ? -25.439 -60.304 2.325 1.00 24.41 76 GLU F C 1
ATOM 5226 O O . GLU F 3 76 ? -26.570 -59.992 2.686 1.00 30.17 76 GLU F O 1
ATOM 5232 N N . GLU F 3 77 ? -24.644 -59.469 1.658 1.00 27.30 77 GLU F N 1
ATOM 5233 C CA . GLU F 3 77 ? -25.081 -58.106 1.318 1.00 28.82 77 GLU F CA 1
ATOM 5234 C C . GLU F 3 77 ? -26.299 -58.113 0.377 1.00 27.77 77 GLU F C 1
ATOM 5235 O O . GLU F 3 77 ? -27.196 -57.288 0.508 1.00 29.82 77 GLU F O 1
ATOM 5241 N N . ILE F 3 78 ? -26.320 -59.039 -0.570 1.00 26.59 78 ILE F N 1
ATOM 5242 C CA . ILE F 3 78 ? -27.465 -59.172 -1.487 1.00 32.35 78 ILE F CA 1
ATOM 5243 C C . ILE F 3 78 ? -28.699 -59.577 -0.696 1.00 33.43 78 ILE F C 1
ATOM 5244 O O . ILE F 3 78 ? -29.779 -59.006 -0.859 1.00 32.91 78 ILE F O 1
ATOM 5249 N N . ILE F 3 79 ? -28.528 -60.566 0.174 1.00 28.21 79 ILE F N 1
ATOM 5250 C CA . ILE F 3 79 ? -29.645 -61.038 0.976 1.00 23.72 79 ILE F CA 1
ATOM 5251 C C . ILE F 3 79 ? -30.183 -59.921 1.876 1.00 25.07 79 ILE F C 1
ATOM 5252 O O . ILE F 3 79 ? -31.394 -59.777 2.008 1.00 29.67 79 ILE F O 1
ATOM 5257 N N . PHE F 3 80 ? -29.299 -59.109 2.466 1.00 24.34 80 PHE F N 1
ATOM 5258 C CA . PHE F 3 80 ? -29.765 -58.013 3.330 1.00 27.46 80 PHE F CA 1
ATOM 5259 C C . PHE F 3 80 ? -30.577 -56.965 2.554 1.00 30.62 80 PHE F C 1
ATOM 5260 O O . PHE F 3 80 ? -31.470 -56.342 3.107 1.00 31.71 80 PHE F O 1
ATOM 5268 N N . LYS F 3 81 ? -30.252 -56.777 1.278 1.00 26.51 81 LYS F N 1
ATOM 5269 C CA . LYS F 3 81 ? -30.979 -55.837 0.425 1.00 32.64 81 LYS F CA 1
ATOM 5270 C C . LYS F 3 81 ? -32.273 -56.429 -0.133 1.00 31.97 81 LYS F C 1
ATOM 5271 O O . LYS F 3 81 ? -33.236 -55.703 -0.362 1.00 34.60 81 LYS F O 1
ATOM 5277 N N . LEU F 3 82 ? -32.301 -57.744 -0.321 1.00 31.01 82 LEU F N 1
ATOM 5278 C CA . LEU F 3 82 ? -33.501 -58.402 -0.839 1.00 35.60 82 LEU F CA 1
ATOM 5279 C C . LEU F 3 82 ? -34.538 -58.598 0.258 1.00 39.05 82 LEU F C 1
ATOM 5280 O O . LEU F 3 82 ? -35.743 -58.589 -0.006 1.00 39.52 82 LEU F O 1
ATOM 5285 N N . VAL F 3 83 ? -34.059 -58.790 1.488 1.00 33.43 83 VAL F N 1
ATOM 5286 C CA . VAL F 3 83 ? -34.932 -59.002 2.634 1.00 34.90 83 VAL F CA 1
ATOM 5287 C C . VAL F 3 83 ? -34.728 -57.865 3.633 1.00 35.68 83 VAL F C 1
ATOM 5288 O O . VAL F 3 83 ? -34.008 -58.014 4.615 1.00 28.06 83 VAL F O 1
ATOM 5292 N N . PRO F 3 84 ? -35.337 -56.702 3.367 1.00 42.19 84 PRO F N 1
ATOM 5293 C CA . PRO F 3 84 ? -35.132 -55.582 4.294 1.00 46.73 84 PRO F CA 1
ATOM 5294 C C . PRO F 3 84 ? -35.580 -55.931 5.717 1.00 43.40 84 PRO F C 1
ATOM 5295 O O . PRO F 3 84 ? -36.587 -56.616 5.903 1.00 44.72 84 PRO F O 1
ATOM 5299 N N . GLY F 3 85 ? -34.822 -55.486 6.711 1.00 39.50 85 GLY F N 1
ATOM 5300 C CA . GLY F 3 85 ? -35.148 -55.805 8.088 1.00 38.23 85 GLY F CA 1
ATOM 5301 C C . GLY F 3 85 ? -34.480 -57.066 8.621 1.00 32.53 85 GLY F C 1
ATOM 5302 O O . GLY F 3 85 ? -34.367 -57.240 9.833 1.00 33.91 85 GLY F O 1
ATOM 5303 N N . LEU F 3 86 ? -34.037 -57.953 7.730 1.00 31.11 86 LEU F N 1
ATOM 5304 C CA . LEU F 3 86 ? -33.421 -59.219 8.169 1.00 29.06 86 LEU F CA 1
ATOM 5305 C C . LEU F 3 86 ? -32.198 -59.004 9.050 1.00 27.12 86 LEU F C 1
ATOM 5306 O O . LEU F 3 86 ? -32.044 -59.661 10.089 1.00 25.05 86 LEU F O 1
ATOM 5311 N N A ARG F 3 87 ? -31.332 -58.089 8.626 0.57 27.89 87 ARG F N 1
ATOM 5312 N N B ARG F 3 87 ? -31.311 -58.104 8.634 0.43 28.12 87 ARG F N 1
ATOM 5313 C CA A ARG F 3 87 ? -30.102 -57.787 9.352 0.57 27.73 87 ARG F CA 1
ATOM 5314 C CA B ARG F 3 87 ? -30.094 -57.848 9.405 0.43 27.74 87 ARG F CA 1
ATOM 5315 C C A ARG F 3 87 ? -30.431 -57.406 10.800 0.57 27.59 87 ARG F C 1
ATOM 5316 C C B ARG F 3 87 ? -30.456 -57.437 10.832 0.43 27.52 87 ARG F C 1
ATOM 5317 O O A ARG F 3 87 ? -29.846 -57.931 11.745 0.57 25.78 87 ARG F O 1
ATOM 5318 O O B ARG F 3 87 ? -29.914 -57.970 11.798 0.43 25.90 87 ARG F O 1
ATOM 5333 N N . GLU F 3 88 ? -31.387 -56.496 10.947 1.00 28.90 88 GLU F N 1
ATOM 5334 C CA . GLU F 3 88 ? -31.881 -56.067 12.253 1.00 34.93 88 GLU F CA 1
ATOM 5335 C C . GLU F 3 88 ? -32.602 -57.177 13.047 1.00 34.66 88 GLU F C 1
ATOM 5336 O O . GLU F 3 88 ? -32.445 -57.264 14.261 1.00 31.10 88 GLU F O 1
ATOM 5342 N N . GLN F 3 89 ? -33.393 -58.018 12.380 1.00 32.60 89 GLN F N 1
ATOM 5343 C CA . GLN F 3 89 ? -34.075 -59.112 13.080 1.00 29.66 89 GLN F CA 1
ATOM 5344 C C . GLN F 3 89 ? -33.104 -60.144 13.695 1.00 27.25 89 GLN F C 1
ATOM 5345 O O . GLN F 3 89 ? -33.361 -60.679 14.782 1.00 25.69 89 GLN F O 1
ATOM 5351 N N . GLU F 3 90 ? -32.002 -60.420 13.008 1.00 25.49 90 GLU F N 1
ATOM 5352 C CA . GLU F 3 90 ? -31.049 -61.398 13.508 1.00 28.40 90 GLU F CA 1
ATOM 5353 C C . GLU F 3 90 ? -30.223 -60.802 14.656 1.00 25.79 90 GLU F C 1
ATOM 5354 O O . GLU F 3 90 ? -29.893 -61.501 15.605 1.00 28.26 90 GLU F O 1
ATOM 5360 N N . LEU F 3 91 ? -29.901 -59.511 14.563 1.00 23.56 91 LEU F N 1
ATOM 5361 C CA . LEU F 3 91 ? -29.243 -58.810 15.666 1.00 26.89 91 LEU F CA 1
ATOM 5362 C C . LEU F 3 91 ? -30.168 -58.791 16.888 1.00 28.69 91 LEU F C 1
ATOM 5363 O O . LEU F 3 91 ? -29.724 -59.012 18.019 1.00 28.06 91 LEU F O 1
ATOM 5368 N N . GLU F 3 92 ? -31.456 -58.527 16.664 1.00 28.60 92 GLU F N 1
ATOM 5369 C CA . GLU F 3 92 ? -32.420 -58.591 17.771 1.00 33.21 92 GLU F CA 1
ATOM 5370 C C . GLU F 3 92 ? -32.538 -59.998 18.390 1.00 31.45 92 GLU F C 1
ATOM 5371 O O . GLU F 3 92 ? -32.553 -60.155 19.617 1.00 31.40 92 GLU F O 1
ATOM 5377 N N . ARG F 3 93 ? -32.626 -61.011 17.536 1.00 26.73 93 ARG F N 1
ATOM 5378 C CA . ARG F 3 93 ? -32.634 -62.400 17.979 1.00 26.61 93 ARG F CA 1
ATOM 5379 C C . ARG F 3 93 ? -31.417 -62.702 18.861 1.00 26.07 93 ARG F C 1
ATOM 5380 O O . ARG F 3 93 ? -31.526 -63.300 19.937 1.00 25.41 93 ARG F O 1
ATOM 5388 N N . GLU F 3 94 ? -30.243 -62.286 18.413 1.00 23.85 94 GLU F N 1
ATOM 5389 C CA . GLU F 3 94 ? -29.058 -62.491 19.233 1.00 20.90 94 GLU F CA 1
ATOM 5390 C C . GLU F 3 94 ? -29.128 -61.722 20.553 1.00 23.35 94 GLU F C 1
ATOM 5391 O O . GLU F 3 94 ? -28.777 -62.263 21.605 1.00 29.51 94 GLU F O 1
ATOM 5397 N N . SER F 3 95 ? -29.613 -60.480 20.511 1.00 23.13 95 SER F N 1
ATOM 5398 C CA A SER F 3 95 ? -29.734 -59.671 21.724 0.33 27.85 95 SER F CA 1
ATOM 5399 C CA B SER F 3 95 ? -29.737 -59.668 21.717 0.67 24.92 95 SER F CA 1
ATOM 5400 C C . SER F 3 95 ? -30.656 -60.311 22.762 1.00 29.79 95 SER F C 1
ATOM 5401 O O . SER F 3 95 ? -30.398 -60.232 23.965 1.00 29.73 95 SER F O 1
ATOM 5406 N N . GLU F 3 96 ? -31.744 -60.928 22.303 1.00 30.28 96 GLU F N 1
ATOM 5407 C CA . GLU F 3 96 ? -32.680 -61.604 23.210 1.00 33.35 96 GLU F CA 1
ATOM 5408 C C . GLU F 3 96 ? -31.992 -62.767 23.928 1.00 31.33 96 GLU F C 1
ATOM 5409 O O . GLU F 3 96 ? -32.170 -62.962 25.139 1.00 34.34 96 GLU F O 1
ATOM 5415 N N . PHE F 3 97 ? -31.204 -63.535 23.183 1.00 28.49 97 PHE F N 1
ATOM 5416 C CA . PHE F 3 97 ? -30.427 -64.618 23.788 1.00 30.22 97 PHE F CA 1
ATOM 5417 C C . PHE F 3 97 ? -29.496 -64.113 24.896 1.00 30.79 97 PHE F C 1
ATOM 5418 O O . PHE F 3 97 ? -29.528 -64.625 26.026 1.00 32.13 97 PHE F O 1
ATOM 5426 N N . TRP F 3 98 ? -28.673 -63.110 24.589 1.00 27.61 98 TRP F N 1
ATOM 5427 C CA . TRP F 3 98 ? -27.712 -62.635 25.583 1.00 30.41 98 TRP F CA 1
ATOM 5428 C C . TRP F 3 98 ? -28.389 -62.008 26.804 1.00 32.92 98 TRP F C 1
ATOM 5429 O O . TRP F 3 98 ? -27.914 -62.167 27.930 1.00 35.47 98 TRP F O 1
ATOM 5440 N N . LYS F 3 99 ? -29.499 -61.311 26.579 1.00 34.12 99 LYS F N 1
ATOM 5441 C CA . LYS F 3 99 ? -30.239 -60.665 27.671 1.00 38.78 99 LYS F CA 1
ATOM 5442 C C . LYS F 3 99 ? -30.808 -61.713 28.628 1.00 42.01 99 LYS F C 1
ATOM 5443 O O . LYS F 3 99 ? -30.895 -61.504 29.848 1.00 46.38 99 LYS F O 1
ATOM 5449 N N . LYS F 3 100 ? -31.203 -62.846 28.063 1.00 46.31 100 LYS F N 1
ATOM 5450 C CA . LYS F 3 100 ? -31.716 -63.966 28.841 1.00 53.77 100 LYS F CA 1
ATOM 5451 C C . LYS F 3 100 ? -30.582 -64.745 29.504 1.00 57.25 100 LYS F C 1
ATOM 5452 O O . LYS F 3 100 ? -30.787 -65.418 30.510 1.00 64.52 100 LYS F O 1
ATOM 5458 N N . ASN F 3 101 ? -29.383 -64.646 28.940 1.00 54.04 101 ASN F N 1
ATOM 5459 C CA . ASN F 3 101 ? -28.231 -65.379 29.464 1.00 57.33 101 ASN F CA 1
ATOM 5460 C C . ASN F 3 101 ? -26.989 -64.508 29.650 1.00 59.65 101 ASN F C 1
ATOM 5461 O O . ASN F 3 101 ? -26.036 -64.607 28.863 1.00 56.94 101 ASN F O 1
ATOM 5466 N N . LYS F 3 102 ? -27.019 -63.672 30.691 1.00 59.91 102 LYS F N 1
ATOM 5467 C CA . LYS F 3 102 ? -25.967 -62.694 30.993 1.00 66.69 102 LYS F CA 1
ATOM 5468 C C . LYS F 3 102 ? -26.482 -61.696 32.019 1.00 72.92 102 LYS F C 1
ATOM 5469 O O . LYS F 3 102 ? -27.348 -60.874 31.713 1.00 71.52 102 LYS F O 1
#

Foldseek 3Di:
DVQLVVLVVQQVVCVVPPAPQKDKAAPPPDSQKMKMWHAQDPQFLLHPFIWIKIWGHDPPPPVAAIFIFTPWDFQAFQADRRRGGDDPCNDVVPDNPDDVRNVSNVVNVCRNPPDLVRGPHVVLSVCVVPPVVVNSVVRNVSSVVTGD/DVQLVVLVVLVVVCVVPPAPQKDKADDPPDSQKMKMWHAQDPLALLHPFIWMKIWGHDPPPPQAAIQIFTPWDFLAFQADPVRHGDDCCRHVNPDRVDDVRNVSVVVNVCRNPPDLVRGDHVVSSVCVVPPVVVNSVVRNVSRVVTGD/DDDPCVVPPADPCRVPDDDPDDDDPDDDPDQVVVCQVVQAAPQVRHGEDQWKAFQPPRHIHHPVRVQVCLVDPQADPPPRHGHNDCVRIDGDVVSVVVVCVNPPD/DDDPCVVPDADPCRVDDDDPDDDAPVVCQVVQAAPQVRHGEDQWKAFPPPRHIHHPVRQVVPVVDNPQADPPPRHHQPDPVRIDTDVVSVVVVCVNPPD/DDDLVVCQVPQAAPQPSGGAAQWKFQQVVTDIHHPVRVVVVQVPDQADPPPRHGDPVRSVVRIDGDVVSVVVNPVSDPCPVVVVVVVVVVVVVVD/DLVVCQVVAAAPQPSHGAAQWKAQQVVGDIHHPVRVVVVQVPAQADPPPGDGDDDPRSCVRMDGDVVSVVVSCVSDPCPVVVVVVVVVVVVVVPD

Organism: Homo sapiens (NCBI:txid9606)

InterPro domains:
  IPR000608 Ubiquitin-conjugating (UBC), catalytic core domain [PF00179] (5-141)
  IPR000608 Ubiquitin-conjugating (UBC), catalytic core domain [PS50127] (1-147)
  IPR016135 Ubiquitin-conjugating enzyme/RWD-like [G3DSA:3.10.110.10] (1-147)
  IPR016135 Ubiquitin-conjugating enzyme/RWD-like [SSF54495] (1-147)
  IPR023313 Ubiquitin-conjugating enzyme, active site [PS00183] (74-89)

B-factor: mean 43.74, std 14.55, range [11.63, 113.66]

Radius of gyration: 41.34 Å; Cα contacts (8 Å, |Δi|>4): 1155; chains: 6; bounding box: 90×118×93 Å

Solvent-accessible surface area: 34686 Å² total; per-residue (Å²): 104,90,7,76,46,4,0,66,61,5,51,71,56,21,90,202,108,90,9,78,57,15,63,23,17,45,105,52,156,61,37,50,71,1,91,1,26,0,108,7,20,117,98,17,16,1,104,48,2,51,1,90,0,48,0,76,10,36,128,67,1,6,51,96,34,3,74,9,4,7,88,16,118,12,12,0,0,0,2,24,58,6,6,25,17,35,16,78,24,27,66,88,76,16,2,17,23,29,22,0,24,118,1,0,71,32,0,16,65,6,0,50,96,10,70,25,121,69,54,66,32,83,57,16,6,53,33,23,122,117,62,115,90,81,3,38,144,33,0,125,105,58,5,61,61,95,8,161,98,82,6,76,126,5,0,68,62,6,46,67,44,18,90,177,108,86,10,76,85,13,64,22,18,48,50,64,100,72,42,62,22,0,59,1,21,0,89,3,10,100,100,9,24,0,105,66,2,30,0,28,1,21,0,72,13,38,124,81,1,5,65,28,45,3,63,10,25,8,66,2,94,9,14,0,0,0,2,36,79,128,6,34,1,32,25,86,34,8,138,81,72,20,2,19,12,28,16,0,27,105,0,0,81,36,0,18,67,7,1,50,97,12,76,38,142,68,56,65,35,99,52,13,9,140,19,24,74,111,64,119,111,82,5,37,112,26,0,126,86,62,6,127,114,51,3,86,189,123,81,68,95,118,53,14,105,24,41,94,8,14,101,87,33,82,51,8,144,35,39,99,116,92,40,23,124,39,43,25,191,52,0,98,81,26,4,42,0,29,2,34,16,73,67,7,147,99,2,26,0,0,57,69,26,10,51,24,0,10,20,110,16,0,82,38,12,35,170,84,78,60,34,0,8,65,44,81,108,78,1,119,47,61,77,27,6,80,76,8,98,57,1,43,26,0,14,59,84,1,90,94,168,157,124,86,65,91,120,55,13,113,20,43,114,6,18,92,84,32,80,41,12,142,69,133,48,48,198,57,3,86,82,22,4,48,0,30,1,33,10,50,65,7,119,102,1,30,0,0,34,66,23,9,52,24,0,7,19,111,16,0,100,66,10,49,83,102,28,97,56,31,0,5,64,49,70,104,73,8,135,54,94,68,12,18,98,80,7,89,81,6,45,38,2,13,55,83,11,89,108,155,130,54,66,0,95,60,0,22,90,50,0,26,2,94,63,28,131,0,3,7,12,86,2,0,2,0,8,34,14,21,49,24,0,0,22,7,18,0,11,73,53,14,122,136,39,62,56,3,32,100,66,44,73,125,31,40,136,66,11,39,86,66,2,65,78,2,99,45,2,42,34,0,2,41,68,0,4,38,44,5,132,66,106,21,111,60,86,44,60,55,38,101,174,91,118,99,65,69,70,31,37,92,68,0,27,1,98,66,30,130,0,15,7,12,95,2,0,2,2,3,61,15,13,31,23,0,0,20,6,19,0,8,73,56,11,124,131,32,43,59,2,34,103,67,44,70,104,2,153,65,146,65,12,37,73,33,2,61,74,3,92,41,12,42,89,0,1,48,78,10,14,83,31,1,113,85,105,22,113,90,71,56,56,78,24,67,164,156,71,202